Protein 2J5V (pdb70)

Foldseek 3Di:
DAFEEEEEAEDCQQCLNDLAGDLVLVLLVLVLVLVSLVVRHFYAYEYYCQLSQQCVVVVNDDDPPDLLNVLNSNVNRVVVVQVSVQVSNVVSPAAEDEDEAWLVCLQAPVSLLVLLVVCQVCRVVSHHYYYYYNSNDDDPLTHPNDSLLVRLSVCLSPVGQEYEYEDSVDVSNVVSCVLNLQQQHKYFYAHSPDPSVSVCVVVVHDGHDIDGRDPDHDDSVQSSQSRHRAQWEWEFAPVQLCCCQPVLFFAFLLGTDAIGHWDAQQGWHFYHYPVGDTWKIFGFRGTRVLSVQCHNHFLVCSCVRPVDHDDRGGGGSVGMDTD/DAFEEEEEAEDCQQCVNDLAGDLVLVLLVLVLVLVSLVVRYFYEYEYDFLLSQQCVVVVNDDDDPDLLNSLVSSVRSVVVVVVSVQVSNVVSPAGEDEDAAWLVCLQALVSLLVLLVVLCVCRVVSHYYYYYHNSNDDDPQGHPNDRLLVSLSVCLSPVGQEYEYEDSVVVVVSNVVSCVLNLLQQHKYFYAHSPDPSVVVCVVVVNDGGDIDHRDPDHDDSSQSSLSSHRAQWEWEFAPVQLCCCVPVVFFAFLLTTDDIGHWDAQRGKHFYHYPVGDTFKIFGFRGTRVLSRQCRNHAQVCSCVRPVDDSHGTGGGSNGMDGD

GO terms:
  GO:0000287 magnesium ion binding (F, IDA)
  GO:0005829 cytosol (C, IDA)
  GO:0042802 identical protein binding (F, IDA)
  GO:0042803 protein homodimerization activity (F, IDA)
  GO:0004349 glutamate 5-kinase activity (F, IDA)
  GO:1901973 proline binding (F, IDA)
  GO:0055129 L-proline biosynthetic process (P, IMP)

B-factor: mean 37.04, std 4.74, range [18.06, 60.54]

Solvent-accessible surface area: 25622 Å² total

Secondary structure (DSSP, 8-state):
---EEEEEE-HHHHTTTSSS--HHHHHHHHHHHHHHHHTT-EEEEEE--HHHHHHHHHTS----SSHHHHHHHHHHHHHHHHHHHHHHHHTTT--EEEEEE-GGGGSSHHHHHHHHHHHHHHHHTT-EEEEEE-TTS--GGG---SHHHHHHHHHHHHT-SEEEEEE---HHHHHHHHHHHHTT-EEEEEETTSTTHHHHHHHT---SEEEPPPSSPPPGGGGGGGT---S-EEEE-HHHHHHHHHH---B-GGGEEEEES---TT-EEEEEETT--EEEEEE-SS-HHHHHHHTTS-GGGHHHHHSS-S-S-SB-GGGEEE-/---EEEEEE-HHHHHTTSSS--HHHHHHHHHHHHHHHHTT-EEEEEE--HHHHHHHHTTS----SSHHHHHHHHHHHHHHHHHHHHHHHHTTT--EEEEEE-GGGGSSHHHHHHHHHHHHHHHHTTPEEEEEE--SS--GGG---SHHHHHHHHHHHTT-SEEEEEE---HHHHHHHHHHHHHHTT-EEEEEETTSTTHHHHHHHT---SEEEPPPSS---GGGGGGGTPPPSSEEEE-HHHHHHHHTS---B-GGGEEEEES---TT-EEEEEETT--EEEEEEESS-HHHHHHHTTS-GGGHHHHHS--S-S-SEEEEEEEE-

InterPro domains:
  IPR001048 Aspartate/glutamate/uridylate kinase [PF00696] (6-234)
  IPR001057 Glutamate/acetylglutamate kinase [PR00474] (42-56)
  IPR001057 Glutamate/acetylglutamate kinase [PR00474] (76-104)
  IPR001057 Glutamate/acetylglutamate kinase [PR00474] (116-137)
  IPR001057 Glutamate/acetylglutamate kinase [PR00474] (148-175)
  IPR001057 Glutamate/acetylglutamate kinase [PR00474] (209-229)
  IPR002478 PUA domain [PF01472] (276-350)
  IPR002478 PUA domain [SM00359] (276-359)
  IPR005715 Glutamate 5-kinase/delta-1-pyrroline-5-carboxylate synthase [MF_00456] (5-259)
  IPR005715 Glutamate 5-kinase/delta-1-pyrroline-5-carboxylate synthase [TIGR01027] (5-365)
  IPR011529 Glutamate 5-kinase [PIRSF000729] (2-366)
  IPR015947 PUA-like superfamily [SSF88697] (276-365)
  IPR019797 Glutamate 5-kinase, conserved site [PS00902] (207-224)
  IPR036393 Acetylglutamate kinase-like superfamily [G3DSA:3.40.1160.10] (2-195)
  IPR036393 Acetylglutamate kinase-like superfamily [G3DSA:3.40.1160.10] (196-269)
  IPR036393 Acetylglutamate kinase-like superfamily [SSF53633] (6-256)
  IPR036974 PUA domain superfamily [G3DSA:2.30.130.10] (270-366)
  IPR041739 Glutamate-5-kinase domain [cd04242] (6-256)

Organism: Escherichia coli (strain K12) (NCBI:txid83333)

Sequence (648 aa):
DSQTLVVKLGTSVLTGGSRRLNRAHIVELVRQCAQLHAAGHRIVIVTSGAIAAGREHLGYPELPATIASKQLLAAVGQSRLIQLWEQLFSIYGIHVGQMLLTRADMEDRERFLNARDTLRALLDNNVVPVINENDAVATAEIKVGDNDNLSALAAILAGADKLLLLTDQMSTKLQAADVACRAGIDTIIAAGSKPGVIGDVMEGISVGTLFHAQATPLENRKRWIFGAPPAGEITVDEGATAAILERGSSLLPKGIKSVTGNFSRGEVIRICNLEGRDIAHGVSRYNSDALRRIAGHHSQEIDAILGYEYGPVAVHRDDMITRDSQTLVVKLGTSVLTGGSRRLNRAHIVELVRQCAQLHAAGHRIVIVTSGAIAAGREHLGYPELPATIASKQLLAAVGQSRLIQLWEQLFSIYGIHVGQMLLTRADMEDRERFLNARDTLRALLDNNVVPVINENDAVATAEIKVGDNDNLSALAAILAGADKLLLLTDQGGMSTKLQAADVACRAGIDTIIAAGSKPGVIGDVMEGISVGTLFHAQATPLENRKRWIFGAPPAGEITVDEGATAAILERGSSLLPKGIKSVTGNFSRGEVIRICNLEGRDIAHGVSRYNSDALRRIAGHHSQEIDAILGYEYGPVAVHRDDMITR

Radius of gyration: 25.93 Å; Cα contacts (8 Å, |Δi|>4): 1494; chains: 2; bounding box: 62×62×73 Å

CATH classification: 3.40.1160.10 (+1 more: 2.30.130.10)

Structure (mmCIF, N/CA/C/O backbone):
data_2J5V
#
_entry.id   2J5V
#
_cell.length_a   101.455
_cell.length_b   101.455
_cell.length_c   178.728
_cell.angle_alpha   90.00
_cell.angle_beta   90.00
_cell.angle_gamma   90.00
#
_symmetry.space_group_name_H-M   'P 41 21 2'
#
loop_
_entity.id
_entity.type
_entity.pdbx_description
1 polymer 'GLUTAMATE 5-KINASE'
2 non-polymer 'MAGNESIUM ION'
3 non-polymer 'PYROGLUTAMIC ACID'
4 non-polymer 'GAMMA-GLUTAMYL PHOSPHATE'
5 non-polymer 'SULFATE ION'
6 water water
#
loop_
_atom_site.group_PDB
_atom_site.id
_atom_site.type_symbol
_atom_site.label_atom_id
_atom_site.label_alt_id
_atom_site.label_comp_id
_atom_site.label_asym_id
_atom_site.label_entity_id
_atom_site.label_seq_id
_atom_site.pdbx_PDB_ins_code
_atom_site.Cartn_x
_atom_site.Cartn_y
_atom_site.Cartn_z
_atom_site.occupancy
_atom_site.B_iso_or_equiv
_atom_site.auth_seq_id
_atom_site.auth_comp_id
_atom_site.auth_asym_id
_atom_site.auth_atom_id
_atom_site.pdbx_PDB_model_num
ATOM 1 N N . ASP A 1 3 ? 10.624 14.158 -16.762 1.00 51.26 3 ASP A N 1
ATOM 2 C CA . ASP A 1 3 ? 10.751 15.270 -17.747 1.00 51.12 3 ASP A CA 1
ATOM 3 C C . ASP A 1 3 ? 9.559 15.353 -18.714 1.00 50.35 3 ASP A C 1
ATOM 4 O O . ASP A 1 3 ? 9.088 16.446 -19.038 1.00 50.73 3 ASP A O 1
ATOM 9 N N . SER A 1 4 ? 9.090 14.205 -19.192 1.00 49.03 4 SER A N 1
ATOM 10 C CA . SER A 1 4 ? 7.829 14.133 -19.914 1.00 47.59 4 SER A CA 1
ATOM 11 C C . SER A 1 4 ? 6.692 14.403 -18.922 1.00 46.37 4 SER A C 1
ATOM 12 O O . SER A 1 4 ? 6.764 13.962 -17.786 1.00 46.63 4 SER A O 1
ATOM 15 N N . GLN A 1 5 ? 5.650 15.120 -19.331 1.00 44.71 5 GLN A N 1
ATOM 16 C CA . GLN A 1 5 ? 4.587 15.527 -18.392 1.00 43.20 5 GLN A CA 1
ATOM 17 C C . GLN A 1 5 ? 3.162 15.189 -18.856 1.00 41.71 5 GLN A C 1
ATOM 18 O O . GLN A 1 5 ? 2.947 14.812 -20.012 1.00 41.60 5 GLN A O 1
ATOM 24 N N . THR A 1 6 ? 2.189 15.344 -17.956 1.00 39.93 6 THR A N 1
ATOM 25 C CA . THR A 1 6 ? 0.782 15.094 -18.280 1.00 38.25 6 THR A CA 1
ATOM 26 C C . THR A 1 6 ? -0.069 16.337 -18.030 1.00 37.45 6 THR A C 1
ATOM 27 O O . THR A 1 6 ? -0.204 16.797 -16.889 1.00 37.15 6 THR A O 1
ATOM 31 N N . LEU A 1 7 ? -0.625 16.882 -19.107 1.00 36.23 7 LEU A N 1
ATOM 32 C CA . LEU A 1 7 ? -1.436 18.085 -19.022 1.00 35.43 7 LEU A CA 1
ATOM 33 C C . LEU A 1 7 ? -2.888 17.832 -19.430 1.00 35.27 7 LEU A C 1
ATOM 34 O O . LEU A 1 7 ? -3.160 17.204 -20.460 1.00 35.00 7 LEU A O 1
ATOM 39 N N . VAL A 1 8 ? -3.803 18.322 -18.595 1.00 34.54 8 VAL A N 1
ATOM 40 C CA . VAL A 1 8 ? -5.221 18.363 -18.899 1.00 33.74 8 VAL A CA 1
ATOM 41 C C . VAL A 1 8 ? -5.590 19.802 -19.290 1.00 34.03 8 VAL A C 1
ATOM 42 O O . VAL A 1 8 ? -5.318 20.763 -18.538 1.00 33.64 8 VAL A O 1
ATOM 46 N N . VAL A 1 9 ? -6.178 19.951 -20.480 1.00 33.57 9 VAL A N 1
ATOM 47 C CA . VAL A 1 9 ? -6.631 21.256 -20.937 1.00 33.42 9 VAL A CA 1
ATOM 48 C C . VAL A 1 9 ? -8.158 21.270 -20.997 1.00 34.04 9 VAL A C 1
ATOM 49 O O . VAL A 1 9 ? -8.788 20.428 -21.651 1.00 33.67 9 VAL A O 1
ATOM 53 N N . LYS A 1 10 ? -8.753 22.227 -20.300 1.00 34.38 10 LYS A N 1
ATOM 54 C CA . LYS A 1 10 ? -10.197 22.332 -20.272 1.00 34.83 10 LYS A CA 1
ATOM 55 C C . LYS A 1 10 ? -10.611 23.542 -21.085 1.00 35.11 10 LYS A C 1
ATOM 56 O O . LYS A 1 10 ? -10.103 24.653 -20.874 1.00 34.79 10 LYS A O 1
ATOM 62 N N . LEU A 1 11 ? -11.536 23.295 -22.014 1.00 35.48 11 LEU A N 1
ATOM 63 C CA . LEU A 1 11 ? -12.033 24.291 -22.950 1.00 35.73 11 LEU A CA 1
ATOM 64 C C . LEU A 1 11 ? -13.549 24.318 -22.852 1.00 35.67 11 LEU A C 1
ATOM 65 O O . LEU A 1 11 ? -14.227 23.424 -23.360 1.00 35.86 11 LEU A O 1
ATOM 70 N N . GLY A 1 12 ? -14.073 25.342 -22.181 1.00 35.74 12 GLY A N 1
ATOM 71 C CA . GLY A 1 12 ? -15.503 25.557 -22.122 1.00 35.37 12 GLY A CA 1
ATOM 72 C C . GLY A 1 12 ? -16.045 26.166 -23.399 1.00 35.75 12 GLY A C 1
ATOM 73 O O . GLY A 1 12 ? -15.291 26.560 -24.296 1.00 35.86 12 GLY A O 1
ATOM 74 N N . THR A 1 13 ? -17.364 26.288 -23.448 1.00 36.16 13 THR A N 1
ATOM 75 C CA . THR A 1 13 ? -18.078 26.735 -24.628 1.00 36.79 13 THR A CA 1
ATOM 76 C C . THR A 1 13 ? -17.653 28.097 -25.158 1.00 36.99 13 THR A C 1
ATOM 77 O O . THR A 1 13 ? -17.564 28.290 -26.367 1.00 36.66 13 THR A O 1
ATOM 81 N N . SER A 1 14 ? -17.406 29.051 -24.282 1.00 37.49 14 SER A N 1
ATOM 82 C CA . SER A 1 14 ? -17.136 30.378 -24.796 1.00 38.84 14 SER A CA 1
ATOM 83 C C . SER A 1 14 ? -15.729 30.438 -25.363 1.00 38.68 14 SER A C 1
ATOM 84 O O . SER A 1 14 ? -15.419 31.322 -26.164 1.00 38.97 14 SER A O 1
ATOM 87 N N . VAL A 1 15 ? -14.890 29.490 -24.960 1.00 38.37 15 VAL A N 1
ATOM 88 C CA . VAL A 1 15 ? -13.552 29.394 -25.516 1.00 38.50 15 VAL A CA 1
ATOM 89 C C . VAL A 1 15 ? -13.600 28.796 -26.932 1.00 38.90 15 VAL A C 1
ATOM 90 O O . VAL A 1 15 ? -12.947 29.296 -27.857 1.00 38.81 15 VAL A O 1
ATOM 94 N N . LEU A 1 16 ? -14.371 27.723 -27.080 1.00 38.81 16 LEU A N 1
ATOM 95 C CA . LEU A 1 16 ? -14.497 27.017 -28.341 1.00 38.89 16 LEU A CA 1
ATOM 96 C C . LEU A 1 16 ? -15.258 27.819 -29.406 1.00 39.43 16 LEU A C 1
ATOM 97 O O . LEU A 1 16 ? -15.053 27.608 -30.597 1.00 39.60 16 LEU A O 1
ATOM 102 N N . THR A 1 17 ? -16.142 28.722 -28.988 1.00 39.72 17 THR A N 1
ATOM 103 C CA . THR A 1 17 ? -16.901 29.527 -29.939 1.00 40.21 17 THR A CA 1
ATOM 104 C C . THR A 1 17 ? -16.273 30.903 -30.167 1.00 41.29 17 THR A C 1
ATOM 105 O O . THR A 1 17 ? -16.717 31.653 -31.031 1.00 41.82 17 THR A O 1
ATOM 109 N N . GLY A 1 18 ? -15.263 31.243 -29.373 1.00 42.17 18 GLY A N 1
ATOM 110 C CA . GLY A 1 18 ? -14.729 32.599 -29.341 1.00 42.83 18 GLY A CA 1
ATOM 111 C C . GLY A 1 18 ? -15.818 33.601 -28.982 1.00 43.55 18 GLY A C 1
ATOM 112 O O . GLY A 1 18 ? -15.769 34.750 -29.421 1.00 44.09 18 GLY A O 1
ATOM 113 N N . GLY A 1 19 ? -16.814 33.175 -28.207 1.00 43.74 19 GLY A N 1
ATOM 114 C CA . GLY A 1 19 ? -17.862 34.090 -27.755 1.00 44.26 19 GLY A CA 1
ATOM 115 C C . GLY A 1 19 ? -19.006 34.316 -28.742 1.00 45.08 19 GLY A C 1
ATOM 116 O O . GLY A 1 19 ? -19.779 35.269 -28.589 1.00 44.96 19 GLY A O 1
ATOM 117 N N . SER A 1 20 ? -19.123 33.446 -29.750 1.00 45.56 20 SER A N 1
ATOM 118 C CA . SER A 1 20 ? -20.266 33.477 -30.673 1.00 45.81 20 SER A CA 1
ATOM 119 C C . SER A 1 20 ? -21.110 32.239 -30.437 1.00 45.93 20 SER A C 1
ATOM 120 O O . SER A 1 20 ? -20.886 31.518 -29.462 1.00 46.34 20 SER A O 1
ATOM 123 N N . ARG A 1 21 ? -22.070 31.975 -31.317 1.00 46.04 21 ARG A N 1
ATOM 124 C CA . ARG A 1 21 ? -22.903 30.778 -31.150 1.00 46.31 21 ARG A CA 1
ATOM 125 C C . ARG A 1 21 ? -22.493 29.592 -32.046 1.00 45.94 21 ARG A C 1
ATOM 126 O O . ARG A 1 21 ? -23.176 28.542 -32.080 1.00 46.35 21 ARG A O 1
ATOM 134 N N . ARG A 1 22 ? -21.373 29.762 -32.753 1.00 44.55 22 ARG A N 1
ATOM 135 C CA . ARG A 1 22 ? -20.810 28.705 -33.575 1.00 43.31 22 ARG A CA 1
ATOM 136 C C . ARG A 1 22 ? -19.413 28.359 -33.092 1.00 42.08 22 ARG A C 1
ATOM 137 O O . ARG A 1 22 ? -18.615 29.248 -32.765 1.00 42.13 22 ARG A O 1
ATOM 145 N N . LEU A 1 23 ? 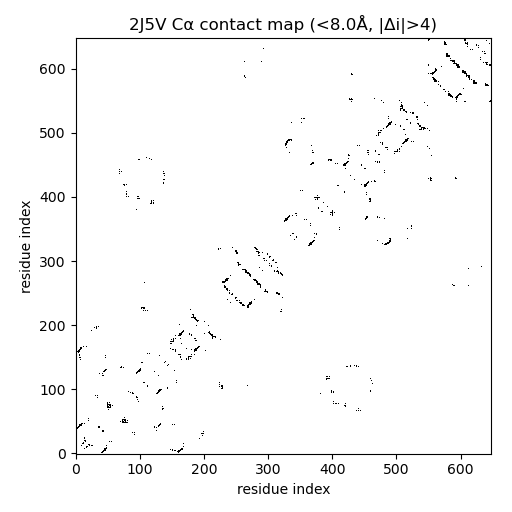-19.112 27.067 -33.052 1.00 40.41 23 LEU A N 1
ATOM 146 C CA . LEU A 1 23 ? -17.755 26.624 -32.807 1.00 38.98 23 LEU A CA 1
ATOM 147 C C . LEU A 1 23 ? -16.801 27.252 -33.826 1.00 38.12 23 LEU A C 1
ATOM 148 O O . LEU A 1 23 ? -17.067 27.254 -35.035 1.00 37.08 23 LEU A O 1
ATOM 153 N N . ASN A 1 24 ? -15.701 27.805 -33.321 1.00 37.17 24 ASN A N 1
ATOM 154 C CA . ASN A 1 24 ? -14.721 28.485 -34.164 1.00 36.94 24 ASN A CA 1
ATOM 155 C C . ASN A 1 24 ? -13.536 27.564 -34.492 1.00 36.24 24 ASN A C 1
ATOM 156 O O . ASN A 1 24 ? -12.623 27.394 -33.677 1.00 35.79 24 ASN A O 1
ATOM 161 N N . ARG A 1 25 ? -13.566 26.985 -35.693 1.00 35.94 25 ARG A N 1
ATOM 162 C CA . ARG A 1 25 ? -12.564 26.009 -36.119 1.00 36.26 25 ARG A CA 1
ATOM 163 C C . ARG A 1 25 ? -11.139 26.631 -36.160 1.00 35.52 25 ARG A C 1
ATOM 164 O O . ARG A 1 25 ? -10.153 25.961 -35.790 1.00 35.06 25 ARG A O 1
ATOM 172 N N . ALA A 1 26 ? -11.051 27.904 -36.571 1.00 33.93 26 ALA A N 1
ATOM 173 C CA . ALA A 1 26 ? -9.786 28.634 -36.583 1.00 33.63 26 ALA A CA 1
ATOM 174 C C . ALA A 1 26 ? -9.143 28.694 -35.186 1.00 34.07 26 ALA A C 1
ATOM 175 O O . ALA A 1 26 ? -7.940 28.396 -35.046 1.00 33.69 26 ALA A O 1
ATOM 177 N N . HIS A 1 27 ? -9.938 29.072 -34.168 1.00 34.24 27 HIS A N 1
ATOM 178 C CA . HIS A 1 27 ? -9.426 29.248 -32.812 1.00 34.63 27 HIS A CA 1
ATOM 179 C C . HIS A 1 27 ? -9.052 27.887 -32.272 1.00 34.56 27 HIS A C 1
ATOM 180 O O . HIS A 1 27 ? -8.011 27.733 -31.643 1.00 35.06 27 HIS A O 1
ATOM 187 N N . ILE A 1 28 ? -9.889 26.892 -32.543 1.00 34.35 28 ILE A N 1
ATOM 188 C CA . ILE A 1 28 ? -9.646 25.553 -32.041 1.00 34.11 28 ILE A CA 1
ATOM 189 C C . ILE A 1 28 ? -8.393 24.896 -32.635 1.00 34.54 28 ILE A C 1
ATOM 190 O O . ILE A 1 28 ? -7.583 24.334 -31.883 1.00 35.07 28 ILE A O 1
ATOM 195 N N . VAL A 1 29 ? -8.207 24.980 -33.956 1.00 34.46 29 VAL A N 1
ATOM 196 C CA . VAL A 1 29 ? -7.054 24.335 -34.580 1.00 34.22 29 VAL A CA 1
ATOM 197 C C . VAL A 1 29 ? -5.743 24.906 -34.055 1.00 34.32 29 VAL A C 1
ATOM 198 O O . VAL A 1 29 ? -4.759 24.170 -33.901 1.00 34.69 29 VAL A O 1
ATOM 202 N N . GLU A 1 30 ? -5.749 26.203 -33.755 1.00 34.12 30 GLU A N 1
ATOM 203 C CA . GLU A 1 30 ? -4.605 26.866 -33.110 1.00 33.63 30 GLU A CA 1
ATOM 204 C C . GLU A 1 30 ? -4.268 26.252 -31.754 1.00 33.87 30 GLU A C 1
ATOM 205 O O . GLU A 1 30 ? -3.090 26.007 -31.459 1.00 33.96 30 GLU A O 1
ATOM 211 N N . LEU A 1 31 ? -5.295 25.990 -30.946 1.00 33.80 31 LEU A N 1
ATOM 212 C CA . LEU A 1 31 ? -5.101 25.343 -29.652 1.00 34.17 31 LEU A CA 1
ATOM 213 C C . LEU A 1 31 ? -4.674 23.879 -29.833 1.00 34.73 31 LEU A C 1
ATOM 214 O O . LEU A 1 31 ? -3.806 23.383 -29.094 1.00 34.90 31 LEU A O 1
ATOM 219 N N . VAL A 1 32 ? -5.257 23.200 -30.824 1.00 34.82 32 VAL A N 1
ATOM 220 C CA . VAL A 1 32 ? -4.808 21.858 -31.188 1.00 34.95 32 VAL A CA 1
ATOM 221 C C . VAL A 1 32 ? -3.329 21.862 -31.581 1.00 35.53 32 VAL A C 1
ATOM 222 O O . VAL A 1 32 ? -2.559 21.001 -31.134 1.00 36.22 32 VAL A O 1
ATOM 226 N N . ARG A 1 33 ? -2.917 22.839 -32.385 1.00 35.50 33 ARG A N 1
ATOM 227 C CA . ARG A 1 33 ? -1.513 22.947 -32.790 1.00 35.31 33 ARG A CA 1
ATOM 228 C C . ARG A 1 33 ? -0.563 23.036 -31.576 1.00 35.34 33 ARG A C 1
ATOM 229 O O . ARG A 1 33 ? 0.542 22.474 -31.574 1.00 35.06 33 ARG A O 1
ATOM 237 N N . GLN A 1 34 ? -0.998 23.753 -30.545 1.00 35.26 34 GLN A N 1
ATOM 238 C CA . GLN A 1 34 ? -0.187 23.899 -29.349 1.00 34.77 34 GLN A CA 1
ATOM 239 C C . GLN A 1 34 ? -0.065 22.570 -28.609 1.00 34.66 34 GLN A C 1
ATOM 240 O O . GLN A 1 34 ? 1.047 22.208 -28.167 1.00 34.30 34 GLN A O 1
ATOM 246 N N . CYS A 1 35 ? -1.184 21.833 -28.524 1.00 34.21 35 CYS A N 1
ATOM 247 C CA . CYS A 1 35 ? -1.202 20.507 -27.906 1.00 34.58 35 CYS A CA 1
ATOM 248 C C . CYS A 1 35 ? -0.329 19.527 -28.674 1.00 34.74 35 CYS A C 1
ATOM 249 O O . CYS A 1 35 ? 0.513 18.838 -28.087 1.00 34.95 35 CYS A O 1
ATOM 252 N N . ALA A 1 36 ? -0.519 19.492 -29.990 1.00 34.64 36 ALA A N 1
ATOM 253 C CA . ALA A 1 36 ? 0.234 18.613 -30.871 1.00 34.94 36 ALA A CA 1
ATOM 254 C C . ALA A 1 36 ? 1.758 18.791 -30.720 1.00 35.32 36 ALA A C 1
ATOM 255 O O . ALA A 1 36 ? 2.504 17.815 -30.718 1.00 35.54 36 ALA A O 1
ATOM 257 N N . GLN A 1 37 ? 2.198 20.037 -30.577 1.00 35.54 37 GLN A N 1
ATOM 258 C CA . GLN A 1 37 ? 3.605 20.359 -30.402 1.00 36.26 37 GLN A CA 1
ATOM 259 C C . GLN A 1 37 ? 4.107 19.745 -29.095 1.00 35.49 37 GLN A C 1
ATOM 260 O O . GLN A 1 37 ? 5.206 19.222 -29.040 1.00 35.94 37 GLN A O 1
ATOM 266 N N . LEU A 1 38 ? 3.287 19.769 -28.053 1.00 34.84 38 LEU A N 1
ATOM 267 C CA . LEU A 1 38 ? 3.665 19.141 -26.798 1.00 34.30 38 LEU A CA 1
ATOM 268 C C . LEU A 1 38 ? 3.636 17.619 -26.915 1.00 34.24 38 LEU A C 1
ATOM 269 O O . LEU A 1 38 ? 4.528 16.940 -26.422 1.00 34.73 38 LEU A O 1
ATOM 274 N N . HIS A 1 39 ? 2.635 17.091 -27.607 1.00 33.57 39 HIS A N 1
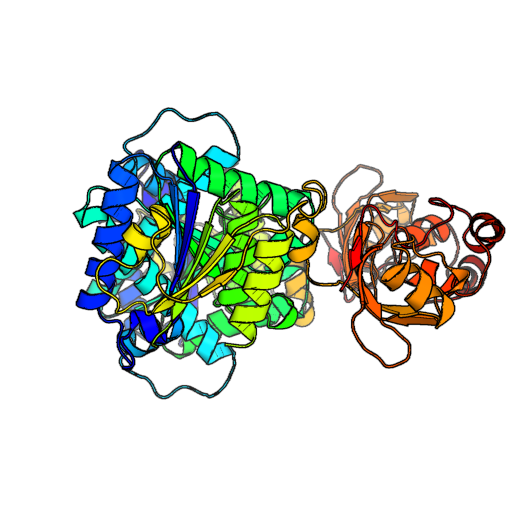ATOM 275 C CA . HIS A 1 39 ? 2.541 15.658 -27.853 1.00 33.19 39 HIS A CA 1
ATOM 276 C C . HIS A 1 39 ? 3.785 15.126 -28.601 1.00 33.60 39 HIS A C 1
ATOM 277 O O . HIS A 1 39 ? 4.445 14.177 -28.141 1.00 33.60 39 HIS A O 1
ATOM 284 N N . ALA A 1 40 ? 4.120 15.755 -29.725 1.00 33.16 40 ALA A N 1
ATOM 285 C CA . ALA A 1 40 ? 5.315 15.387 -30.495 1.00 33.39 40 ALA A CA 1
ATOM 286 C C . ALA A 1 40 ? 6.604 15.403 -29.645 1.00 33.56 40 ALA A C 1
ATOM 287 O O . ALA A 1 40 ? 7.547 14.683 -29.942 1.00 33.37 40 ALA A O 1
ATOM 289 N N . ALA A 1 41 ? 6.635 16.216 -28.591 1.00 33.90 41 ALA A N 1
ATOM 290 C CA . ALA A 1 41 ? 7.833 16.317 -27.756 1.00 34.33 41 ALA A CA 1
ATOM 291 C C . ALA A 1 41 ? 7.823 15.327 -26.578 1.00 34.74 41 ALA A C 1
ATOM 292 O O . ALA A 1 41 ? 8.741 15.324 -25.758 1.00 34.59 41 ALA A O 1
ATOM 294 N N . GLY A 1 42 ? 6.793 14.482 -26.516 1.00 35.20 42 GLY A N 1
ATOM 295 C CA . GLY A 1 42 ? 6.734 13.391 -25.547 1.00 35.61 42 GLY A CA 1
ATOM 296 C C . GLY A 1 42 ? 5.704 13.563 -24.441 1.00 36.40 42 GLY A C 1
ATOM 297 O O . GLY A 1 42 ? 5.433 12.620 -23.679 1.00 36.49 42 GLY A O 1
ATOM 298 N N . HIS A 1 43 ? 5.133 14.763 -24.347 1.00 36.20 43 HIS A N 1
ATOM 299 C CA . HIS A 1 43 ? 4.137 15.068 -23.326 1.00 36.89 43 HIS A CA 1
ATOM 300 C C . HIS A 1 43 ? 2.783 14.360 -23.534 1.00 37.02 43 HIS A C 1
ATOM 301 O O . HIS A 1 43 ? 2.412 14.010 -24.660 1.00 37.16 43 HIS A O 1
ATOM 308 N N . ARG A 1 44 ? 2.073 14.127 -22.431 1.00 36.98 44 ARG A N 1
ATOM 309 C CA . ARG A 1 44 ? 0.760 13.498 -22.484 1.00 37.39 44 ARG A CA 1
ATOM 310 C C . ARG A 1 44 ? -0.310 14.574 -22.345 1.00 36.85 44 ARG A C 1
ATOM 311 O O . ARG A 1 44 ? -0.342 15.319 -21.359 1.00 36.67 44 ARG A O 1
ATOM 319 N N . ILE A 1 45 ? -1.164 14.653 -23.359 1.00 36.72 45 ILE A N 1
ATOM 320 C CA . ILE A 1 45 ? -2.234 15.639 -23.420 1.00 36.43 45 ILE A CA 1
ATOM 321 C C . ILE A 1 45 ? -3.596 14.968 -23.290 1.00 36.44 45 ILE A C 1
ATOM 322 O O . ILE A 1 45 ? -3.875 13.970 -23.955 1.00 36.93 45 ILE A O 1
ATOM 327 N N . VAL A 1 46 ? -4.430 15.536 -22.426 1.00 36.06 46 VAL A N 1
ATOM 328 C CA . VAL A 1 46 ? -5.816 15.126 -22.249 1.00 35.65 46 VAL A CA 1
ATOM 329 C C . VAL A 1 46 ? -6.721 16.342 -22.494 1.00 35.54 46 VAL A C 1
ATOM 330 O O . VAL A 1 46 ? -6.487 17.417 -21.937 1.00 36.18 46 VAL A O 1
ATOM 334 N N . ILE A 1 47 ? -7.753 16.174 -23.313 1.00 35.27 47 ILE A N 1
ATOM 335 C CA . ILE A 1 47 ? -8.719 17.259 -23.578 1.00 34.88 47 ILE A CA 1
ATOM 336 C C . ILE A 1 47 ? -10.027 17.053 -22.800 1.00 34.82 47 ILE A C 1
ATOM 337 O O . ILE A 1 47 ? -10.635 15.972 -22.851 1.00 35.18 47 ILE A O 1
ATOM 342 N N . VAL A 1 48 ? -10.453 18.080 -22.079 1.00 34.09 48 VAL A N 1
ATOM 343 C CA . VAL A 1 48 ? -11.801 18.097 -21.545 1.00 33.71 48 VAL A CA 1
ATOM 344 C C . VAL A 1 48 ? -12.537 19.207 -22.280 1.00 34.04 48 VAL A C 1
ATOM 345 O O . VAL A 1 48 ? -12.224 20.371 -22.092 1.00 34.32 48 VAL A O 1
ATOM 349 N N . THR A 1 49 ? -13.516 18.828 -23.104 1.00 34.54 49 THR A N 1
ATOM 350 C CA . THR A 1 49 ? -14.214 19.740 -24.010 1.00 34.88 49 THR A CA 1
ATOM 351 C C . THR A 1 49 ? -15.686 19.942 -23.646 1.00 35.32 49 THR A C 1
ATOM 352 O O . THR A 1 49 ? -16.380 18.988 -23.282 1.00 35.87 49 THR A O 1
ATOM 356 N N . SER A 1 50 ? -16.150 21.187 -23.737 1.00 35.19 50 SER A N 1
ATOM 357 C CA . SER A 1 50 ? -17.578 21.497 -23.683 1.00 35.09 50 SER A CA 1
ATOM 358 C C . SER A 1 50 ? -18.144 21.571 -25.132 1.00 35.21 50 SER A C 1
ATOM 359 O O . SER A 1 50 ? -17.566 20.979 -26.063 1.00 35.05 50 SER A O 1
ATOM 362 N N . GLY A 1 51 ? -19.257 22.280 -25.324 1.00 34.61 51 GLY A N 1
ATOM 363 C CA . GLY A 1 51 ? -19.723 22.609 -26.664 1.00 34.67 51 GLY A CA 1
ATOM 364 C C . GLY A 1 51 ? -20.635 21.626 -27.401 1.00 35.31 51 GLY A C 1
ATOM 365 O O . GLY A 1 51 ? -20.969 21.863 -28.571 1.00 35.52 51 GLY A O 1
ATOM 366 N N . ALA A 1 52 ? -21.037 20.529 -26.756 1.00 35.20 52 ALA A N 1
ATOM 367 C CA . ALA A 1 52 ? -21.976 19.577 -27.380 1.00 35.55 52 ALA A CA 1
ATOM 368 C C . ALA A 1 52 ? -23.307 20.240 -27.765 1.00 35.66 52 ALA A C 1
ATOM 369 O O . ALA A 1 52 ? -23.756 20.132 -28.914 1.00 35.04 52 ALA A O 1
ATOM 371 N N . ILE A 1 53 ? -23.914 20.958 -26.821 1.00 36.06 53 ILE A N 1
ATOM 372 C CA . ILE A 1 53 ? -25.156 21.694 -27.106 1.00 36.52 53 ILE A CA 1
ATOM 373 C C . ILE A 1 53 ? -24.982 22.747 -28.199 1.00 36.36 53 ILE A C 1
ATOM 374 O O . ILE A 1 53 ? -25.802 22.813 -29.118 1.00 37.41 53 ILE A O 1
ATOM 379 N N . ALA A 1 54 ? -23.921 23.547 -28.141 1.00 35.88 54 ALA A N 1
ATOM 380 C CA . ALA A 1 54 ? -23.712 24.554 -29.197 1.00 35.37 54 ALA A CA 1
ATOM 381 C C . ALA A 1 54 ? -23.498 23.887 -30.569 1.00 35.06 54 ALA A C 1
ATOM 382 O O . ALA A 1 54 ? -24.056 24.336 -31.570 1.00 34.84 54 ALA A O 1
ATOM 384 N N . ALA A 1 55 ? -22.718 22.806 -30.604 1.00 34.93 55 ALA A N 1
ATOM 385 C CA . ALA A 1 55 ? -22.524 22.048 -31.843 1.00 34.96 55 ALA A CA 1
ATOM 386 C C . ALA A 1 55 ? -23.857 21.495 -32.362 1.00 35.19 55 ALA A C 1
ATOM 387 O O . ALA A 1 55 ? -24.143 21.553 -33.562 1.00 35.93 55 ALA A O 1
ATOM 389 N N . GLY A 1 56 ? -24.690 20.998 -31.453 1.00 35.00 56 GLY A N 1
ATOM 390 C CA . GLY A 1 56 ? -25.993 20.460 -31.820 1.00 34.86 56 GLY A CA 1
ATOM 391 C C . GLY A 1 56 ? -26.937 21.474 -32.426 1.00 34.92 56 GLY A C 1
ATOM 392 O O . GLY A 1 56 ? -27.563 21.193 -33.448 1.00 35.00 56 GLY A O 1
ATOM 393 N N . ARG A 1 57 ? -27.047 22.653 -31.806 1.00 34.96 57 ARG A N 1
ATOM 394 C CA . ARG A 1 57 ? -27.953 23.679 -32.325 1.00 34.61 57 ARG A CA 1
ATOM 395 C C . ARG A 1 57 ? -27.534 24.096 -33.710 1.00 34.02 57 ARG A C 1
ATOM 396 O O . ARG A 1 57 ? -28.372 24.297 -34.593 1.00 34.24 57 ARG A O 1
ATOM 404 N N . GLU A 1 58 ? -26.236 24.252 -33.901 1.00 33.44 58 GLU A N 1
ATOM 405 C CA . GLU A 1 58 ? -25.745 24.686 -35.201 1.00 33.44 58 GLU A CA 1
ATOM 406 C C . GLU A 1 58 ? -26.013 23.624 -36.268 1.00 33.00 58 GLU A C 1
ATOM 407 O O . GLU A 1 58 ? -26.489 23.938 -37.363 1.00 32.39 58 GLU A O 1
ATOM 413 N N . HIS A 1 59 ? -25.711 22.372 -35.929 1.00 32.42 59 HIS A N 1
ATOM 414 C CA . HIS A 1 59 ? -25.880 21.290 -36.862 1.00 32.24 59 HIS A CA 1
ATOM 415 C C . HIS A 1 59 ? -27.340 21.100 -37.255 1.00 32.08 59 HIS A C 1
ATOM 416 O O . HIS A 1 59 ? -27.637 20.828 -38.429 1.00 31.84 59 HIS A O 1
ATOM 423 N N . LEU A 1 60 ? -28.255 21.269 -36.305 1.00 31.28 60 LEU A N 1
ATOM 424 C CA . LEU A 1 60 ? -29.668 21.192 -36.671 1.00 31.76 60 LEU A CA 1
ATOM 425 C C . LEU A 1 60 ? -30.249 22.476 -37.291 1.00 31.86 60 LEU A C 1
ATOM 426 O O . LEU A 1 60 ? -31.407 22.494 -37.682 1.00 32.26 60 LEU A O 1
ATOM 431 N N . GLY A 1 61 ? -29.460 23.543 -37.376 1.00 32.19 61 GLY A N 1
ATOM 432 C CA . GLY A 1 61 ? -29.929 24.805 -37.961 1.00 32.26 61 GLY A CA 1
ATOM 433 C C . GLY A 1 61 ? -30.759 25.639 -37.003 1.00 32.75 61 GLY A C 1
ATOM 434 O O . GLY A 1 61 ? -31.658 26.362 -37.421 1.00 32.34 61 GLY A O 1
ATOM 435 N N . TYR A 1 62 ? -30.446 25.540 -35.711 1.00 33.76 62 TYR A N 1
ATOM 436 C CA . TYR A 1 62 ? -31.124 26.316 -34.659 1.00 34.54 62 TYR A CA 1
ATOM 437 C C . TYR A 1 62 ? -32.641 26.115 -34.652 1.00 34.74 62 TYR A C 1
ATOM 438 O O . TYR A 1 62 ? -33.388 27.073 -34.818 1.00 34.57 62 TYR A O 1
ATOM 447 N N . PRO A 1 63 ? -33.095 24.858 -34.433 1.00 35.26 63 PRO A N 1
ATOM 448 C CA . PRO A 1 63 ? -34.527 24.549 -34.423 1.00 35.29 63 PRO A CA 1
ATOM 449 C C . PRO A 1 63 ? -35.217 25.165 -33.194 1.00 35.84 63 PRO A C 1
ATOM 450 O O . PRO A 1 63 ? -34.568 25.424 -32.173 1.00 35.83 63 PRO A O 1
ATOM 454 N N . GLU A 1 64 ? -36.516 25.417 -33.302 1.00 36.51 64 GLU A N 1
ATOM 455 C CA . GLU A 1 64 ? -37.316 25.858 -32.163 1.00 37.33 64 GLU A CA 1
ATOM 456 C C . GLU A 1 64 ? -37.651 24.625 -31.307 1.00 37.05 64 GLU A C 1
ATOM 457 O O . GLU A 1 64 ? -38.424 23.767 -31.727 1.00 37.30 64 GLU A O 1
ATOM 463 N N . LEU A 1 65 ? -37.048 24.527 -30.126 1.00 36.76 65 LEU A N 1
ATOM 464 C CA . LEU A 1 65 ? -37.236 23.367 -29.256 1.00 36.30 65 LEU A CA 1
ATOM 465 C C . LEU A 1 65 ? -37.861 23.765 -27.927 1.00 36.43 65 LEU A C 1
ATOM 466 O O . LEU A 1 65 ? -37.559 24.842 -27.414 1.00 35.87 65 LEU A O 1
ATOM 471 N N . PRO A 1 66 ? -38.713 22.881 -27.350 1.00 36.86 66 PRO A N 1
ATOM 472 C CA . PRO A 1 66 ? -39.237 23.094 -25.994 1.00 36.97 66 PRO A CA 1
ATOM 473 C C . PRO A 1 66 ? -38.100 23.294 -24.989 1.00 37.21 66 PRO A C 1
ATOM 474 O O . PRO A 1 66 ? -37.080 22.624 -25.071 1.00 36.58 66 PRO A O 1
ATOM 478 N N . ALA A 1 67 ? -38.277 24.238 -24.067 1.00 37.89 67 ALA A N 1
ATOM 479 C CA . ALA A 1 67 ? -37.270 24.538 -23.054 1.00 38.03 67 ALA A CA 1
ATOM 480 C C . ALA A 1 67 ? -37.344 23.483 -21.949 1.00 38.12 67 ALA A C 1
ATOM 481 O O . ALA A 1 67 ? -37.781 23.773 -20.831 1.00 38.89 67 ALA A O 1
ATOM 483 N N . THR A 1 68 ? -36.952 22.257 -22.284 1.00 37.77 68 THR A N 1
ATOM 484 C CA . THR A 1 68 ? -37.003 21.134 -21.361 1.00 38.09 68 THR A CA 1
ATOM 485 C C . THR A 1 68 ? -35.633 20.490 -21.322 1.00 38.22 68 THR A C 1
ATOM 486 O O . THR A 1 68 ? -34.739 20.863 -22.091 1.00 38.46 68 THR A O 1
ATOM 490 N N . ILE A 1 69 ? -35.452 19.509 -20.451 1.00 38.23 69 ILE A N 1
ATOM 491 C CA . ILE A 1 69 ? -34.160 18.859 -20.404 1.00 38.60 69 ILE A CA 1
ATOM 492 C C . ILE A 1 69 ? -33.990 17.854 -21.538 1.00 38.12 69 ILE A C 1
ATOM 493 O O . ILE A 1 69 ? -32.874 17.652 -22.015 1.00 38.25 69 ILE A O 1
ATOM 498 N N . ALA A 1 70 ? -35.092 17.259 -21.996 1.00 37.41 70 ALA A N 1
ATOM 499 C CA . ALA A 1 70 ? -35.041 16.351 -23.145 1.00 36.60 70 ALA A CA 1
ATOM 500 C C . ALA A 1 70 ? -34.504 17.073 -24.388 1.00 36.29 70 ALA A C 1
ATOM 501 O O . ALA A 1 70 ? -33.734 16.494 -25.140 1.00 36.01 70 ALA A O 1
ATOM 503 N N . SER A 1 71 ? -34.902 18.336 -24.586 1.00 36.12 71 SER A N 1
ATOM 504 C CA . SER A 1 71 ? -34.331 19.177 -25.655 1.00 35.70 71 SER A CA 1
ATOM 505 C C . SER A 1 71 ? -32.811 19.275 -25.564 1.00 35.62 71 SER A C 1
ATOM 506 O O . SER A 1 71 ? -32.130 19.047 -26.553 1.00 35.90 71 SER A O 1
ATOM 509 N N . LYS A 1 72 ? -32.293 19.586 -24.375 1.00 35.74 72 LYS A N 1
ATOM 510 C CA . LYS A 1 72 ? -30.853 19.659 -24.121 1.00 36.07 72 LYS A CA 1
ATOM 511 C C . LYS A 1 72 ? -30.159 18.340 -24.363 1.00 36.01 72 LYS A C 1
ATOM 512 O O . LYS A 1 72 ? -28.985 18.301 -24.751 1.00 35.97 72 LYS A O 1
ATOM 518 N N . GLN A 1 73 ? -30.880 17.255 -24.113 1.00 35.87 73 GLN A N 1
ATOM 519 C CA . GLN A 1 73 ? -30.299 15.919 -24.236 1.00 35.88 73 GLN A CA 1
ATOM 520 C C . GLN A 1 73 ? -30.243 15.499 -25.681 1.00 34.88 73 GLN A C 1
ATOM 521 O O . GLN A 1 73 ? -29.287 14.878 -26.104 1.00 34.26 73 GLN A O 1
ATOM 527 N N . LEU A 1 74 ? -31.264 15.872 -26.440 1.00 34.18 74 LEU A N 1
ATOM 528 C CA . LEU A 1 74 ? -31.254 15.628 -27.868 1.00 33.36 74 LEU A CA 1
ATOM 529 C C . LEU A 1 74 ? -30.146 16.454 -28.551 1.00 32.93 74 LEU A C 1
ATOM 530 O O . LEU A 1 74 ? -29.422 15.935 -29.395 1.00 32.69 74 LEU A O 1
ATOM 535 N N . LEU A 1 75 ? -30.003 17.723 -28.154 1.00 32.82 75 LEU A N 1
ATOM 536 C CA . LEU A 1 75 ? -28.944 18.605 -28.668 1.00 32.28 75 LEU A CA 1
ATOM 537 C C . LEU A 1 75 ? -27.543 18.038 -28.379 1.00 32.65 75 LEU A C 1
ATOM 538 O O . LEU A 1 75 ? -26.671 18.058 -29.242 1.00 32.87 75 LEU A O 1
ATOM 543 N N . ALA A 1 76 ? -27.351 17.504 -27.180 1.00 32.55 76 ALA A N 1
ATOM 544 C CA . ALA A 1 76 ? -26.095 16.881 -26.813 1.00 32.86 76 ALA A CA 1
ATOM 545 C C . ALA A 1 76 ? -25.832 15.599 -27.595 1.00 33.23 76 ALA A C 1
ATOM 546 O O . ALA A 1 76 ? -24.675 15.290 -27.938 1.00 34.30 76 ALA A O 1
ATOM 548 N N . ALA A 1 77 ? -26.888 14.839 -27.862 1.00 32.79 77 ALA A N 1
ATOM 549 C CA . ALA A 1 77 ? -26.746 13.576 -28.582 1.00 32.36 77 ALA A CA 1
ATOM 550 C C . ALA A 1 77 ? -26.277 13.860 -30.015 1.00 32.29 77 ALA A C 1
ATOM 551 O O . ALA A 1 77 ? -25.354 13.219 -30.497 1.00 32.25 77 ALA A O 1
ATOM 553 N N . VAL A 1 78 ? -26.898 14.839 -30.676 1.00 32.16 78 VAL A N 1
ATOM 554 C CA . VAL A 1 78 ? -26.445 15.284 -31.998 1.00 31.74 78 VAL A CA 1
ATOM 555 C C . VAL A 1 78 ? -25.077 15.999 -31.913 1.00 32.64 78 VAL A C 1
ATOM 556 O O . VAL A 1 78 ? -24.177 15.764 -32.751 1.00 32.22 78 VAL A O 1
ATOM 560 N N . GLY A 1 79 ? -24.932 16.854 -30.893 1.00 32.66 79 GLY A N 1
ATOM 561 C CA . GLY A 1 79 ? -23.765 17.708 -30.748 1.00 33.33 79 GLY A CA 1
ATOM 562 C C . GLY A 1 79 ? -22.482 16.999 -30.374 1.00 34.38 79 GLY A C 1
ATOM 563 O O . GLY A 1 79 ? -21.415 17.338 -30.896 1.00 34.79 79 GLY A O 1
ATOM 564 N N . GLN A 1 80 ? -22.569 16.027 -29.459 1.00 34.79 80 GLN A N 1
ATOM 565 C CA . GLN A 1 80 ? -21.395 15.251 -29.055 1.00 34.88 80 GLN A CA 1
ATOM 566 C C . GLN A 1 80 ? -20.807 14.577 -30.278 1.00 35.38 80 GLN A C 1
ATOM 567 O O . GLN A 1 80 ? -19.581 14.522 -30.463 1.00 35.38 80 GLN A O 1
ATOM 573 N N . SER A 1 81 ? -21.699 14.083 -31.131 1.00 35.98 81 SER A N 1
ATOM 574 C CA . SER A 1 81 ? -21.298 13.414 -32.358 1.00 36.84 81 SER A CA 1
ATOM 575 C C . SER A 1 81 ? -20.466 14.365 -33.260 1.00 37.11 81 SER A C 1
ATOM 576 O O . SER A 1 81 ? -19.350 14.036 -33.651 1.00 36.93 81 SER A O 1
ATOM 579 N N . ARG A 1 82 ? -20.983 15.568 -33.519 1.00 37.46 82 ARG A N 1
ATOM 580 C CA . ARG A 1 82 ? -20.234 16.605 -34.226 1.00 37.91 82 ARG A CA 1
ATOM 581 C C . ARG A 1 82 ? -18.928 16.989 -33.513 1.00 38.03 82 ARG A C 1
ATOM 582 O O . ARG A 1 82 ? -17.883 17.211 -34.149 1.00 38.42 82 ARG A O 1
ATOM 590 N N . LEU A 1 83 ? -18.985 17.046 -32.191 1.00 37.48 83 LEU A N 1
ATOM 591 C CA . LEU A 1 83 ? -17.871 17.506 -31.404 1.00 37.79 83 LEU A CA 1
ATOM 592 C C . LEU A 1 83 ? -16.672 16.553 -31.514 1.00 37.64 83 LEU A C 1
ATOM 593 O O . LEU A 1 83 ? -15.542 16.983 -31.810 1.00 37.68 83 LEU A O 1
ATOM 598 N N . ILE A 1 84 ? -16.921 15.260 -31.286 1.00 36.99 84 ILE A N 1
ATOM 599 C CA . ILE A 1 84 ? -15.852 14.271 -31.339 1.00 36.50 84 ILE A CA 1
ATOM 600 C C . ILE A 1 84 ? -15.255 14.241 -32.743 1.00 36.87 84 ILE A C 1
ATOM 601 O O . ILE A 1 84 ? -14.049 14.099 -32.912 1.00 37.53 84 ILE A O 1
ATOM 606 N N . GLN A 1 85 ? -16.104 14.412 -33.743 1.00 37.45 85 GLN A N 1
ATOM 607 C CA . GLN A 1 85 ? -15.673 14.471 -35.126 1.00 38.30 85 GLN A CA 1
ATOM 608 C C . GLN A 1 85 ? -14.738 15.666 -35.342 1.00 38.02 85 GLN A C 1
ATOM 609 O O . GLN A 1 85 ? -13.656 15.522 -35.902 1.00 38.52 85 GLN A O 1
ATOM 615 N N . LEU A 1 86 ? -15.120 16.844 -34.863 1.00 37.99 86 LEU A N 1
ATOM 616 C CA . LEU A 1 86 ? -14.240 18.014 -34.998 1.00 37.87 86 LEU A CA 1
ATOM 617 C C . LEU A 1 86 ? -12.863 17.822 -34.326 1.00 37.85 86 LEU A C 1
ATOM 618 O O . LEU A 1 86 ? -11.840 18.240 -34.874 1.00 38.10 86 LEU A O 1
ATOM 623 N N . TRP A 1 87 ? -12.828 17.187 -33.158 1.00 37.52 87 TRP A N 1
ATOM 624 C CA . TRP A 1 87 ? -11.566 17.026 -32.449 1.00 37.44 87 TRP A CA 1
ATOM 625 C C . TRP A 1 87 ? -10.689 16.022 -33.184 1.00 37.91 87 TRP A C 1
ATOM 626 O O . TRP A 1 87 ? -9.452 16.178 -33.281 1.00 37.98 87 TRP A O 1
ATOM 637 N N . GLU A 1 88 ? -11.329 14.983 -33.707 1.00 37.78 88 GLU A N 1
ATOM 638 C CA . GLU A 1 88 ? -10.597 13.979 -34.453 1.00 37.84 88 GLU A CA 1
ATOM 639 C C . GLU A 1 88 ? -10.008 14.566 -35.740 1.00 37.40 88 GLU A C 1
ATOM 640 O O . GLU A 1 88 ? -8.834 14.364 -36.040 1.00 37.40 88 GLU A O 1
ATOM 646 N N . GLN A 1 89 ? -10.825 15.308 -36.481 1.00 37.29 89 GLN A N 1
ATOM 647 C CA . GLN A 1 89 ? -10.403 15.890 -37.748 1.00 37.76 89 GLN A CA 1
ATOM 648 C C . GLN A 1 89 ? -9.209 16.801 -37.546 1.00 36.55 89 GLN A C 1
ATOM 649 O O . GLN A 1 89 ? -8.243 16.732 -38.318 1.00 37.23 89 GLN A O 1
ATOM 655 N N . LEU A 1 90 ? -9.262 17.638 -36.512 1.00 35.08 90 LEU A N 1
ATOM 656 C CA . LEU A 1 90 ? -8.204 18.610 -36.285 1.00 34.10 90 LEU A CA 1
ATOM 657 C C . LEU A 1 90 ? -6.932 17.971 -35.753 1.00 34.01 90 LEU A C 1
ATOM 658 O O . LEU A 1 90 ? -5.843 18.241 -36.260 1.00 33.92 90 LEU A O 1
ATOM 663 N N . PHE A 1 91 ? -7.049 17.102 -34.750 1.00 34.09 91 PHE A N 1
ATOM 664 C CA . PHE A 1 91 ? -5.858 16.392 -34.291 1.00 33.66 91 PHE A CA 1
ATOM 665 C C . PHE A 1 91 ? -5.194 15.563 -35.383 1.00 33.49 91 PHE A C 1
ATOM 666 O O . PHE A 1 91 ? -3.977 15.355 -35.339 1.00 33.70 91 PHE A O 1
ATOM 674 N N . SER A 1 92 ? -5.972 15.099 -36.360 1.00 32.98 92 SER A N 1
ATOM 675 C CA . SER A 1 92 ? -5.401 14.246 -37.380 1.00 33.28 92 SER A CA 1
ATOM 676 C C . SER A 1 92 ? -4.527 15.060 -38.322 1.00 32.99 92 SER A C 1
ATOM 677 O O . SER A 1 92 ? -3.609 14.514 -38.913 1.00 32.98 92 SER A O 1
ATOM 680 N N . ILE A 1 93 ? -4.797 16.365 -38.424 1.00 32.83 93 ILE A N 1
ATOM 681 C CA . ILE A 1 93 ? -3.935 17.289 -39.166 1.00 32.57 93 ILE A CA 1
ATOM 682 C C . ILE A 1 93 ? -2.473 17.103 -38.741 1.00 32.94 93 ILE A C 1
ATOM 683 O O . ILE A 1 93 ? -1.537 17.260 -39.558 1.00 32.22 93 ILE A O 1
ATOM 688 N N . TYR A 1 94 ? -2.309 16.730 -37.472 1.00 33.12 94 TYR A N 1
ATOM 689 C CA . TYR A 1 94 ? -1.004 16.625 -36.827 1.00 34.01 94 TYR A CA 1
ATOM 690 C C . TYR A 1 94 ? -0.564 15.168 -36.628 1.00 34.33 94 TYR A C 1
ATOM 691 O O . TYR A 1 94 ? 0.420 14.894 -35.926 1.00 34.64 94 TYR A O 1
ATOM 700 N N . GLY A 1 95 ? -1.285 14.250 -37.273 1.00 34.31 95 GLY A N 1
ATOM 701 C CA . GLY A 1 95 ? -1.044 12.821 -37.145 1.00 34.38 95 GLY A CA 1
ATOM 702 C C . GLY A 1 95 ? -1.355 12.273 -35.756 1.00 34.75 95 GLY A C 1
ATOM 703 O O . GLY A 1 95 ? -0.666 11.385 -35.279 1.00 35.43 95 GLY A O 1
ATOM 704 N N . ILE A 1 96 ? -2.390 12.787 -35.104 1.00 34.63 96 ILE A N 1
ATOM 705 C CA . ILE A 1 96 ? -2.701 12.372 -33.744 1.00 34.70 96 ILE A CA 1
ATOM 706 C C . ILE A 1 96 ? -4.121 11.831 -33.648 1.00 34.75 96 ILE A C 1
ATOM 707 O O . ILE A 1 96 ? -5.058 12.442 -34.149 1.00 34.44 96 ILE A O 1
ATOM 712 N N . HIS A 1 97 ? -4.255 10.658 -33.030 1.00 35.03 97 HIS A N 1
ATOM 713 C CA . HIS A 1 97 ? -5.554 10.015 -32.805 1.00 35.11 97 HIS A CA 1
ATOM 714 C C . HIS A 1 97 ? -6.203 10.452 -31.506 1.00 34.93 97 HIS A C 1
ATOM 715 O O . HIS A 1 97 ? -5.522 10.814 -30.550 1.00 35.44 97 HIS A O 1
ATOM 722 N N . VAL A 1 98 ? -7.526 10.395 -31.471 1.00 34.45 98 VAL A N 1
ATOM 723 C CA . VAL A 1 98 ? -8.279 10.745 -30.256 1.00 33.88 98 VAL A CA 1
ATOM 724 C C . VAL A 1 98 ? -9.141 9.570 -29.809 1.00 33.84 98 VAL A C 1
ATOM 725 O O . VAL A 1 98 ? -9.376 8.643 -30.583 1.00 34.27 98 VAL A O 1
ATOM 729 N N . GLY A 1 99 ? -9.576 9.596 -28.556 1.00 33.74 99 GLY A N 1
ATOM 730 C CA . GLY A 1 99 ? -10.479 8.576 -28.039 1.00 34.21 99 GLY A CA 1
ATOM 731 C C . GLY A 1 99 ? -11.550 9.230 -27.192 1.00 34.69 99 GLY A C 1
ATOM 732 O O . GLY A 1 99 ? -11.233 9.991 -26.276 1.00 35.16 99 GLY A O 1
ATOM 733 N N . GLN A 1 100 ? -12.810 8.942 -27.498 1.00 34.91 100 GLN A N 1
ATOM 734 C CA . GLN A 1 100 ? -13.959 9.535 -26.790 1.00 35.05 100 GLN A CA 1
ATOM 735 C C . GLN A 1 100 ? -14.218 8.837 -25.462 1.00 35.62 100 GLN A C 1
ATOM 736 O O . GLN A 1 100 ? -14.341 7.612 -25.413 1.00 35.65 100 GLN A O 1
ATOM 742 N N . MET A 1 101 ? -14.305 9.629 -24.392 1.00 36.26 101 MET A N 1
ATOM 743 C CA . MET A 1 101 ? -14.729 9.133 -23.082 1.00 36.63 101 MET A CA 1
ATOM 744 C C . MET A 1 101 ? -15.822 10.051 -22.568 1.00 36.59 101 MET A C 1
ATOM 745 O O . MET A 1 101 ? -15.623 11.275 -22.451 1.00 37.10 101 MET A O 1
ATOM 750 N N . LEU A 1 102 ? -16.976 9.457 -22.287 1.00 36.28 102 LEU A N 1
ATOM 751 C CA . LEU A 1 102 ? -18.126 10.178 -21.768 1.00 36.40 102 LEU A CA 1
ATOM 752 C C . LEU A 1 102 ? -18.472 9.604 -20.415 1.00 36.55 102 LEU A C 1
ATOM 753 O O . LEU A 1 102 ? -18.609 8.393 -20.262 1.00 36.35 102 LEU A O 1
ATOM 758 N N . LEU A 1 103 ? -18.619 10.478 -19.429 1.00 36.66 103 LEU A N 1
ATOM 759 C CA . LEU A 1 103 ? -18.846 10.015 -18.072 1.00 36.77 103 LEU A CA 1
ATOM 760 C C . LEU A 1 103 ? -19.631 10.983 -17.195 1.00 35.99 103 LEU A C 1
ATOM 761 O O . LEU A 1 103 ? -19.851 12.151 -17.549 1.00 35.27 103 LEU A O 1
ATOM 766 N N . THR A 1 104 ? -20.067 10.446 -16.059 1.00 34.71 104 THR A N 1
ATOM 767 C CA . THR A 1 104 ? -20.740 11.190 -15.036 1.00 33.89 104 THR A CA 1
ATOM 768 C C . THR A 1 104 ? -20.143 10.762 -13.681 1.00 33.92 104 THR A C 1
ATOM 769 O O . THR A 1 104 ? -19.215 9.946 -13.628 1.00 33.06 104 THR A O 1
ATOM 773 N N . ARG A 1 105 ? -20.673 11.313 -12.595 1.00 33.77 105 ARG A N 1
ATOM 774 C CA . ARG A 1 105 ? -20.248 10.910 -11.262 1.00 33.81 105 ARG A CA 1
ATOM 775 C C . ARG A 1 105 ? -20.516 9.424 -10.994 1.00 34.15 105 ARG A C 1
ATOM 776 O O . ARG A 1 105 ? -19.830 8.838 -10.154 1.00 34.63 105 ARG A O 1
ATOM 784 N N . ALA A 1 106 ? -21.495 8.829 -11.692 1.00 33.79 106 ALA A N 1
ATOM 785 C CA . ALA A 1 106 ? -21.823 7.391 -11.555 1.00 33.90 106 ALA A CA 1
ATOM 786 C C . ALA A 1 106 ? -20.624 6.493 -11.863 1.00 34.44 106 ALA A C 1
ATOM 787 O O . ALA A 1 106 ? -20.403 5.471 -11.222 1.00 34.67 106 ALA A O 1
ATOM 789 N N . ASP A 1 107 ? -19.840 6.899 -12.840 1.00 35.00 107 ASP A N 1
ATOM 790 C CA . ASP A 1 107 ? -18.645 6.174 -13.212 1.00 36.20 107 ASP A CA 1
ATOM 791 C C . ASP A 1 107 ? -17.532 6.327 -12.159 1.00 37.15 107 ASP A C 1
ATOM 792 O O . ASP A 1 107 ? -16.417 5.815 -12.353 1.00 37.58 107 ASP A O 1
ATOM 797 N N . MET A 1 108 ? -17.845 7.024 -11.062 1.00 37.21 108 MET A N 1
ATOM 798 C CA . MET A 1 108 ? -16.901 7.276 -9.988 1.00 38.32 108 MET A CA 1
ATOM 799 C C . MET A 1 108 ? -17.552 7.075 -8.620 1.00 38.01 108 MET A C 1
ATOM 800 O O . MET A 1 108 ? -16.992 7.482 -7.600 1.00 37.70 108 MET A O 1
ATOM 805 N N . GLU A 1 109 ? -18.728 6.445 -8.606 1.00 38.08 109 GLU A N 1
ATOM 806 C CA . GLU A 1 109 ? -19.446 6.156 -7.367 1.00 38.86 109 GLU A CA 1
ATOM 807 C C . GLU A 1 109 ? -18.754 5.071 -6.510 1.00 38.75 109 GLU A C 1
ATOM 808 O O . GLU A 1 109 ? -19.102 4.877 -5.371 1.00 39.00 109 GLU A O 1
ATOM 814 N N . ASP A 1 110 ? -17.748 4.415 -7.083 1.00 39.45 110 ASP A N 1
ATOM 815 C CA . ASP A 1 110 ? -17.121 3.180 -6.610 1.00 39.44 110 ASP A CA 1
ATOM 816 C C . ASP A 1 110 ? -15.648 3.292 -6.804 1.00 39.19 110 ASP A C 1
ATOM 817 O O . ASP A 1 110 ? -15.215 3.938 -7.750 1.00 39.11 110 ASP A O 1
ATOM 822 N N . ARG A 1 111 ? -14.875 2.573 -6.003 1.00 39.16 111 ARG A N 1
ATOM 823 C CA . ARG A 1 111 ? -13.453 2.414 -6.300 1.00 39.35 111 ARG A CA 1
ATOM 824 C C . ARG A 1 111 ? -13.275 1.697 -7.644 1.00 38.62 111 ARG A C 1
ATOM 825 O O . ARG A 1 111 ? -12.480 2.133 -8.467 1.00 38.49 111 ARG A O 1
ATOM 833 N N . GLU A 1 112 ? -14.025 0.619 -7.876 1.00 38.06 112 GLU A N 1
ATOM 834 C CA . GLU A 1 112 ? -13.832 -0.192 -9.087 1.00 37.75 112 GLU A CA 1
ATOM 835 C C . GLU A 1 112 ? -14.063 0.604 -10.375 1.00 36.67 112 GLU A C 1
ATOM 836 O O . GLU A 1 112 ? -13.237 0.558 -11.293 1.00 36.56 112 GLU A O 1
ATOM 842 N N . ARG A 1 113 ? -15.175 1.334 -10.425 1.00 35.42 113 ARG A N 1
ATOM 843 C CA . ARG A 1 113 ? -15.541 2.117 -11.598 1.00 34.04 113 ARG A CA 1
ATOM 844 C C . ARG A 1 113 ? -14.588 3.281 -11.779 1.00 33.65 113 ARG A C 1
ATOM 845 O O . ARG A 1 113 ? -14.226 3.614 -12.906 1.00 33.21 113 ARG A O 1
ATOM 853 N N . PHE A 1 114 ? -14.155 3.876 -10.672 1.00 33.20 114 PHE A N 1
ATOM 854 C CA . PHE A 1 114 ? -13.123 4.886 -10.727 1.00 33.44 114 PHE A CA 1
ATOM 855 C C . PHE A 1 114 ? -11.836 4.331 -11.357 1.00 33.67 114 PHE A C 1
ATOM 856 O O . PHE A 1 114 ? -11.284 4.917 -12.296 1.00 33.53 114 PHE A O 1
ATOM 864 N N . LEU A 1 115 ? -11.369 3.193 -10.850 1.00 34.05 115 LEU A N 1
ATOM 865 C CA . LEU A 1 115 ? -10.117 2.626 -11.338 1.00 34.30 115 LEU A CA 1
ATOM 866 C C . LEU A 1 115 ? -10.253 2.192 -12.785 1.00 34.30 115 LEU A C 1
ATOM 867 O O . LEU A 1 115 ? -9.304 2.332 -13.565 1.00 34.71 115 LEU A O 1
ATOM 872 N N . ASN A 1 116 ? -11.436 1.704 -13.150 1.00 33.88 116 ASN A N 1
ATOM 873 C CA . ASN A 1 116 ? -11.682 1.277 -14.510 1.00 33.97 116 ASN A CA 1
ATOM 874 C C . ASN A 1 116 ? -11.498 2.449 -15.489 1.00 34.48 116 ASN A C 1
ATOM 875 O O . ASN A 1 116 ? -10.749 2.324 -16.472 1.00 35.02 116 ASN A O 1
ATOM 880 N N . ALA A 1 117 ? -12.121 3.593 -15.197 1.00 34.59 117 ALA A N 1
ATOM 881 C CA . ALA A 1 117 ? -11.888 4.806 -15.975 1.00 34.39 117 ALA A CA 1
ATOM 882 C C . ALA A 1 117 ? -10.412 5.230 -15.944 1.00 35.02 117 ALA A C 1
ATOM 883 O O . ALA A 1 117 ? -9.864 5.584 -16.978 1.00 34.93 117 ALA A O 1
ATOM 885 N N . ARG A 1 118 ? -9.773 5.205 -14.772 1.00 35.75 118 ARG A N 1
ATOM 886 C CA . ARG A 1 118 ? -8.352 5.546 -14.678 1.00 36.84 118 ARG A CA 1
ATOM 887 C C . ARG A 1 118 ? -7.533 4.749 -15.701 1.00 36.76 118 ARG A C 1
ATOM 888 O O . ARG A 1 118 ? -6.781 5.328 -16.492 1.00 36.80 118 ARG A O 1
ATOM 896 N N . ASP A 1 119 ? -7.697 3.424 -15.689 1.00 36.71 119 ASP A N 1
ATOM 897 C CA . ASP A 1 119 ? -6.904 2.541 -16.542 1.00 36.49 119 ASP A CA 1
ATOM 898 C C . ASP A 1 119 ? -7.136 2.818 -18.025 1.00 36.67 119 ASP A C 1
ATOM 899 O O . ASP A 1 119 ? -6.206 2.778 -18.829 1.00 36.68 119 ASP A O 1
ATOM 904 N N . THR A 1 120 ? -8.384 3.093 -18.378 1.00 36.92 120 THR A N 1
ATOM 905 C CA . THR A 1 120 ? -8.739 3.395 -19.750 1.00 37.08 120 THR A CA 1
ATOM 906 C C . THR A 1 120 ? -8.034 4.668 -20.208 1.00 37.39 120 THR A C 1
ATOM 907 O O . THR A 1 120 ? -7.414 4.694 -21.274 1.00 37.40 120 THR A O 1
ATOM 911 N N . LEU A 1 121 ? -8.094 5.704 -19.382 1.00 37.47 121 LEU A N 1
ATOM 912 C CA . LEU A 1 121 ? -7.496 6.983 -19.741 1.00 37.48 121 LEU A CA 1
ATOM 913 C C . LEU A 1 121 ? -5.977 6.828 -19.855 1.00 37.89 121 LEU A C 1
ATOM 914 O O . LEU A 1 121 ? -5.374 7.266 -20.841 1.00 38.21 121 LEU A O 1
ATOM 919 N N . ARG A 1 122 ? -5.373 6.128 -18.905 1.00 37.86 122 ARG A N 1
ATOM 920 C CA . ARG A 1 122 ? -3.939 5.843 -18.981 1.00 37.90 122 ARG A CA 1
ATOM 921 C C . ARG A 1 122 ? -3.500 4.910 -20.106 1.00 37.51 122 ARG A C 1
ATOM 922 O O . ARG A 1 122 ? -2.414 5.109 -20.668 1.00 37.64 122 ARG A O 1
ATOM 930 N N . ALA A 1 123 ? -4.324 3.911 -20.444 1.00 36.93 123 ALA A N 1
ATOM 931 C CA . ALA A 1 123 ? -4.063 3.076 -21.632 1.00 36.33 123 ALA A CA 1
ATOM 932 C C . ALA A 1 123 ? -4.077 3.918 -22.940 1.00 35.86 123 ALA A C 1
ATOM 933 O O . ALA A 1 123 ? -3.216 3.750 -23.814 1.00 35.68 123 ALA A O 1
ATOM 935 N N . LEU A 1 124 ? -5.017 4.844 -23.050 1.00 35.17 124 LEU A N 1
ATOM 936 C CA . LEU A 1 124 ? -4.994 5.788 -24.157 1.00 35.66 124 LEU A CA 1
ATOM 937 C C . LEU A 1 124 ? -3.675 6.551 -24.221 1.00 35.62 124 LEU A C 1
ATOM 938 O O . LEU A 1 124 ? -3.041 6.605 -25.273 1.00 35.44 124 LEU A O 1
ATOM 943 N N . LEU A 1 125 ? -3.235 7.097 -23.091 1.00 35.80 125 LEU A N 1
ATOM 944 C CA . LEU A 1 125 ? -2.008 7.901 -23.086 1.00 35.50 125 LEU A CA 1
ATOM 945 C C . LEU A 1 125 ? -0.747 7.086 -23.382 1.00 35.38 125 LEU A C 1
ATOM 946 O O . LEU A 1 125 ? 0.081 7.545 -24.159 1.00 35.65 125 LEU A O 1
ATOM 951 N N . ASP A 1 126 ? -0.629 5.881 -22.811 1.00 34.99 126 ASP A N 1
ATOM 952 C CA . ASP A 1 126 ? 0.515 4.980 -23.075 1.00 34.93 126 ASP A CA 1
ATOM 953 C C . ASP A 1 126 ? 0.628 4.659 -24.544 1.00 34.21 126 ASP A C 1
ATOM 954 O O . ASP A 1 126 ? 1.711 4.308 -25.023 1.00 34.56 126 ASP A O 1
ATOM 959 N N . ASN A 1 127 ? -0.495 4.716 -25.245 1.00 33.41 127 ASN A N 1
ATOM 960 C CA . ASN A 1 127 ? -0.484 4.467 -26.674 1.00 33.25 127 ASN A CA 1
ATOM 961 C C . ASN A 1 127 ? -0.586 5.752 -27.497 1.00 33.50 127 ASN A C 1
ATOM 962 O O . ASN A 1 127 ? -0.931 5.698 -28.657 1.00 33.63 127 ASN A O 1
ATOM 967 N N . ASN A 1 128 ? -0.268 6.895 -26.878 1.00 33.93 128 ASN A N 1
ATOM 968 C CA . ASN A 1 128 ? -0.181 8.213 -27.547 1.00 34.20 128 ASN A CA 1
ATOM 969 C C . ASN A 1 128 ? -1.491 8.727 -28.130 1.00 33.96 128 ASN A C 1
ATOM 970 O O . ASN A 1 128 ? -1.475 9.572 -29.038 1.00 34.47 128 ASN A O 1
ATOM 975 N N . VAL A 1 129 ? -2.610 8.209 -27.643 1.00 33.25 129 VAL A N 1
ATOM 976 C CA . VAL A 1 129 ? -3.903 8.705 -28.062 1.00 33.28 129 VAL A CA 1
ATOM 977 C C . VAL A 1 129 ? -4.328 9.797 -27.094 1.00 33.96 129 VAL A C 1
ATOM 978 O O . VAL A 1 129 ? -4.117 9.660 -25.877 1.00 34.53 129 VAL A O 1
ATOM 982 N N . VAL A 1 130 ? -4.916 10.876 -27.625 1.00 33.90 130 VAL A N 1
ATOM 983 C CA . VAL A 1 130 ? -5.406 11.976 -26.795 1.00 33.65 130 VAL A CA 1
ATOM 984 C C . VAL A 1 130 ? -6.839 11.671 -26.376 1.00 34.64 130 VAL A C 1
ATOM 985 O O . VAL A 1 130 ? -7.720 11.581 -27.233 1.00 34.75 130 VAL A O 1
ATOM 989 N N . PRO A 1 131 ? -7.085 11.486 -25.063 1.00 34.96 131 PRO A N 1
ATOM 990 C CA . PRO A 1 131 ? -8.465 11.382 -24.594 1.00 35.02 131 PRO A CA 1
ATOM 991 C C . PRO A 1 131 ? -9.203 12.713 -24.722 1.00 35.72 131 PRO A C 1
ATOM 992 O O . PRO A 1 131 ? -8.674 13.786 -24.358 1.00 36.12 131 PRO A O 1
ATOM 996 N N . VAL A 1 132 ? -10.397 12.631 -25.296 1.00 34.88 132 VAL A N 1
ATOM 997 C CA . VAL A 1 132 ? -11.265 13.769 -25.433 1.00 34.62 132 VAL A CA 1
ATOM 998 C C . VAL A 1 132 ? -12.433 13.419 -24.520 1.00 34.68 132 VAL A C 1
ATOM 999 O O . VAL A 1 132 ? -13.201 12.487 -24.804 1.00 35.15 132 VAL A O 1
ATOM 1003 N N . ILE A 1 133 ? -12.532 14.133 -23.402 1.00 34.35 133 ILE A N 1
ATOM 1004 C CA . ILE A 1 133 ? -13.454 13.779 -22.323 1.00 33.85 133 ILE A CA 1
ATOM 1005 C C . ILE A 1 133 ? -14.601 14.772 -22.235 1.00 34.34 133 ILE A C 1
ATOM 1006 O O . ILE A 1 133 ? -14.414 15.982 -22.417 1.00 34.09 133 ILE A O 1
ATOM 1011 N N . ASN A 1 134 ? -15.794 14.251 -21.982 1.00 34.39 134 ASN A N 1
ATOM 1012 C CA . ASN A 1 134 ? -16.937 15.115 -21.736 1.00 34.63 134 ASN A CA 1
ATOM 1013 C C . ASN A 1 134 ? -17.943 14.432 -20.800 1.00 35.42 134 ASN A C 1
ATOM 1014 O O . ASN A 1 134 ? -17.916 13.194 -20.592 1.00 35.33 134 ASN A O 1
ATOM 1019 N N . GLU A 1 135 ? -18.823 15.236 -20.221 1.00 35.73 135 GLU A N 1
ATOM 1020 C CA . GLU A 1 135 ? -19.923 14.671 -19.486 1.00 37.19 135 GLU A CA 1
ATOM 1021 C C . GLU A 1 135 ? -20.864 13.974 -20.480 1.00 37.18 135 GLU A C 1
ATOM 1022 O O . GLU A 1 135 ? -21.012 14.428 -21.617 1.00 37.73 135 GLU A O 1
ATOM 1028 N N . ASN A 1 136 ? -21.430 12.840 -20.080 1.00 37.35 136 ASN A N 1
ATOM 1029 C CA . ASN A 1 136 ? -22.421 12.130 -20.889 1.00 37.32 136 ASN A CA 1
ATOM 1030 C C . ASN A 1 136 ? -23.807 12.798 -20.821 1.00 37.84 136 ASN A C 1
ATOM 1031 O O . ASN A 1 136 ? -24.719 12.301 -20.142 1.00 37.52 136 ASN A O 1
ATOM 1036 N N . ASP A 1 137 ? -23.967 13.919 -21.534 1.00 38.00 137 ASP A N 1
ATOM 1037 C CA . ASP A 1 137 ? -25.204 14.708 -21.451 1.00 38.65 137 ASP A CA 1
ATOM 1038 C C . ASP A 1 137 ? -26.398 14.037 -22.120 1.00 38.48 137 ASP A C 1
ATOM 1039 O O . ASP A 1 137 ? -27.545 14.250 -21.712 1.00 38.69 137 ASP A O 1
ATOM 1044 N N . ALA A 1 138 ? -26.132 13.227 -23.141 1.00 37.95 138 ALA A N 1
ATOM 1045 C CA . ALA A 1 138 ? -27.192 12.502 -23.825 1.00 37.77 138 ALA A CA 1
ATOM 1046 C C . ALA A 1 138 ? -27.848 11.413 -22.958 1.00 37.63 138 ALA A C 1
ATOM 1047 O O . ALA A 1 138 ? -29.024 11.103 -23.133 1.00 37.83 138 ALA A O 1
ATOM 1049 N N . VAL A 1 139 ? -27.085 10.834 -22.031 1.00 37.34 139 VAL A N 1
ATOM 1050 C CA . VAL A 1 139 ? -27.585 9.759 -21.180 1.00 36.50 139 VAL A CA 1
ATOM 1051 C C . VAL A 1 139 ? -27.156 10.014 -19.730 1.00 36.62 139 VAL A C 1
ATOM 1052 O O . VAL A 1 139 ? -26.077 9.581 -19.291 1.00 36.64 139 VAL A O 1
ATOM 1056 N N . ALA A 1 140 ? -28.007 10.716 -18.989 1.00 36.42 140 ALA A N 1
ATOM 1057 C CA . ALA A 1 140 ? -27.728 11.058 -17.596 1.00 36.01 140 ALA A CA 1
ATOM 1058 C C . ALA A 1 140 ? -28.855 11.895 -17.016 1.00 36.05 140 ALA A C 1
ATOM 1059 O O . ALA A 1 140 ? -29.402 12.765 -17.699 1.00 36.82 140 ALA A O 1
ATOM 1061 N N . THR A 1 141 ? -29.200 11.626 -15.758 1.00 35.56 141 THR A N 1
ATOM 1062 C CA . THR A 1 141 ? -30.089 12.483 -14.996 1.00 34.86 141 THR A CA 1
ATOM 1063 C C . THR A 1 141 ? -29.262 13.572 -14.323 1.00 35.13 141 THR A C 1
ATOM 1064 O O . THR A 1 141 ? -28.092 13.366 -14.037 1.00 35.22 141 THR A O 1
ATOM 1068 N N . ALA A 1 142 ? -29.881 14.714 -14.032 1.00 35.67 142 ALA A N 1
ATOM 1069 C CA . ALA A 1 142 ? -29.242 15.783 -13.234 1.00 35.80 142 ALA A CA 1
ATOM 1070 C C . ALA A 1 142 ? -28.536 15.242 -11.984 1.00 35.87 142 ALA A C 1
ATOM 1071 O O . ALA A 1 142 ? -27.432 15.679 -11.647 1.00 35.69 142 ALA A O 1
ATOM 1073 N N . GLU A 1 143 ? -29.177 14.283 -11.320 1.00 35.79 143 GLU A N 1
ATOM 1074 C CA . GLU A 1 143 ? -28.691 13.743 -10.057 1.00 36.19 143 GLU A CA 1
ATOM 1075 C C . GLU A 1 143 ? -27.294 13.119 -10.118 1.00 35.67 143 GLU A C 1
ATOM 1076 O O . GLU A 1 143 ? -26.641 13.035 -9.093 1.00 36.21 143 GLU A O 1
ATOM 1082 N N . ILE A 1 144 ? -26.843 12.686 -11.294 1.00 34.47 144 ILE A N 1
ATOM 1083 C CA . ILE A 1 144 ? -25.579 11.966 -11.406 1.00 33.73 144 ILE A CA 1
ATOM 1084 C C . ILE A 1 144 ? -24.478 12.731 -12.141 1.00 34.11 144 ILE A C 1
ATOM 1085 O O . ILE A 1 144 ? -23.348 12.252 -12.218 1.00 34.17 144 ILE A O 1
ATOM 1090 N N . LYS A 1 145 ? -24.789 13.909 -12.673 1.00 34.17 145 LYS A N 1
ATOM 1091 C CA . LYS A 1 145 ? -23.788 14.669 -13.407 1.00 34.89 145 LYS A CA 1
ATOM 1092 C C . LYS A 1 145 ? -22.846 15.416 -12.470 1.00 34.99 145 LYS A C 1
ATOM 1093 O O . LYS A 1 145 ? -23.227 15.794 -11.367 1.00 35.18 145 LYS A O 1
ATOM 1099 N N . VAL A 1 146 ? -21.607 15.603 -12.908 1.00 34.82 146 VAL A N 1
ATOM 1100 C CA . VAL A 1 146 ? -20.706 16.520 -12.258 1.00 34.84 146 VAL A CA 1
ATOM 1101 C C . VAL A 1 146 ? -21.373 17.892 -12.315 1.00 35.57 146 VAL A C 1
ATOM 1102 O O . VAL A 1 146 ? -21.468 18.567 -11.302 1.00 35.93 146 VAL A O 1
ATOM 1106 N N . GLY A 1 147 ? -21.872 18.287 -13.487 1.00 35.92 147 GLY A N 1
ATOM 1107 C CA . GLY A 1 147 ? -22.664 19.512 -13.588 1.00 36.41 147 GLY A CA 1
ATOM 1108 C C . GLY A 1 147 ? -21.902 20.706 -14.129 1.00 37.07 147 GLY A C 1
ATOM 1109 O O . GLY A 1 147 ? -22.477 21.747 -14.383 1.00 37.03 147 GLY A O 1
ATOM 1110 N N . ASP A 1 148 ? -20.594 20.568 -14.287 1.00 37.79 148 ASP A N 1
ATOM 1111 C CA . ASP A 1 148 ? -19.818 21.591 -14.954 1.00 38.29 148 ASP A CA 1
ATOM 1112 C C . ASP A 1 148 ? -18.464 21.033 -15.289 1.00 37.90 148 ASP A C 1
ATOM 1113 O O . ASP A 1 148 ? -17.879 20.307 -14.489 1.00 38.49 148 ASP A O 1
ATOM 1118 N N . ASN A 1 149 ? -17.970 21.385 -16.471 1.00 37.30 149 ASN A N 1
ATOM 1119 C CA . ASN A 1 149 ? -16.725 20.845 -16.990 1.00 36.50 149 ASN A CA 1
ATOM 1120 C C . ASN A 1 149 ? -15.471 21.378 -16.303 1.00 35.98 149 ASN A C 1
ATOM 1121 O O . ASN A 1 149 ? -14.379 20.826 -16.494 1.00 36.18 149 ASN A O 1
ATOM 1126 N N . ASP A 1 150 ? -15.604 22.441 -15.510 1.00 35.08 150 ASP A N 1
ATOM 1127 C CA . ASP A 1 150 ? -14.469 22.865 -14.688 1.00 34.45 150 ASP A CA 1
ATOM 1128 C C . ASP A 1 150 ? -14.192 21.748 -13.686 1.00 34.46 150 ASP A C 1
ATOM 1129 O O . ASP A 1 150 ? -13.118 21.142 -13.719 1.00 34.17 150 ASP A O 1
ATOM 1134 N N . ASN A 1 151 ? -15.178 21.444 -12.843 1.00 34.17 151 ASN A N 1
ATOM 1135 C CA . ASN A 1 151 ? -15.071 20.337 -11.907 1.00 34.52 151 ASN A CA 1
ATOM 1136 C C . ASN A 1 151 ? -14.771 19.012 -12.585 1.00 35.04 151 ASN A C 1
ATOM 1137 O O . ASN A 1 151 ? -13.983 18.205 -12.069 1.00 34.70 151 ASN A O 1
ATOM 1142 N N . LEU A 1 152 ? -15.361 18.797 -13.757 1.00 35.27 152 LEU A N 1
ATOM 1143 C CA . LEU A 1 152 ? -15.100 17.562 -14.472 1.00 35.66 152 LEU A CA 1
ATOM 1144 C C . LEU A 1 152 ? -13.624 17.394 -14.826 1.00 35.02 152 LEU A C 1
ATOM 1145 O O . LEU A 1 152 ? -13.094 16.269 -14.844 1.00 35.21 152 LEU A O 1
ATOM 1150 N N . SER A 1 153 ? -12.956 18.499 -15.113 1.00 34.35 153 SER A N 1
ATOM 1151 C CA . SER A 1 153 ? -11.580 18.405 -15.581 1.00 34.02 153 SER A CA 1
ATOM 1152 C C . SER A 1 153 ? -10.632 18.159 -14.402 1.00 34.03 153 SER A C 1
ATOM 1153 O O . SER A 1 153 ? -9.621 17.461 -14.557 1.00 34.10 153 SER A O 1
ATOM 1156 N N . ALA A 1 154 ? -10.972 18.697 -13.226 1.00 33.56 154 ALA A N 1
ATOM 1157 C CA . ALA A 1 154 ? -10.228 18.380 -12.002 1.00 33.96 154 ALA A CA 1
ATOM 1158 C C . ALA A 1 154 ? -10.240 16.860 -11.755 1.00 34.15 154 ALA A C 1
ATOM 1159 O O . ALA A 1 154 ? -9.184 16.259 -11.529 1.00 35.08 154 ALA A O 1
ATOM 1161 N N . LEU A 1 155 ? -11.414 16.244 -11.854 1.00 33.68 155 LEU A N 1
ATOM 1162 C CA . LEU A 1 155 ? -11.556 14.785 -11.741 1.00 33.86 155 LEU A CA 1
ATOM 1163 C C . LEU A 1 155 ? -10.774 14.054 -12.830 1.00 34.54 155 LEU A C 1
ATOM 1164 O O . LEU A 1 155 ? -10.122 13.027 -12.571 1.00 34.85 155 LEU A O 1
ATOM 1169 N N . ALA A 1 156 ? -10.824 14.611 -14.038 1.00 34.56 156 ALA A N 1
ATOM 1170 C CA . ALA A 1 156 ? -10.142 14.039 -15.164 1.00 35.22 156 ALA A CA 1
ATOM 1171 C C . ALA A 1 156 ? -8.642 14.073 -14.924 1.00 35.48 156 ALA A C 1
ATOM 1172 O O . ALA A 1 156 ? -7.939 13.129 -15.274 1.00 35.87 156 ALA A O 1
ATOM 1174 N N . ALA A 1 157 ? -8.169 15.165 -14.316 1.00 35.46 157 ALA A N 1
ATOM 1175 C CA . ALA A 1 157 ? -6.753 15.356 -13.986 1.00 34.84 157 ALA A CA 1
ATOM 1176 C C . ALA A 1 157 ? -6.324 14.327 -12.977 1.00 34.49 157 ALA A C 1
ATOM 1177 O O . ALA A 1 157 ? -5.234 13.775 -13.075 1.00 34.56 157 ALA A O 1
ATOM 1179 N N . ILE A 1 158 ? -7.192 14.075 -12.007 1.00 34.45 158 ILE A N 1
ATOM 1180 C CA . ILE A 1 158 ? -6.911 13.075 -10.990 1.00 34.28 158 ILE A CA 1
ATOM 1181 C C . ILE A 1 158 ? -6.831 11.710 -11.669 1.00 34.92 158 ILE A C 1
ATOM 1182 O O . ILE A 1 158 ? -5.840 10.996 -11.486 1.00 35.09 158 ILE A O 1
ATOM 1187 N N . LEU A 1 159 ? -7.866 11.367 -12.449 1.00 34.65 159 LEU A N 1
ATOM 1188 C CA . LEU A 1 159 ? -7.907 10.104 -13.180 1.00 34.56 159 LEU A CA 1
ATOM 1189 C C . LEU A 1 159 ? -6.668 9.893 -14.038 1.00 34.76 159 LEU A C 1
ATOM 1190 O O . LEU A 1 159 ? -6.200 8.767 -14.190 1.00 35.41 159 LEU A O 1
ATOM 1195 N N . ALA A 1 160 ? -6.132 10.982 -14.581 1.00 34.59 160 ALA A N 1
ATOM 1196 C CA . ALA A 1 160 ? -5.023 10.914 -15.531 1.00 34.64 160 ALA A CA 1
ATOM 1197 C C . ALA A 1 160 ? -3.655 10.897 -14.855 1.00 34.59 160 ALA A C 1
ATOM 1198 O O . ALA A 1 160 ? -2.659 10.651 -15.519 1.00 35.04 160 ALA A O 1
ATOM 1200 N N . GLY A 1 161 ? -3.605 11.173 -13.552 1.00 34.04 161 GLY A N 1
ATOM 1201 C CA . GLY A 1 161 ? -2.333 11.369 -12.873 1.00 33.97 161 GLY A CA 1
ATOM 1202 C C . GLY A 1 161 ? -1.616 12.573 -13.461 1.00 34.08 161 GLY A C 1
ATOM 1203 O O . GLY A 1 161 ? -0.421 12.539 -13.706 1.00 34.31 161 GLY A O 1
ATOM 1204 N N . ALA A 1 162 ? -2.369 13.636 -13.698 1.00 33.86 162 ALA A N 1
ATOM 1205 C CA . ALA A 1 162 ? -1.856 14.833 -14.347 1.00 33.76 162 ALA A CA 1
ATOM 1206 C C . ALA A 1 162 ? -0.873 15.567 -13.453 1.00 33.84 162 ALA A C 1
ATOM 1207 O O . ALA A 1 162 ? -1.015 15.535 -12.228 1.00 34.38 162 ALA A O 1
ATOM 1209 N N . ASP A 1 163 ? 0.116 16.217 -14.069 1.00 33.44 163 ASP A N 1
ATOM 1210 C CA . ASP A 1 163 ? 0.994 17.146 -13.378 1.00 33.42 163 ASP A CA 1
ATOM 1211 C C . ASP A 1 163 ? 0.398 18.549 -13.378 1.00 33.40 163 ASP A C 1
ATOM 1212 O O . ASP A 1 163 ? 0.622 19.334 -12.467 1.00 33.49 163 ASP A O 1
ATOM 1217 N N . LYS A 1 164 ? -0.353 18.884 -14.412 1.00 33.33 164 LYS A N 1
ATOM 1218 C CA . LYS A 1 164 ? -0.925 20.214 -14.472 1.00 33.58 164 LYS A CA 1
ATOM 1219 C C . LYS A 1 164 ? -2.339 20.145 -14.973 1.00 33.67 164 LYS A C 1
ATOM 1220 O O . LYS A 1 164 ? -2.675 19.296 -15.805 1.00 34.13 164 LYS A O 1
ATOM 1226 N N . LEU A 1 165 ? -3.164 21.054 -14.473 1.00 33.56 165 LEU A N 1
ATOM 1227 C CA . LEU A 1 165 ? -4.487 21.269 -15.023 1.00 33.20 165 LEU A CA 1
ATOM 1228 C C . LEU A 1 165 ? -4.547 22.708 -15.528 1.00 33.15 165 LEU A C 1
ATOM 1229 O O . LEU A 1 165 ? -4.201 23.638 -14.795 1.00 32.76 165 LEU A O 1
ATOM 1234 N N . LEU A 1 166 ? -4.962 22.882 -16.785 1.00 33.12 166 LEU A N 1
ATOM 1235 C CA . LEU A 1 166 ? -5.122 24.216 -17.365 1.00 33.20 166 LEU A CA 1
ATOM 1236 C C . LEU A 1 166 ? -6.581 24.499 -17.728 1.00 33.75 166 LEU A C 1
ATOM 1237 O O . LEU A 1 166 ? -7.151 23.880 -18.634 1.00 33.58 166 LEU A O 1
ATOM 1242 N N . LEU A 1 167 ? -7.176 25.436 -17.005 1.00 34.29 167 LEU A N 1
ATOM 1243 C CA . LEU A 1 167 ? -8.546 25.834 -17.253 1.00 35.13 167 LEU A CA 1
ATOM 1244 C C . LEU A 1 167 ? -8.517 27.041 -18.165 1.00 35.99 167 LEU A C 1
ATOM 1245 O O . LEU A 1 167 ? -8.108 28.123 -17.760 1.00 36.01 167 LEU A O 1
ATOM 1250 N N . LEU A 1 168 ? -8.922 26.856 -19.410 1.00 37.46 168 LEU A N 1
ATOM 1251 C CA . LEU A 1 168 ? -8.911 27.976 -20.341 1.00 39.09 168 LEU A CA 1
ATOM 1252 C C . LEU A 1 168 ? -10.190 28.812 -20.226 1.00 40.63 168 LEU A C 1
ATOM 1253 O O . LEU A 1 168 ? -11.294 28.258 -20.079 1.00 40.53 168 LEU A O 1
ATOM 1258 N N . THR A 1 169 ? -10.018 30.138 -20.274 1.00 42.11 169 THR A N 1
ATOM 1259 C CA . THR A 1 169 ? -11.116 31.106 -20.119 1.00 43.95 169 THR A CA 1
ATOM 1260 C C . THR A 1 169 ? -11.312 31.981 -21.376 1.00 45.16 169 THR A C 1
ATOM 1261 O O . THR A 1 169 ? -10.429 32.057 -22.238 1.00 45.40 169 THR A O 1
ATOM 1265 N N . ASP A 1 170 ? -12.455 32.655 -21.461 1.00 46.55 170 ASP A N 1
ATOM 1266 C CA . ASP A 1 170 ? -12.713 33.611 -22.535 1.00 48.38 170 ASP A CA 1
ATOM 1267 C C . ASP A 1 170 ? -12.272 35.034 -22.163 1.00 49.62 170 ASP A C 1
ATOM 1268 O O . ASP A 1 170 ? -12.732 36.004 -22.771 1.00 49.60 170 ASP A O 1
ATOM 1273 N N . GLN A 1 171 ? -11.399 35.149 -21.156 1.00 51.05 171 GLN A N 1
ATOM 1274 C CA . GLN A 1 171 ? -10.886 36.443 -20.677 1.00 52.26 171 GLN A CA 1
ATOM 1275 C C . GLN A 1 171 ? -9.781 36.979 -21.579 1.00 52.22 171 GLN A C 1
ATOM 1276 O O . GLN A 1 171 ? -9.804 36.755 -22.790 1.00 52.29 171 GLN A O 1
ATOM 1282 N N . MET A 1 214 ? -16.082 31.368 -13.105 1.00 53.93 214 MET A N 1
ATOM 1283 C CA . MET A 1 214 ? -15.024 31.796 -12.173 1.00 54.15 214 MET A CA 1
ATOM 1284 C C . MET A 1 214 ? -15.057 31.043 -10.821 1.00 52.26 214 MET A C 1
ATOM 1285 O O . MET A 1 214 ? -14.034 30.502 -10.383 1.00 52.45 214 MET A O 1
ATOM 1290 N N . SER A 1 215 ? -16.223 31.020 -10.173 1.00 50.18 215 SER A N 1
ATOM 1291 C CA . SER A 1 215 ? -16.428 30.235 -8.951 1.00 48.33 215 SER A CA 1
ATOM 1292 C C . SER A 1 215 ? -16.259 28.720 -9.176 1.00 46.90 215 SER A C 1
ATOM 1293 O O . SER A 1 215 ? -15.575 28.063 -8.393 1.00 46.67 215 SER A O 1
ATOM 1296 N N . THR A 1 216 ? -16.875 28.164 -10.228 1.00 44.94 216 THR A N 1
ATOM 1297 C CA . THR A 1 216 ? -16.640 26.746 -10.566 1.00 43.21 216 THR A CA 1
ATOM 1298 C C . THR A 1 216 ? -15.166 26.483 -10.926 1.00 42.40 216 THR A C 1
ATOM 1299 O O . THR A 1 216 ? -14.664 25.383 -10.712 1.00 42.01 216 THR A O 1
ATOM 1303 N N . LYS A 1 217 ? -14.487 27.500 -11.451 1.00 41.61 217 LYS A N 1
ATOM 1304 C CA . LYS A 1 217 ? -13.062 27.408 -11.751 1.00 41.37 217 LYS A CA 1
ATOM 1305 C C . LYS A 1 217 ? -12.244 27.350 -10.464 1.00 40.46 217 LYS A C 1
ATOM 1306 O O . LYS A 1 217 ? -11.284 26.572 -10.358 1.00 39.77 217 LYS 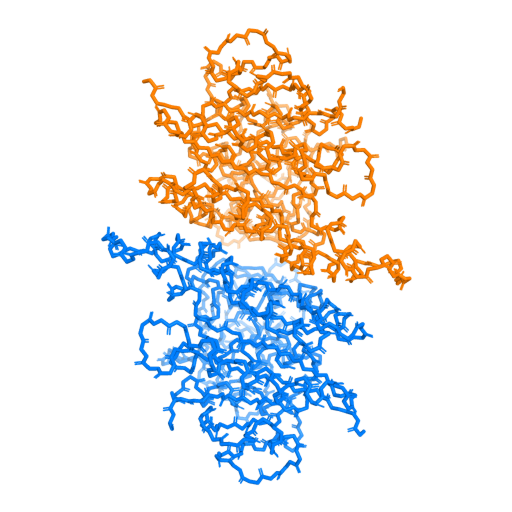A O 1
ATOM 1312 N N . LEU A 1 218 ? -12.645 28.147 -9.476 1.00 39.41 218 LEU A N 1
ATOM 1313 C CA . LEU A 1 218 ? -11.957 28.133 -8.199 1.00 38.69 218 LEU A CA 1
ATOM 1314 C C . LEU A 1 218 ? -12.198 26.815 -7.468 1.00 38.34 218 LEU A C 1
ATOM 1315 O O . LEU A 1 218 ? -11.273 26.270 -6.861 1.00 38.17 218 LEU A O 1
ATOM 1320 N N . GLN A 1 219 ? -13.421 26.293 -7.568 1.00 37.43 219 GLN A N 1
ATOM 1321 C CA . GLN A 1 219 ? -13.765 24.992 -7.009 1.00 37.41 219 GLN A CA 1
ATOM 1322 C C . GLN A 1 219 ? -12.907 23.872 -7.597 1.00 37.36 219 GLN A C 1
ATOM 1323 O O . GLN A 1 219 ? -12.414 23.011 -6.868 1.00 37.30 219 GLN A O 1
ATOM 1329 N N . ALA A 1 220 ? -12.753 23.883 -8.919 1.00 37.08 220 ALA A N 1
ATOM 1330 C CA . ALA A 1 220 ? -11.978 22.879 -9.606 1.00 36.95 220 ALA A CA 1
ATOM 1331 C C . ALA A 1 220 ? -10.483 22.974 -9.247 1.00 36.87 220 ALA A C 1
ATOM 1332 O O . ALA A 1 220 ? -9.814 21.951 -9.059 1.00 37.07 220 ALA A O 1
ATOM 1334 N N . ALA A 1 221 ? -9.967 24.195 -9.138 1.00 36.54 221 ALA A N 1
ATOM 1335 C CA . ALA A 1 221 ? -8.571 24.400 -8.722 1.00 36.78 221 ALA A CA 1
ATOM 1336 C C . ALA A 1 221 ? -8.328 23.869 -7.308 1.00 36.88 221 ALA A C 1
ATOM 1337 O O . ALA A 1 221 ? -7.253 23.345 -7.011 1.00 37.56 221 ALA A O 1
ATOM 1339 N N . ASP A 1 222 ? -9.327 23.999 -6.441 1.00 36.33 222 ASP A N 1
ATOM 1340 C CA . ASP A 1 222 ? -9.208 23.487 -5.099 1.00 35.87 222 ASP A CA 1
ATOM 1341 C C . ASP A 1 222 ? -9.087 21.960 -5.117 1.00 35.60 222 ASP A C 1
ATOM 1342 O O . ASP A 1 222 ? -8.163 21.398 -4.531 1.00 35.87 222 ASP A O 1
ATOM 1347 N N . VAL A 1 223 ? -10.004 21.295 -5.807 1.00 35.01 223 VAL A N 1
ATOM 1348 C CA . VAL A 1 223 ? -9.948 19.846 -5.953 1.00 34.60 223 VAL A CA 1
ATOM 1349 C C . VAL A 1 223 ? -8.599 19.384 -6.529 1.00 34.92 223 VAL A C 1
ATOM 1350 O O . VAL A 1 223 ? -7.924 18.548 -5.925 1.00 35.03 223 VAL A O 1
ATOM 1354 N N . ALA A 1 224 ? -8.196 19.934 -7.672 1.00 34.60 224 ALA A N 1
ATOM 1355 C CA . ALA A 1 224 ? -6.912 19.565 -8.255 1.00 34.73 224 ALA A CA 1
ATOM 1356 C C . ALA A 1 224 ? -5.740 19.863 -7.304 1.00 34.85 224 ALA A C 1
ATOM 1357 O O . ALA A 1 224 ? -4.926 18.981 -7.014 1.00 34.55 224 ALA A O 1
ATOM 1359 N N . CYS A 1 225 ? -5.666 21.098 -6.814 1.00 34.80 225 CYS A N 1
ATOM 1360 C CA . CYS A 1 225 ? -4.590 21.497 -5.903 1.00 35.25 225 CYS A CA 1
ATOM 1361 C C . CYS A 1 225 ? -4.426 20.577 -4.694 1.00 34.97 225 CYS A C 1
ATOM 1362 O O . CYS A 1 225 ? -3.290 20.221 -4.338 1.00 34.77 225 CYS A O 1
ATOM 1365 N N . ARG A 1 226 ? -5.553 20.179 -4.087 1.00 34.44 226 ARG A N 1
ATOM 1366 C CA . ARG A 1 226 ? -5.547 19.222 -2.977 1.00 34.16 226 ARG A CA 1
ATOM 1367 C C . ARG A 1 226 ? -5.005 17.856 -3.404 1.00 33.92 226 ARG A C 1
ATOM 1368 O O . ARG A 1 226 ? -4.242 17.234 -2.663 1.00 33.93 226 ARG A O 1
ATOM 1376 N N . ALA A 1 227 ? -5.390 17.399 -4.596 1.00 33.57 227 ALA A N 1
ATOM 1377 C CA . ALA A 1 227 ? -4.864 16.150 -5.138 1.00 33.66 227 ALA A CA 1
ATOM 1378 C C . ALA A 1 227 ? -3.391 16.264 -5.602 1.00 33.89 227 ALA A C 1
ATOM 1379 O O . ALA A 1 227 ? -2.854 15.330 -6.195 1.00 33.79 227 ALA A O 1
ATOM 1381 N N . GLY A 1 228 ? -2.751 17.405 -5.330 1.00 33.69 228 GLY A N 1
ATOM 1382 C CA . GLY A 1 228 ? -1.368 17.638 -5.723 1.00 33.57 228 GLY A CA 1
ATOM 1383 C C . GLY A 1 228 ? -1.154 18.041 -7.178 1.00 33.85 228 GLY A C 1
ATOM 1384 O O . GLY A 1 228 ? -0.042 17.900 -7.712 1.00 33.99 228 GLY A O 1
ATOM 1385 N N . ILE A 1 229 ? -2.194 18.569 -7.815 1.00 33.58 229 ILE A N 1
ATOM 1386 C CA . ILE A 1 229 ? -2.103 19.001 -9.207 1.00 33.81 229 ILE A CA 1
ATOM 1387 C C . ILE A 1 229 ? -2.129 20.530 -9.308 1.00 34.01 229 ILE A C 1
ATOM 1388 O O . ILE A 1 229 ? -3.106 21.162 -8.910 1.00 34.54 229 ILE A O 1
ATOM 1393 N N . ASP A 1 230 ? -1.043 21.118 -9.811 1.00 34.18 230 ASP A N 1
ATOM 1394 C CA . ASP A 1 230 ? -0.994 22.556 -10.142 1.00 34.17 230 ASP A CA 1
ATOM 1395 C C . ASP A 1 230 ? -2.117 22.951 -11.085 1.00 34.16 230 ASP A C 1
ATOM 1396 O O . ASP A 1 230 ? -2.298 22.328 -12.122 1.00 34.28 230 ASP A O 1
ATOM 1401 N N . THR A 1 231 ? -2.856 23.997 -10.739 1.00 34.13 231 THR A N 1
ATOM 1402 C CA . THR A 1 231 ? -3.922 24.462 -11.607 1.00 34.00 231 THR A CA 1
ATOM 1403 C C . THR A 1 231 ? -3.628 25.875 -12.115 1.00 34.05 231 THR A C 1
ATOM 1404 O O . THR A 1 231 ? -3.275 26.764 -11.330 1.00 34.23 231 THR A O 1
ATOM 1408 N N . ILE A 1 232 ? -3.759 26.066 -13.426 1.00 33.63 232 ILE A N 1
ATOM 1409 C CA . ILE A 1 232 ? -3.583 27.382 -14.028 1.00 33.58 232 ILE A CA 1
ATOM 1410 C C . ILE A 1 232 ? -4.892 27.837 -14.681 1.00 33.39 232 ILE A C 1
ATOM 1411 O O . ILE A 1 232 ? -5.473 27.118 -15.489 1.00 33.80 232 ILE A O 1
ATOM 1416 N N . ILE A 1 233 ? -5.365 29.022 -14.306 1.00 32.86 233 ILE A N 1
ATOM 1417 C CA . ILE A 1 233 ? -6.471 29.674 -15.004 1.00 32.32 233 ILE A CA 1
ATOM 1418 C C . ILE A 1 233 ? -5.916 30.789 -15.921 1.00 32.55 233 ILE A C 1
ATOM 1419 O O . ILE A 1 233 ? -5.247 31.720 -15.456 1.00 33.05 233 ILE A O 1
ATOM 1424 N N . ALA A 1 234 ? -6.175 30.681 -17.220 1.00 32.17 234 ALA A N 1
ATOM 1425 C CA . ALA A 1 234 ? -5.612 31.607 -18.205 1.00 32.34 234 ALA A CA 1
ATOM 1426 C C . ALA A 1 234 ? -6.492 31.739 -19.451 1.00 32.52 234 ALA A C 1
ATOM 1427 O O . ALA A 1 234 ? -7.309 30.856 -19.755 1.00 32.73 234 ALA A O 1
ATOM 1429 N N . ALA A 1 235 ? -6.306 32.847 -20.166 1.00 32.66 235 ALA A N 1
ATOM 1430 C CA . ALA A 1 235 ? -7.068 33.164 -21.369 1.00 32.96 235 ALA A CA 1
ATOM 1431 C C . ALA A 1 235 ? -6.700 32.254 -22.548 1.00 33.42 235 ALA A C 1
ATOM 1432 O O . ALA A 1 235 ? -5.512 32.170 -22.958 1.00 33.61 235 ALA A O 1
ATOM 1434 N N . GLY A 1 236 ? -7.713 31.577 -23.092 1.00 33.19 236 GLY A N 1
ATOM 1435 C CA . GLY A 1 236 ? -7.537 30.771 -24.303 1.00 33.79 236 GLY A CA 1
ATOM 1436 C C . GLY A 1 236 ? -7.051 31.540 -25.539 1.00 34.32 236 GLY A C 1
ATOM 1437 O O . GLY A 1 236 ? -6.461 30.955 -26.451 1.00 34.55 236 GLY A O 1
ATOM 1438 N N . SER A 1 237 ? -7.286 32.851 -25.580 1.00 34.40 237 SER A N 1
ATOM 1439 C CA . SER A 1 237 ? -6.878 33.668 -26.723 1.00 34.59 237 SER A CA 1
ATOM 1440 C C . SER A 1 237 ? -5.419 34.183 -26.614 1.00 34.80 237 SER A C 1
ATOM 1441 O O . SER A 1 237 ? -4.933 34.898 -27.498 1.00 34.41 237 SER A O 1
ATOM 1444 N N . LYS A 1 238 ? -4.735 33.824 -25.528 1.00 34.87 238 LYS A N 1
ATOM 1445 C CA . LYS A 1 238 ? -3.355 34.247 -25.330 1.00 35.25 238 LYS A CA 1
ATOM 1446 C C . LYS A 1 238 ? -2.409 33.450 -26.229 1.00 34.90 238 LYS A C 1
ATOM 1447 O O . LYS A 1 238 ? -2.359 32.222 -26.150 1.00 34.98 238 LYS A O 1
ATOM 1453 N N . PRO A 1 239 ? -1.661 34.148 -27.096 1.00 34.57 239 PRO A N 1
ATOM 1454 C CA . PRO A 1 239 ? -0.711 33.427 -27.952 1.00 34.33 239 PRO A CA 1
ATOM 1455 C C . PRO A 1 239 ? 0.202 32.497 -27.131 1.00 33.99 239 PRO A C 1
ATOM 1456 O O . PRO A 1 239 ? 0.774 32.915 -26.120 1.00 34.09 239 PRO A O 1
ATOM 1460 N N . GLY A 1 240 ? 0.283 31.233 -27.543 1.00 33.72 240 GLY A N 1
ATOM 1461 C CA . GLY A 1 240 ? 1.178 30.252 -26.941 1.00 32.81 240 GLY A CA 1
ATOM 1462 C C . GLY A 1 240 ? 0.850 29.836 -25.522 1.00 32.75 240 GLY A C 1
ATOM 1463 O O . GLY A 1 240 ? 1.694 29.256 -24.845 1.00 32.84 240 GLY A O 1
ATOM 1464 N N . VAL A 1 241 ? -0.377 30.101 -25.074 1.00 32.35 241 VAL A N 1
ATOM 1465 C CA . VAL A 1 241 ? -0.753 29.855 -23.683 1.00 32.15 241 VAL A CA 1
ATOM 1466 C C . VAL A 1 241 ? -0.511 28.406 -23.205 1.00 32.21 241 VAL A C 1
ATOM 1467 O O . VAL A 1 241 ? 0.006 28.191 -22.121 1.00 31.88 241 VAL A O 1
ATOM 1471 N N . ILE A 1 242 ? -0.879 27.421 -24.014 1.00 32.67 242 ILE A N 1
ATOM 1472 C CA . ILE A 1 242 ? -0.746 26.022 -23.607 1.00 33.51 242 ILE A CA 1
ATOM 1473 C C . ILE A 1 242 ? 0.730 25.617 -23.457 1.00 34.37 242 ILE A C 1
ATOM 1474 O O . ILE A 1 242 ? 1.126 25.029 -22.427 1.00 34.18 242 ILE A O 1
ATOM 1479 N N . GLY A 1 243 ? 1.532 25.960 -24.471 1.00 34.70 243 GLY A N 1
ATOM 1480 C CA . GLY A 1 243 ? 2.954 25.688 -24.460 1.00 35.04 243 GLY A CA 1
ATOM 1481 C C . GLY A 1 243 ? 3.632 26.429 -23.328 1.00 35.55 243 GLY A C 1
ATOM 1482 O O . GLY A 1 243 ? 4.541 25.882 -22.689 1.00 36.00 243 GLY A O 1
ATOM 1483 N N . ASP A 1 244 ? 3.200 27.667 -23.076 1.00 35.66 244 ASP A N 1
ATOM 1484 C CA . ASP A 1 244 ? 3.780 28.469 -21.992 1.00 36.15 244 ASP A CA 1
ATOM 1485 C C . ASP A 1 244 ? 3.522 27.822 -20.636 1.00 36.30 244 ASP A C 1
ATOM 1486 O O . ASP A 1 244 ? 4.450 27.690 -19.837 1.00 36.67 244 ASP A O 1
ATOM 1491 N N . VAL A 1 245 ? 2.279 27.400 -20.390 1.00 36.14 245 VAL A N 1
ATOM 1492 C CA . VAL A 1 245 ? 1.930 26.743 -19.131 1.00 36.46 245 VAL A CA 1
ATOM 1493 C C . VAL A 1 245 ? 2.802 25.514 -18.860 1.00 36.83 245 VAL A C 1
ATOM 1494 O O . VAL A 1 245 ? 3.274 25.319 -17.750 1.00 36.59 245 VAL A O 1
ATOM 1498 N N . MET A 1 246 ? 3.033 24.711 -19.889 1.00 37.91 246 MET A N 1
ATOM 1499 C CA . MET A 1 246 ? 3.872 23.531 -19.763 1.00 39.34 246 MET A CA 1
ATOM 1500 C C . MET A 1 246 ? 5.289 23.896 -19.327 1.00 39.51 246 MET A C 1
ATOM 1501 O O . MET A 1 246 ? 5.845 23.241 -18.460 1.00 40.14 246 MET A O 1
ATOM 1506 N N . GLU A 1 247 ? 5.854 24.948 -19.913 1.00 39.78 247 GLU A N 1
ATOM 1507 C CA . GLU A 1 247 ? 7.202 25.425 -19.556 1.00 40.05 247 GLU A CA 1
ATOM 1508 C C . GLU A 1 247 ? 7.278 26.195 -18.234 1.00 39.53 247 GLU A C 1
ATOM 1509 O O . GLU A 1 247 ? 8.362 26.582 -17.808 1.00 39.84 247 GLU A O 1
ATOM 1515 N N . GLY A 1 248 ? 6.134 26.422 -17.596 1.00 39.10 248 GLY A N 1
ATOM 1516 C CA . GLY A 1 248 ? 6.096 27.089 -16.299 1.00 38.27 248 GLY A CA 1
ATOM 1517 C C . GLY A 1 248 ? 6.207 28.599 -16.397 1.00 38.14 248 GLY A C 1
ATOM 1518 O O . GLY A 1 248 ? 6.483 29.266 -15.398 1.00 38.27 248 GLY A O 1
ATOM 1519 N N . ILE A 1 249 ? 5.997 29.139 -17.601 1.00 37.58 249 ILE A N 1
ATOM 1520 C CA . ILE A 1 249 ? 6.014 30.584 -17.839 1.00 36.94 249 ILE A CA 1
ATOM 1521 C C . ILE A 1 249 ? 4.736 31.179 -17.262 1.00 37.03 249 ILE A C 1
ATOM 1522 O O . ILE A 1 249 ? 3.656 30.643 -17.477 1.00 37.31 249 ILE A O 1
ATOM 1527 N N . SER A 1 250 ? 4.863 32.274 -16.519 1.00 37.14 250 SER A N 1
ATOM 1528 C CA . SER A 1 250 ? 3.710 32.920 -15.894 1.00 37.16 250 SER A CA 1
ATOM 1529 C C . SER A 1 250 ? 2.721 33.516 -16.920 1.00 37.42 250 SER A C 1
ATOM 1530 O O . SER A 1 250 ? 3.036 34.435 -17.685 1.00 37.87 250 SER A O 1
ATOM 1533 N N . VAL A 1 251 ? 1.527 32.954 -16.927 1.00 37.11 251 VAL A N 1
ATOM 1534 C CA . VAL A 1 251 ? 0.457 33.353 -17.807 1.00 37.28 251 VAL A CA 1
ATOM 1535 C C . VAL A 1 251 ? -0.749 33.110 -16.921 1.00 37.00 251 VAL A C 1
ATOM 1536 O O . VAL A 1 251 ? -0.778 32.103 -16.196 1.00 37.52 251 VAL A O 1
ATOM 1540 N N . GLY A 1 252 ? -1.718 34.024 -16.930 1.00 36.08 252 GLY A N 1
ATOM 1541 C CA . GLY A 1 252 ? -2.871 33.915 -16.019 1.00 35.24 252 GLY A CA 1
ATOM 1542 C C . GLY A 1 252 ? -2.532 33.730 -14.544 1.00 34.84 252 GLY A C 1
ATOM 1543 O O . GLY A 1 252 ? -1.602 34.329 -14.044 1.00 34.83 252 GLY A O 1
ATOM 1544 N N . THR A 1 253 ? -3.291 32.897 -13.842 1.00 34.76 253 THR A N 1
ATOM 1545 C CA . THR A 1 253 ? -3.102 32.711 -12.410 1.00 34.43 253 THR A CA 1
ATOM 1546 C C . THR A 1 253 ? -2.762 31.261 -12.111 1.00 34.29 253 THR A C 1
ATOM 1547 O O . THR A 1 253 ? -3.461 30.348 -12.550 1.00 34.61 253 THR A O 1
ATOM 1551 N N . LEU A 1 254 ? -1.684 31.057 -11.362 1.00 34.04 254 LEU A N 1
ATOM 1552 C CA . LEU A 1 254 ? -1.248 29.727 -10.978 1.00 33.80 254 LEU A CA 1
ATOM 1553 C C . LEU A 1 254 ? -1.682 29.421 -9.542 1.00 34.02 254 LEU A C 1
ATOM 1554 O O . LEU A 1 254 ? -1.416 30.198 -8.625 1.00 34.25 254 LEU A O 1
ATOM 1559 N N . PHE A 1 255 ? -2.370 28.300 -9.357 1.00 34.17 255 PHE A N 1
ATOM 1560 C CA . PHE A 1 255 ? -2.665 27.784 -8.018 1.00 34.47 255 PHE A CA 1
ATOM 1561 C C . PHE A 1 255 ? -1.776 26.580 -7.762 1.00 34.33 255 PHE A C 1
ATOM 1562 O O . PHE A 1 255 ? -1.802 25.589 -8.513 1.00 33.91 255 PHE A O 1
ATOM 1570 N N . HIS A 1 256 ? -0.958 26.694 -6.720 1.00 34.69 256 HIS A N 1
ATOM 1571 C CA . HIS A 1 256 ? 0.048 25.677 -6.417 1.00 34.56 256 HIS A CA 1
ATOM 1572 C C . HIS A 1 256 ? -0.575 24.411 -5.855 1.00 33.97 256 HIS A C 1
ATOM 1573 O O . HIS A 1 256 ? -1.567 24.470 -5.131 1.00 33.47 256 HIS A O 1
ATOM 1580 N N . ALA A 1 257 ? 0.004 23.278 -6.247 1.00 33.58 257 ALA A N 1
ATOM 1581 C CA . ALA A 1 257 ? -0.300 21.969 -5.681 1.00 33.50 257 ALA A CA 1
ATOM 1582 C C . ALA A 1 257 ? -0.088 22.022 -4.174 1.00 33.50 257 ALA A C 1
ATOM 1583 O O . ALA A 1 257 ? 0.804 22.717 -3.714 1.00 33.69 257 ALA A O 1
ATOM 1585 N N . GLN A 1 258 ? -0.921 21.313 -3.417 1.00 33.97 258 GLN A N 1
ATOM 1586 C CA . GLN A 1 258 ? -0.827 21.274 -1.953 1.00 34.35 258 GLN A CA 1
ATOM 1587 C C . GLN A 1 258 ? 0.511 20.675 -1.564 1.00 34.19 258 GLN A C 1
ATOM 1588 O O . GLN A 1 258 ? 0.869 19.608 -2.065 1.00 34.50 258 GLN A O 1
ATOM 1594 N N . ALA A 1 259 ? 1.253 21.358 -0.693 1.00 34.16 259 ALA A N 1
ATOM 1595 C CA . ALA A 1 259 ? 2.633 20.951 -0.381 1.00 34.09 259 ALA A CA 1
ATOM 1596 C C . ALA A 1 259 ? 2.703 19.459 -0.059 1.00 33.81 259 ALA A C 1
ATOM 1597 O O . ALA A 1 259 ? 3.623 18.762 -0.490 1.00 33.46 259 ALA A O 1
ATOM 1599 N N . THR A 1 260 ? 1.724 18.984 0.707 1.00 33.46 260 THR A N 1
ATOM 1600 C CA . THR A 1 260 ? 1.570 17.563 0.934 1.00 33.37 260 THR A CA 1
ATOM 1601 C C . THR A 1 260 ? 0.127 17.159 0.558 1.00 33.77 260 THR A C 1
ATOM 1602 O O . THR A 1 260 ? -0.833 17.468 1.274 1.00 33.59 260 THR A O 1
ATOM 1606 N N . PRO A 1 261 ? -0.025 16.506 -0.612 1.00 33.93 261 PRO A N 1
ATOM 1607 C CA . PRO A 1 261 ? -1.329 16.268 -1.236 1.00 33.99 261 PRO A CA 1
ATOM 1608 C C . PRO A 1 261 ? -2.221 15.327 -0.435 1.00 34.54 261 PRO A C 1
ATOM 1609 O O . PRO A 1 261 ? -1.727 14.539 0.360 1.00 34.58 261 PRO A O 1
ATOM 1613 N N . LEU A 1 262 ? -3.531 15.420 -0.644 1.00 34.85 262 LEU A N 1
ATOM 1614 C CA . LEU A 1 262 ? -4.450 14.388 -0.207 1.00 35.58 262 LEU A CA 1
ATOM 1615 C C . LEU A 1 262 ? -3.943 13.003 -0.644 1.00 36.09 262 LEU A C 1
ATOM 1616 O O . LEU A 1 262 ? -3.542 12.818 -1.797 1.00 35.77 262 LEU A O 1
ATOM 1621 N N . GLU A 1 263 ? -3.964 12.041 0.278 1.00 36.95 263 GLU A N 1
ATOM 1622 C CA . GLU A 1 263 ? -3.498 10.672 0.022 1.00 37.88 263 GLU A CA 1
ATOM 1623 C C . GLU A 1 263 ? -4.170 10.060 -1.215 1.00 37.81 263 GLU A C 1
ATOM 1624 O O . GLU A 1 263 ? -5.397 10.150 -1.372 1.00 37.96 263 GLU A O 1
ATOM 1630 N N . ASN A 1 264 ? -3.374 9.435 -2.084 1.00 37.82 264 ASN A N 1
ATOM 1631 C CA . ASN A 1 264 ? -3.869 8.955 -3.385 1.00 37.80 264 ASN A CA 1
ATOM 1632 C C . ASN A 1 264 ? -4.989 7.914 -3.307 1.00 37.71 264 ASN A C 1
ATOM 1633 O O . ASN A 1 264 ? -5.940 7.948 -4.086 1.00 37.29 264 ASN A O 1
ATOM 1638 N N . ARG A 1 265 ? -4.857 6.996 -2.358 1.00 37.81 265 ARG A N 1
ATOM 1639 C CA . ARG A 1 265 ? -5.834 5.948 -2.111 1.00 38.00 265 ARG A CA 1
ATOM 1640 C C . ARG A 1 265 ? -7.253 6.511 -1.856 1.00 37.60 265 ARG A C 1
ATOM 1641 O O . ARG A 1 265 ? -8.251 5.795 -2.005 1.00 37.71 265 ARG A O 1
ATOM 1649 N N . LYS A 1 266 ? -7.366 7.790 -1.505 1.00 36.70 266 LYS A N 1
ATOM 1650 C CA . LYS A 1 266 ? -8.702 8.343 -1.297 1.00 36.23 266 LYS A CA 1
ATOM 1651 C C . LYS A 1 266 ? -9.181 9.437 -2.267 1.00 35.69 266 LYS A C 1
ATOM 1652 O O . LYS A 1 266 ? -10.275 9.966 -2.103 1.00 35.61 266 LYS A O 1
ATOM 1658 N N . ARG A 1 267 ? -8.385 9.743 -3.288 1.00 35.04 267 ARG A N 1
ATOM 1659 C CA . ARG A 1 267 ? -8.729 10.810 -4.228 1.00 34.39 267 ARG A CA 1
ATOM 1660 C C . ARG A 1 267 ? -10.015 10.535 -4.996 1.00 34.36 267 ARG A C 1
ATOM 1661 O O . ARG A 1 267 ? -10.705 11.472 -5.400 1.00 34.31 267 ARG A O 1
ATOM 1669 N N . TRP A 1 268 ? -10.345 9.257 -5.175 1.00 34.03 268 TRP A N 1
ATOM 1670 C CA . TRP A 1 268 ? -11.528 8.875 -5.936 1.00 34.08 268 TRP A CA 1
ATOM 1671 C C . TRP A 1 268 ? -12.811 9.436 -5.313 1.00 34.18 268 TRP A C 1
ATOM 1672 O O . TRP A 1 268 ? -13.811 9.648 -6.003 1.00 34.01 268 TRP A O 1
ATOM 1683 N N . ILE A 1 269 ? -12.767 9.694 -4.012 1.00 34.27 269 ILE A N 1
ATOM 1684 C CA . ILE A 1 269 ? -13.931 10.189 -3.305 1.00 34.42 269 ILE A CA 1
ATOM 1685 C C . ILE A 1 269 ? -14.377 11.567 -3.816 1.00 34.56 269 ILE A C 1
ATOM 1686 O O . ILE A 1 269 ? -15.552 11.910 -3.692 1.00 35.43 269 ILE A O 1
ATOM 1691 N N . PHE A 1 270 ? -13.473 12.348 -4.404 1.00 33.94 270 PHE A N 1
ATOM 1692 C CA . PHE A 1 270 ? -13.884 13.617 -4.993 1.00 33.80 270 PHE A CA 1
ATOM 1693 C C . PHE A 1 270 ? -14.900 13.387 -6.107 1.00 34.22 270 PHE A C 1
ATOM 1694 O O . PHE A 1 270 ? -15.596 14.314 -6.526 1.00 35.02 270 PHE A O 1
ATOM 1702 N N . GLY A 1 271 ? -14.946 12.163 -6.625 1.00 34.23 271 GLY A N 1
ATOM 1703 C CA . GLY A 1 271 ? -15.729 11.868 -7.814 1.00 34.17 271 GLY A CA 1
ATOM 1704 C C . GLY A 1 271 ? -17.147 11.407 -7.524 1.00 34.34 271 GLY A C 1
ATOM 1705 O O . GLY A 1 271 ? -18.072 11.713 -8.268 1.00 34.15 271 GLY A O 1
ATOM 1706 N N . ALA A 1 272 ? -17.319 10.669 -6.438 1.00 34.53 272 ALA A N 1
ATOM 1707 C CA . ALA A 1 272 ? -18.582 10.006 -6.163 1.00 34.99 272 ALA A CA 1
ATOM 1708 C C . ALA A 1 272 ? -19.749 10.975 -5.960 1.00 35.29 272 ALA A C 1
ATOM 1709 O O . ALA A 1 272 ? -19.564 12.078 -5.425 1.00 35.47 272 ALA A O 1
ATOM 1711 N N . PRO A 1 273 ? -20.958 10.558 -6.380 1.00 35.18 273 PRO A N 1
ATOM 1712 C CA . PRO A 1 273 ? -22.142 11.298 -6.007 1.00 35.36 273 PRO A CA 1
ATOM 1713 C C . PRO A 1 273 ? -22.674 10.745 -4.674 1.00 35.83 273 PRO A C 1
ATOM 1714 O O . PRO A 1 273 ? -23.035 9.569 -4.606 1.00 36.59 273 PRO A O 1
ATOM 1718 N N . PRO A 1 274 ? -22.728 11.571 -3.617 1.00 35.94 274 PRO A N 1
ATOM 1719 C CA . PRO A 1 274 ? -23.275 11.078 -2.341 1.00 35.65 274 PRO A CA 1
ATOM 1720 C C . PRO A 1 274 ? -24.575 10.295 -2.529 1.00 35.37 274 PRO A C 1
ATOM 1721 O O . PRO A 1 274 ? -25.476 10.776 -3.201 1.00 35.42 274 PRO A O 1
ATOM 1725 N N . ALA A 1 275 ? -24.664 9.101 -1.953 1.00 35.02 275 ALA A N 1
ATOM 1726 C CA . ALA A 1 275 ? -25.853 8.263 -2.090 1.00 35.22 275 ALA A CA 1
ATOM 1727 C C . ALA A 1 275 ? -26.925 8.559 -1.024 1.00 35.63 275 ALA A C 1
ATOM 1728 O O . ALA A 1 275 ? -28.027 7.995 -1.056 1.00 34.94 275 ALA A O 1
ATOM 1730 N N . GLY A 1 276 ? -26.573 9.433 -0.081 1.00 35.87 276 GLY A N 1
ATOM 1731 C CA . GLY A 1 276 ? -27.430 9.820 1.023 1.00 36.88 276 GLY A CA 1
ATOM 1732 C C . GLY A 1 276 ? -26.689 10.805 1.911 1.00 38.00 276 GLY A C 1
ATOM 1733 O O . GLY A 1 276 ? -25.577 11.243 1.582 1.00 38.08 276 GLY A O 1
ATOM 1734 N N . GLU A 1 277 ? -27.305 11.186 3.025 1.00 38.70 277 GLU A N 1
ATOM 1735 C CA . GLU A 1 277 ? -26.644 12.096 3.967 1.00 40.24 277 GLU A CA 1
ATOM 1736 C C . GLU A 1 277 ? -26.923 11.786 5.415 1.00 39.96 277 GLU A C 1
ATOM 1737 O O . GLU A 1 277 ? -27.894 11.125 5.743 1.00 40.07 277 GLU A O 1
ATOM 1743 N N . ILE A 1 278 ? -26.013 12.267 6.251 1.00 40.53 278 ILE A N 1
ATOM 1744 C CA . ILE A 1 278 ? -26.014 12.126 7.698 1.00 40.79 278 ILE A CA 1
ATOM 1745 C C . ILE A 1 278 ? -25.879 13.556 8.226 1.00 40.13 278 ILE A C 1
ATOM 1746 O O . ILE A 1 278 ? -25.075 14.337 7.705 1.00 39.87 278 ILE A O 1
ATOM 1751 N N . THR A 1 279 ? -26.667 13.890 9.241 1.00 39.61 279 THR A N 1
ATOM 1752 C CA . THR A 1 279 ? -26.497 15.141 9.972 1.00 39.38 279 THR A CA 1
ATOM 1753 C C . THR A 1 279 ? -25.922 14.869 11.356 1.00 39.51 279 THR A C 1
ATOM 1754 O O . THR A 1 279 ? -26.251 13.880 12.020 1.00 39.45 279 THR A O 1
ATOM 1758 N N . VAL A 1 280 ? -25.085 15.789 11.805 1.00 39.64 280 VAL A N 1
ATOM 1759 C CA . VAL A 1 280 ? -24.097 15.466 12.798 1.00 39.40 280 VAL A CA 1
ATOM 1760 C C . VAL A 1 280 ? -24.011 16.521 13.920 1.00 39.67 280 VAL A C 1
ATOM 1761 O O . VAL A 1 280 ? -24.255 17.710 13.683 1.00 39.52 280 VAL A O 1
ATOM 1765 N N . ASP A 1 281 ? -23.727 16.042 15.139 1.00 40.16 281 ASP A N 1
ATOM 1766 C CA . ASP A 1 281 ? -23.417 16.839 16.356 1.00 40.57 281 ASP A CA 1
ATOM 1767 C C . ASP A 1 281 ? -22.537 18.059 16.169 1.00 40.24 281 ASP A C 1
ATOM 1768 O O . ASP A 1 281 ? -21.705 18.091 15.276 1.00 40.12 281 ASP A O 1
ATOM 1773 N N . GLU A 1 282 ? -22.657 19.019 17.079 1.00 40.28 282 GLU A N 1
ATOM 1774 C CA . GLU A 1 282 ? -21.681 20.100 17.166 1.00 40.39 282 GLU A CA 1
ATOM 1775 C C . GLU A 1 282 ? -20.307 19.525 17.526 1.00 39.73 282 GLU A C 1
ATOM 1776 O O . GLU A 1 282 ? -19.289 19.926 16.956 1.00 39.66 282 GLU A O 1
ATOM 1782 N N . GLY A 1 283 ? -20.304 18.566 18.452 1.00 39.19 283 GLY A N 1
ATOM 1783 C CA . GLY A 1 283 ? -19.115 17.807 18.812 1.00 38.35 283 GLY A CA 1
ATOM 1784 C C . GLY A 1 283 ? -18.498 17.092 17.624 1.00 38.23 283 GLY A C 1
ATOM 1785 O O . GLY A 1 283 ? -17.299 17.247 17.368 1.00 38.46 283 GLY A O 1
ATOM 1786 N N . ALA A 1 284 ? -19.305 16.325 16.885 1.00 37.41 284 ALA A N 1
ATOM 1787 C CA . ALA A 1 284 ? -18.787 15.523 15.774 1.00 36.98 284 ALA A CA 1
ATOM 1788 C C . ALA A 1 284 ? -18.285 16.374 14.596 1.00 36.80 284 ALA A C 1
ATOM 1789 O O . ALA A 1 284 ? -17.290 16.024 13.959 1.00 36.61 284 ALA A O 1
ATOM 1791 N N . THR A 1 285 ? -18.973 17.482 14.323 1.00 36.46 285 THR A N 1
ATOM 1792 C CA . THR A 1 285 ? -18.523 18.486 13.348 1.00 36.36 285 THR A CA 1
ATOM 1793 C C . THR A 1 285 ? -17.109 18.984 13.660 1.00 36.79 285 THR A C 1
ATOM 1794 O O . THR A 1 285 ? -16.262 19.052 12.769 1.00 37.05 285 THR A O 1
ATOM 1798 N N . ALA A 1 286 ? -16.868 19.311 14.927 1.00 37.02 286 ALA A N 1
ATOM 1799 C CA . ALA A 1 286 ? -15.571 19.811 15.388 1.00 37.43 286 ALA A CA 1
ATOM 1800 C C . ALA A 1 286 ? -14.457 18.758 15.323 1.00 37.53 286 ALA A C 1
ATOM 1801 O O . ALA A 1 286 ? -13.326 19.075 14.959 1.00 37.55 286 ALA A O 1
ATOM 1803 N N . ALA A 1 287 ? -14.784 17.514 15.671 1.00 37.73 287 ALA A N 1
ATOM 1804 C CA . ALA A 1 287 ? -13.823 16.410 15.625 1.00 38.04 287 ALA A CA 1
ATOM 1805 C C . ALA A 1 287 ? -13.315 16.182 14.209 1.00 38.18 287 ALA A C 1
ATOM 1806 O O . ALA A 1 287 ? -12.127 15.942 13.983 1.00 37.87 287 ALA A O 1
ATOM 1808 N N . ILE A 1 288 ? -14.250 16.278 13.268 1.00 38.68 288 ILE A N 1
ATOM 1809 C CA . ILE A 1 288 ? -14.004 16.082 11.848 1.00 38.90 288 ILE A CA 1
ATOM 1810 C C . ILE A 1 288 ? -13.204 17.236 11.242 1.00 39.43 288 ILE A C 1
ATOM 1811 O O . ILE A 1 288 ? -12.130 17.018 10.693 1.00 39.51 288 ILE A O 1
ATOM 1816 N N . LEU A 1 289 ? -13.733 18.452 11.353 1.00 40.19 289 LEU A N 1
ATOM 1817 C CA . LEU A 1 289 ? -13.136 19.628 10.731 1.00 41.11 289 LEU A CA 1
ATOM 1818 C C . LEU A 1 289 ? -11.827 20.089 11.361 1.00 41.88 289 LEU A C 1
ATOM 1819 O O . LEU A 1 289 ? -10.905 20.472 10.639 1.00 42.12 289 LEU A O 1
ATOM 1824 N N . GLU A 1 290 ? -11.753 20.066 12.693 1.00 42.55 290 GLU A N 1
ATOM 1825 C CA . GLU A 1 290 ? -10.631 20.669 13.422 1.00 43.41 290 GLU A CA 1
ATOM 1826 C C . GLU A 1 290 ? -9.514 19.671 13.694 1.00 43.76 290 GLU A C 1
ATOM 1827 O O . GLU A 1 290 ? -8.337 20.031 13.670 1.00 43.97 290 GLU A O 1
ATOM 1833 N N . ARG A 1 291 ? -9.886 18.420 13.950 1.00 44.07 291 ARG A N 1
ATOM 1834 C CA . ARG A 1 291 ? -8.921 17.404 14.355 1.00 44.09 291 ARG A CA 1
ATOM 1835 C C . ARG A 1 291 ? -8.903 16.189 13.414 1.00 43.89 291 ARG A C 1
ATOM 1836 O O . ARG A 1 291 ? -8.317 15.152 13.738 1.00 44.11 291 ARG A O 1
ATOM 1844 N N . GLY A 1 292 ? -9.543 16.321 12.257 1.00 43.22 292 GLY A N 1
ATOM 1845 C CA . GLY A 1 292 ? -9.607 15.232 11.283 1.00 43.12 292 GLY A CA 1
ATOM 1846 C C . GLY A 1 292 ? -9.936 13.839 11.817 1.00 42.89 292 GLY A C 1
ATOM 1847 O O . GLY A 1 292 ? -9.380 12.847 11.341 1.00 43.23 292 GLY A O 1
ATOM 1848 N N . SER A 1 293 ? -10.840 13.752 12.794 1.00 42.18 293 SER A N 1
ATOM 1849 C CA . SER A 1 293 ? -11.212 12.461 13.378 1.00 41.50 293 SER A CA 1
ATOM 1850 C C . SER A 1 293 ? -12.279 11.719 12.570 1.00 40.70 293 SER A C 1
ATOM 1851 O O . SER A 1 293 ? -12.997 12.316 11.763 1.00 40.39 293 SER A O 1
ATOM 1854 N N . SER A 1 294 ? -12.358 10.409 12.801 1.00 39.75 294 SER A N 1
ATOM 1855 C CA . SER A 1 294 ? -13.401 9.551 12.247 1.00 38.63 294 SER A CA 1
ATOM 1856 C C . SER A 1 294 ? -14.763 9.960 12.787 1.00 38.18 294 SER A C 1
ATOM 1857 O O . SER A 1 294 ? -14.848 10.771 13.712 1.00 38.00 294 SER A O 1
ATOM 1860 N N . LEU A 1 295 ? -15.828 9.400 12.222 1.00 37.40 295 LEU A N 1
ATOM 1861 C CA . LEU A 1 295 ? -17.164 9.687 12.719 1.00 36.54 295 LEU A CA 1
ATOM 1862 C C . LEU A 1 295 ? -17.733 8.491 13.465 1.00 36.20 295 LEU A C 1
ATOM 1863 O O . LEU A 1 295 ? -17.875 7.401 12.898 1.00 36.03 295 LEU A O 1
ATOM 1868 N N . LEU A 1 296 ? -18.052 8.723 14.739 1.00 35.69 296 LEU A N 1
ATOM 1869 C CA . LEU A 1 296 ? -18.690 7.736 15.609 1.00 35.19 296 LEU A CA 1
ATOM 1870 C C . LEU A 1 296 ? -20.207 7.951 15.626 1.00 34.76 296 LEU A C 1
ATOM 1871 O O . LEU A 1 296 ? -20.678 9.093 15.640 1.00 34.38 296 LEU A O 1
ATOM 1876 N N . PRO A 1 297 ? -20.979 6.849 15.637 1.00 34.52 297 PRO A N 1
ATOM 1877 C CA . PRO A 1 297 ? -22.453 6.891 15.641 1.00 34.26 297 PRO A CA 1
ATOM 1878 C C . PRO A 1 297 ? -23.092 7.772 16.732 1.00 33.99 297 PRO A C 1
ATOM 1879 O O . PRO A 1 297 ? -24.198 8.267 16.541 1.00 33.72 297 PRO A O 1
ATOM 1883 N N . LYS A 1 298 ? -22.396 7.961 17.850 1.00 34.28 298 LYS A N 1
ATOM 1884 C CA . LYS A 1 298 ? -22.838 8.841 18.942 1.00 34.54 298 LYS A CA 1
ATOM 1885 C C . LYS A 1 298 ? -23.246 10.252 18.466 1.00 34.23 298 LYS A C 1
ATOM 1886 O O . LYS A 1 298 ? -24.221 10.828 18.963 1.00 34.29 298 LYS A O 1
ATOM 1892 N N . GLY A 1 299 ? -22.499 10.798 17.512 1.00 33.61 299 GLY A N 1
ATOM 1893 C CA . GLY A 1 299 ? -22.736 12.152 17.061 1.00 33.41 299 GLY A CA 1
ATOM 1894 C C . GLY A 1 299 ? -23.708 12.258 15.893 1.00 33.17 299 GLY A C 1
ATOM 1895 O O . GLY A 1 299 ? -24.020 13.369 15.455 1.00 33.50 299 GLY A O 1
ATOM 1896 N N . ILE A 1 300 ? -24.177 11.125 15.374 1.00 32.52 300 ILE A N 1
ATOM 1897 C CA . ILE A 1 300 ? -25.150 11.145 14.276 1.00 32.46 300 ILE A CA 1
ATOM 1898 C C . ILE A 1 300 ? -26.519 11.561 14.805 1.00 32.52 300 ILE A C 1
ATOM 1899 O O . ILE A 1 300 ? -27.030 10.950 15.744 1.00 32.83 300 ILE A O 1
ATOM 1904 N N . LYS A 1 301 ? -27.102 12.604 14.216 1.00 32.43 301 LYS A N 1
ATOM 1905 C CA . LYS A 1 301 ? -28.422 13.093 14.647 1.00 32.08 301 LYS A CA 1
ATOM 1906 C C . LYS A 1 301 ? -29.564 12.613 13.740 1.00 31.96 301 LYS A C 1
ATOM 1907 O O . LYS A 1 301 ? -30.678 12.411 14.211 1.00 31.99 301 LYS A O 1
ATOM 1913 N N . SER A 1 302 ? -29.292 12.432 12.449 1.00 31.74 302 SER A N 1
ATOM 1914 C CA . SER A 1 302 ? -30.322 12.009 11.500 1.00 31.70 302 SER A CA 1
ATOM 1915 C C . SER A 1 302 ? -29.706 11.362 10.280 1.00 31.94 302 SER A C 1
ATOM 1916 O O . SER A 1 302 ? -28.554 11.602 9.962 1.00 32.28 302 SER A O 1
ATOM 1919 N N . VAL A 1 303 ? -30.499 10.568 9.573 1.00 32.20 303 VAL A N 1
ATOM 1920 C CA . VAL A 1 303 ? -30.044 9.872 8.388 1.00 31.56 303 VAL A CA 1
ATOM 1921 C C . VAL A 1 303 ? -31.066 10.084 7.279 1.00 32.34 303 VAL A C 1
ATOM 1922 O O . VAL A 1 303 ? -32.268 9.885 7.487 1.00 32.72 303 VAL A O 1
ATOM 1926 N N . THR A 1 304 ? -30.580 10.494 6.103 1.00 32.58 304 THR A N 1
ATOM 1927 C CA . THR A 1 304 ? -31.436 10.821 4.963 1.00 32.39 304 THR A CA 1
ATOM 1928 C C . THR A 1 304 ? -31.201 9.871 3.814 1.00 32.46 304 THR A C 1
ATOM 1929 O O . THR A 1 304 ? -30.093 9.785 3.310 1.00 32.33 304 THR A O 1
ATOM 1933 N N . GLY A 1 305 ? -32.248 9.159 3.405 1.00 32.72 305 GLY A N 1
ATOM 1934 C CA . GLY A 1 305 ? -32.186 8.287 2.223 1.00 32.74 305 GLY A CA 1
ATOM 1935 C C . GLY A 1 305 ? -32.020 6.801 2.505 1.00 33.05 305 GLY A C 1
ATOM 1936 O O . GLY A 1 305 ? -32.077 6.356 3.652 1.00 32.84 305 GLY A O 1
ATOM 1937 N N . ASN A 1 306 ? -31.844 6.035 1.434 1.00 33.30 306 ASN A N 1
ATOM 1938 C CA . ASN A 1 306 ? -31.632 4.599 1.500 1.00 33.28 306 ASN A CA 1
ATOM 1939 C C . ASN A 1 306 ? -30.268 4.330 0.899 1.00 33.98 306 ASN A C 1
ATOM 1940 O O . ASN A 1 306 ? -30.044 4.641 -0.273 1.00 34.10 306 ASN A O 1
ATOM 1945 N N . PHE A 1 307 ? -29.344 3.783 1.683 1.00 34.42 307 PHE A N 1
ATOM 1946 C CA . PHE A 1 307 ? -28.023 3.423 1.149 1.00 34.55 307 PHE A CA 1
ATOM 1947 C C . PHE A 1 307 ? -27.361 2.269 1.875 1.00 35.34 307 PHE A C 1
ATOM 1948 O O . PHE A 1 307 ? -27.749 1.902 3.000 1.00 35.52 307 PHE A O 1
ATOM 1956 N N . SER A 1 308 ? -26.337 1.717 1.238 1.00 35.88 308 SER A N 1
ATOM 1957 C CA . SER A 1 308 ? -25.661 0.527 1.735 1.00 36.84 308 SER A CA 1
ATOM 1958 C C . SER A 1 308 ? -24.303 0.852 2.324 1.00 37.33 308 SER A C 1
ATOM 1959 O O . SER A 1 308 ? -23.795 1.978 2.170 1.00 37.29 308 SER A O 1
ATOM 1962 N N . ARG A 1 309 ? -23.713 -0.150 2.979 1.00 37.47 309 ARG A N 1
ATOM 1963 C CA . ARG A 1 309 ? -22.344 -0.041 3.439 1.00 38.05 309 ARG A CA 1
ATOM 1964 C C . ARG A 1 309 ? -21.461 -0.087 2.205 1.00 37.48 309 ARG A C 1
ATOM 1965 O O . ARG A 1 309 ? -21.718 -0.875 1.291 1.00 37.40 309 ARG A O 1
ATOM 1973 N N . GLY A 1 310 ? -20.454 0.785 2.170 1.00 37.23 310 GLY A N 1
ATOM 1974 C CA . GLY A 1 310 ? -19.552 0.893 1.023 1.00 37.05 310 GLY A CA 1
ATOM 1975 C C . GLY A 1 310 ? -19.852 2.063 0.083 1.00 36.89 310 GLY A C 1
ATOM 1976 O O . GLY A 1 310 ? -19.039 2.395 -0.763 1.00 36.81 310 GLY A O 1
ATOM 1977 N N . GLU A 1 311 ? -21.023 2.678 0.223 1.00 36.71 311 GLU A N 1
ATOM 1978 C CA . GLU A 1 311 ? -21.377 3.833 -0.584 1.00 36.82 311 GLU A CA 1
ATOM 1979 C C . GLU A 1 311 ? -20.897 5.108 0.075 1.00 36.63 311 GLU A C 1
ATOM 1980 O O . GLU A 1 311 ? -20.927 5.227 1.308 1.00 36.63 311 GLU A O 1
ATOM 1986 N N . VAL A 1 312 ? -20.446 6.052 -0.749 1.00 36.19 312 VAL A N 1
ATOM 1987 C CA . VAL A 1 312 ? -20.070 7.370 -0.268 1.00 35.92 312 VAL A CA 1
ATOM 1988 C C . VAL A 1 312 ? -21.348 8.120 0.112 1.00 36.24 312 VAL A C 1
ATOM 1989 O O . VAL A 1 312 ? -22.358 8.046 -0.604 1.00 36.70 312 VAL A O 1
ATOM 1993 N N . ILE A 1 313 ? -21.304 8.815 1.250 1.00 35.92 313 ILE A N 1
ATOM 1994 C CA . ILE A 1 313 ? -22.386 9.688 1.687 1.00 35.53 313 ILE A CA 1
ATOM 1995 C C . ILE A 1 313 ? -21.838 11.064 2.055 1.00 35.35 313 ILE A C 1
ATOM 1996 O O . ILE A 1 313 ? -20.626 11.230 2.215 1.00 35.79 313 ILE A O 1
ATOM 2001 N N . ARG A 1 314 ? -22.753 12.034 2.166 1.00 35.10 314 ARG A N 1
ATOM 2002 C CA . ARG A 1 314 ? -22.481 13.411 2.581 1.00 34.66 314 ARG A CA 1
ATOM 2003 C C . ARG A 1 314 ? -22.738 13.553 4.069 1.00 34.20 314 ARG A C 1
ATOM 2004 O O . ARG A 1 314 ? -23.694 12.988 4.605 1.00 33.49 314 ARG A O 1
ATOM 2012 N N . ILE A 1 315 ? -21.868 14.298 4.730 1.00 34.14 315 ILE A N 1
ATOM 2013 C CA . ILE A 1 315 ? -22.009 14.570 6.151 1.00 34.35 315 ILE A CA 1
ATOM 2014 C C . ILE A 1 315 ? -22.326 16.051 6.302 1.00 34.93 315 ILE A C 1
ATOM 2015 O O . ILE A 1 315 ? -21.587 16.910 5.806 1.00 35.06 315 ILE A O 1
ATOM 2020 N N . CYS A 1 316 ? -23.437 16.340 6.969 1.00 35.33 316 CYS A N 1
ATOM 2021 C CA . CYS A 1 316 ? -23.841 17.716 7.222 1.00 35.97 316 CYS A CA 1
ATOM 2022 C C . CYS A 1 316 ? -23.735 18.113 8.699 1.00 36.06 316 CYS A C 1
ATOM 2023 O O . CYS A 1 316 ? -23.917 17.288 9.607 1.00 35.73 316 CYS A O 1
ATOM 2026 N N . ASN A 1 317 ? -23.430 19.388 8.927 1.00 36.01 317 ASN A N 1
ATOM 2027 C CA . ASN A 1 317 ? -23.554 19.958 10.244 1.00 35.81 317 ASN A CA 1
ATOM 2028 C C . ASN A 1 317 ? -25.011 20.376 10.461 1.00 36.10 317 ASN A C 1
ATOM 2029 O O . ASN A 1 317 ? -25.817 20.350 9.517 1.00 35.79 317 ASN A O 1
ATOM 2034 N N . LEU A 1 318 ? -25.343 20.745 11.697 1.00 36.37 318 LEU A N 1
ATOM 2035 C CA . LEU A 1 318 ? -26.711 21.089 12.072 1.00 36.90 318 LEU A CA 1
ATOM 2036 C C . LEU A 1 318 ? -27.260 22.301 11.321 1.00 37.36 318 LEU A C 1
ATOM 2037 O O . LEU A 1 318 ? -28.477 22.462 11.169 1.00 37.17 318 LEU A O 1
ATOM 2042 N N . GLU A 1 319 ? -26.348 23.154 10.867 1.00 38.08 319 GLU A N 1
ATOM 2043 C CA . GLU A 1 319 ? -26.698 24.352 10.125 1.00 38.86 319 GLU A CA 1
ATOM 2044 C C . GLU A 1 319 ? -26.982 24.007 8.656 1.00 38.79 319 GLU A C 1
ATOM 2045 O O . GLU A 1 319 ? -27.402 24.872 7.883 1.00 39.02 319 GLU A O 1
ATOM 2051 N N . GLY A 1 320 ? -26.766 22.746 8.283 1.00 38.52 320 GLY A N 1
ATOM 2052 C CA . GLY A 1 320 ? -27.096 22.269 6.941 1.00 38.90 320 GLY A CA 1
ATOM 2053 C C . GLY A 1 320 ? -26.008 22.292 5.868 1.00 39.11 320 GLY A C 1
ATOM 2054 O O . GLY A 1 320 ? -26.265 21.877 4.743 1.00 39.29 320 GLY A O 1
ATOM 2055 N N . ARG A 1 321 ? -24.809 22.775 6.215 1.00 39.41 321 ARG A N 1
ATOM 2056 C CA . ARG A 1 321 ? -23.652 22.845 5.317 1.00 39.01 321 ARG A CA 1
ATOM 2057 C C . ARG A 1 321 ? -22.967 21.474 5.154 1.00 38.46 321 ARG A C 1
ATOM 2058 O O . ARG A 1 321 ? -22.894 20.690 6.103 1.00 38.77 321 ARG A O 1
ATOM 2066 N N . ASP A 1 322 ? -22.518 21.178 3.931 1.00 37.57 322 ASP A N 1
ATOM 2067 C CA . ASP A 1 322 ? -21.759 19.953 3.598 1.00 36.59 322 ASP A CA 1
ATOM 2068 C C . ASP A 1 322 ? -20.322 20.047 4.137 1.00 36.24 322 ASP A C 1
ATOM 2069 O O . ASP A 1 322 ? -19.533 20.924 3.720 1.00 35.52 322 ASP A O 1
ATOM 2074 N N . ILE A 1 323 ? -19.983 19.164 5.075 1.00 35.71 323 ILE A N 1
ATOM 2075 C CA . ILE A 1 323 ? -18.667 19.246 5.716 1.00 35.67 323 ILE A CA 1
ATOM 2076 C C . ILE A 1 323 ? -17.661 18.140 5.358 1.00 35.89 323 ILE A C 1
ATOM 2077 O O . ILE A 1 323 ? -16.466 18.323 5.533 1.00 36.51 323 ILE A O 1
ATOM 2082 N N . ALA A 1 324 ? -18.136 17.010 4.848 1.00 35.85 324 ALA A N 1
ATOM 2083 C CA . ALA A 1 324 ? -17.263 15.924 4.401 1.00 35.52 324 ALA A CA 1
ATOM 2084 C C . ALA A 1 324 ? -18.074 14.948 3.563 1.00 35.33 324 ALA A C 1
ATOM 2085 O O . ALA A 1 324 ? -19.290 14.874 3.720 1.00 35.80 324 ALA A O 1
ATOM 2087 N N . HIS A 1 325 ? -17.414 14.226 2.666 1.00 35.15 325 HIS A N 1
ATOM 2088 C CA . HIS A 1 325 ? -17.996 13.035 2.051 1.00 35.79 325 HIS A CA 1
ATOM 2089 C C . HIS A 1 325 ? -17.151 11.840 2.487 1.00 35.48 325 HIS A C 1
ATOM 2090 O O . HIS A 1 325 ? -15.924 11.916 2.556 1.00 35.17 325 HIS A O 1
ATOM 2097 N N . GLY A 1 326 ? -17.796 10.724 2.768 1.00 35.33 326 GLY A N 1
ATOM 2098 C CA . GLY A 1 326 ? -17.037 9.568 3.187 1.00 35.39 326 GLY A CA 1
ATOM 2099 C C . GLY A 1 326 ? -17.811 8.289 3.010 1.00 35.82 326 GLY A C 1
ATOM 2100 O O . GLY A 1 326 ? -19.052 8.313 2.942 1.00 35.09 326 GLY A O 1
ATOM 2101 N N . VAL A 1 327 ? -17.062 7.182 2.932 1.00 35.84 327 VAL A N 1
ATOM 2102 C CA . VAL A 1 327 ? -17.628 5.849 2.737 1.00 36.11 327 VAL A CA 1
ATOM 2103 C C . VAL A 1 327 ? -18.316 5.391 4.009 1.00 36.18 327 VAL A C 1
ATOM 2104 O O . VAL A 1 327 ? -17.696 5.381 5.083 1.00 36.55 327 VAL A O 1
ATOM 2108 N N . SER A 1 328 ? -19.588 5.008 3.890 1.00 35.91 328 SER A N 1
ATOM 2109 C CA . SER A 1 328 ? -20.342 4.510 5.047 1.00 35.92 328 SER A CA 1
ATOM 2110 C C . SER A 1 328 ? -19.991 3.058 5.395 1.00 35.56 328 SER A C 1
ATOM 2111 O O . SER A 1 328 ? -19.951 2.195 4.528 1.00 35.68 328 SER A O 1
ATOM 2114 N N . ARG A 1 329 ? -19.751 2.809 6.675 1.00 35.38 329 ARG A N 1
ATOM 2115 C CA . ARG A 1 329 ? -19.423 1.476 7.183 1.00 35.36 329 ARG A CA 1
ATOM 2116 C C . ARG A 1 329 ? -20.671 0.631 7.481 1.00 35.26 329 ARG A C 1
ATOM 2117 O O . ARG A 1 329 ? -20.569 -0.580 7.706 1.00 35.41 329 ARG A O 1
ATOM 2125 N N . TYR A 1 330 ? -21.832 1.288 7.504 1.00 34.63 330 TYR A N 1
ATOM 2126 C CA . TYR A 1 330 ? -23.107 0.672 7.844 1.00 33.88 330 TYR A CA 1
ATOM 2127 C C . TYR A 1 330 ? -24.167 1.136 6.860 1.00 33.63 330 TYR A C 1
ATOM 2128 O O . TYR A 1 330 ? -24.033 2.204 6.269 1.00 33.07 330 TYR A O 1
ATOM 2137 N N . ASN A 1 331 ? -25.228 0.341 6.711 1.00 33.57 331 ASN A N 1
ATOM 2138 C CA . ASN A 1 331 ? -26.402 0.742 5.936 1.00 33.52 331 ASN A CA 1
ATOM 2139 C C . ASN A 1 331 ? -27.207 1.830 6.657 1.00 33.49 331 ASN A C 1
ATOM 2140 O O . ASN A 1 331 ? -27.160 1.939 7.884 1.00 33.86 331 ASN A O 1
ATOM 2145 N N . SER A 1 332 ? -27.930 2.631 5.884 1.00 33.61 332 SER A N 1
ATOM 2146 C CA . SER A 1 332 ? -28.714 3.762 6.396 1.00 33.78 332 SER A CA 1
ATOM 2147 C C . SER A 1 332 ? -29.694 3.418 7.522 1.00 33.63 332 SER A C 1
ATOM 2148 O O . SER A 1 332 ? -29.795 4.165 8.502 1.00 33.88 332 SER A O 1
ATOM 2151 N N . ASP A 1 333 ? -30.421 2.315 7.385 1.00 33.11 333 ASP A N 1
ATOM 2152 C CA . ASP A 1 333 ? -31.355 1.894 8.449 1.00 33.38 333 ASP A CA 1
ATOM 2153 C C . ASP A 1 333 ? -30.628 1.508 9.746 1.00 33.06 333 ASP A C 1
ATOM 2154 O O . ASP A 1 333 ? -31.105 1.814 10.850 1.00 32.97 333 ASP A O 1
ATOM 2159 N N . ALA A 1 334 ? -29.475 0.853 9.588 1.00 32.42 334 ALA A N 1
ATOM 2160 C CA . ALA A 1 334 ? -28.594 0.496 10.688 1.00 32.22 334 ALA A CA 1
ATOM 2161 C C . ALA A 1 334 ? -28.074 1.745 11.392 1.00 32.46 334 ALA A C 1
ATOM 2162 O O . ALA A 1 334 ? -28.042 1.808 12.626 1.00 32.07 334 ALA A O 1
ATOM 2164 N N . LEU A 1 335 ? -27.667 2.742 10.600 1.00 32.86 335 LEU A N 1
ATOM 2165 C CA . LEU A 1 335 ? -27.283 4.046 11.144 1.00 33.22 335 LEU A CA 1
ATOM 2166 C C . LEU A 1 335 ? -28.430 4.748 11.929 1.00 33.67 335 LEU A C 1
ATOM 2167 O O . LEU A 1 335 ? -28.198 5.286 13.015 1.00 33.79 335 LEU A O 1
ATOM 2172 N N . ARG A 1 336 ? -29.659 4.718 11.410 1.00 33.90 336 ARG A N 1
ATOM 2173 C CA . ARG A 1 336 ? -30.818 5.275 12.154 1.00 34.54 336 ARG A CA 1
ATOM 2174 C C . ARG A 1 336 ? -30.976 4.566 13.490 1.00 34.68 336 ARG A C 1
ATOM 2175 O O . ARG A 1 336 ? -31.410 5.142 14.477 1.00 34.70 336 ARG A O 1
ATOM 2183 N N . ARG A 1 337 ? -30.585 3.306 13.505 1.00 35.22 337 ARG A N 1
ATOM 2184 C CA . ARG A 1 337 ? -30.825 2.441 14.636 1.00 35.90 337 ARG A CA 1
ATOM 2185 C C . ARG A 1 337 ? -29.725 2.629 15.693 1.00 35.65 337 ARG A C 1
ATOM 2186 O O . ARG A 1 337 ? -29.970 2.470 16.878 1.00 35.37 337 ARG A O 1
ATOM 2194 N N . ILE A 1 338 ? -28.520 3.007 15.264 1.00 35.92 338 ILE A N 1
ATOM 2195 C CA . ILE A 1 338 ? -27.408 3.220 16.214 1.00 35.63 338 ILE A CA 1
ATOM 2196 C C . ILE A 1 338 ? -27.002 4.688 16.429 1.00 35.69 338 ILE A C 1
ATOM 2197 O O . ILE A 1 338 ? -26.087 4.969 17.205 1.00 35.48 338 ILE A O 1
ATOM 2202 N N . ALA A 1 339 ? -27.659 5.616 15.738 1.00 35.56 339 ALA A N 1
ATOM 2203 C CA . ALA A 1 339 ? -27.418 7.046 15.981 1.00 35.80 339 ALA A CA 1
ATOM 2204 C C . ALA A 1 339 ? -27.550 7.382 17.477 1.00 35.71 339 ALA A C 1
ATOM 2205 O O . ALA A 1 339 ? -28.465 6.896 18.147 1.00 36.10 339 ALA A O 1
ATOM 2207 N N . GLY A 1 340 ? -26.628 8.189 17.994 1.00 35.73 340 GLY A N 1
ATOM 2208 C CA . GLY A 1 340 ? -26.698 8.659 19.376 1.00 36.03 340 GLY A CA 1
ATOM 2209 C C . GLY A 1 340 ? -26.229 7.665 20.426 1.00 36.41 340 GLY A C 1
ATOM 2210 O O . GLY A 1 340 ? -26.197 7.990 21.611 1.00 36.40 340 GLY A O 1
ATOM 2211 N N . HIS A 1 341 ? -25.853 6.465 19.988 1.00 36.75 341 HIS A N 1
ATOM 2212 C CA . HIS A 1 341 ? -25.426 5.376 20.866 1.00 37.24 341 HIS A CA 1
ATOM 2213 C C . HIS A 1 341 ? -23.904 5.177 20.863 1.00 38.02 341 HIS A C 1
ATOM 2214 O O . HIS A 1 341 ? -23.219 5.612 19.939 1.00 38.19 341 HIS A O 1
ATOM 2221 N N . HIS A 1 342 ? -23.385 4.514 21.896 1.00 38.84 342 HIS A N 1
ATOM 2222 C CA . HIS A 1 342 ? -21.956 4.202 21.981 1.00 39.72 342 HIS A CA 1
ATOM 2223 C C . HIS A 1 342 ? -21.625 2.960 21.176 1.00 39.64 342 HIS A C 1
ATOM 2224 O O . HIS A 1 342 ? -22.458 2.052 21.049 1.00 39.47 342 HIS A O 1
ATOM 2231 N N . SER A 1 343 ? -20.390 2.921 20.680 1.00 39.70 343 SER A N 1
ATOM 2232 C CA . SER A 1 343 ? -19.882 1.841 19.841 1.00 40.16 343 SER A CA 1
ATOM 2233 C C . SER A 1 343 ? -20.002 0.467 20.488 1.00 40.38 343 SER A C 1
ATOM 2234 O O . SER A 1 343 ? -20.211 -0.534 19.800 1.00 40.61 343 SER A O 1
ATOM 2237 N N . GLN A 1 344 ? -19.865 0.441 21.811 1.00 40.48 344 GLN A N 1
ATOM 2238 C CA . GLN A 1 344 ? -20.027 -0.762 22.638 1.00 40.81 344 GLN A CA 1
ATOM 2239 C C . GLN A 1 344 ? -21.402 -1.413 22.430 1.00 40.52 344 GLN A C 1
ATOM 2240 O O . GLN A 1 344 ? -21.551 -2.626 22.555 1.00 40.29 344 GLN A O 1
ATOM 2246 N N . GLU A 1 345 ? -22.400 -0.602 22.097 1.00 40.44 345 GLU A N 1
ATOM 2247 C CA . GLU A 1 345 ? -23.771 -1.095 21.981 1.00 40.53 345 GLU A CA 1
ATOM 2248 C C . GLU A 1 345 ? -24.120 -1.633 20.593 1.00 39.85 345 GLU A C 1
ATOM 2249 O O . GLU A 1 345 ? -25.126 -2.332 20.447 1.00 40.08 345 GLU A O 1
ATOM 2255 N N . ILE A 1 346 ? -23.291 -1.329 19.592 1.00 38.98 346 ILE A N 1
ATOM 2256 C CA . ILE A 1 346 ? -23.624 -1.642 18.190 1.00 38.42 346 ILE A CA 1
ATOM 2257 C C . ILE A 1 346 ? -24.035 -3.091 18.000 1.00 38.38 346 ILE A C 1
ATOM 2258 O O . ILE A 1 346 ? -25.123 -3.357 17.486 1.00 38.23 346 ILE A O 1
ATOM 2263 N N . ASP A 1 347 ? -23.160 -4.013 18.413 1.00 38.36 347 ASP A N 1
ATOM 2264 C CA . ASP A 1 347 ? -23.403 -5.445 18.286 1.00 38.15 347 ASP A CA 1
ATOM 2265 C C . ASP A 1 347 ? -24.739 -5.801 18.932 1.00 38.17 347 ASP A C 1
ATOM 2266 O O . ASP A 1 347 ? -25.562 -6.477 18.311 1.00 38.43 347 ASP A O 1
ATOM 2271 N N . ALA A 1 348 ? -24.969 -5.314 20.152 1.00 37.74 348 ALA A N 1
ATOM 2272 C CA . ALA A 1 348 ? -26.218 -5.600 20.858 1.00 37.74 348 ALA A CA 1
ATOM 2273 C C . ALA A 1 348 ? -27.474 -5.003 20.196 1.00 37.56 348 ALA A C 1
ATOM 2274 O O . ALA A 1 348 ? -28.543 -5.600 20.274 1.00 37.45 348 ALA A O 1
ATOM 2276 N N . ILE A 1 349 ? -27.343 -3.851 19.537 1.00 37.32 349 ILE A N 1
ATOM 2277 C CA . ILE A 1 349 ? -28.488 -3.203 18.881 1.00 37.29 349 ILE A CA 1
ATOM 2278 C C . ILE A 1 349 ? -28.851 -3.842 17.543 1.00 37.29 349 ILE A C 1
ATOM 2279 O O . ILE A 1 349 ? -30.029 -4.037 17.243 1.00 37.27 349 ILE A O 1
ATOM 2284 N N . LEU A 1 350 ? -27.834 -4.139 16.740 1.00 37.31 350 LEU A N 1
ATOM 2285 C CA . LEU A 1 350 ? -28.012 -4.553 15.343 1.00 37.40 350 LEU A CA 1
ATOM 2286 C C . LEU A 1 350 ? -27.998 -6.076 15.159 1.00 37.40 350 LEU A C 1
ATOM 2287 O O . LEU A 1 350 ? -28.562 -6.594 14.192 1.00 37.55 350 LEU A O 1
ATOM 2292 N N . GLY A 1 351 ? -27.336 -6.779 16.076 1.00 37.24 351 GLY A N 1
ATOM 2293 C CA . GLY A 1 351 ? -27.106 -8.212 15.934 1.00 36.85 351 GLY A CA 1
ATOM 2294 C C . GLY A 1 351 ? -25.836 -8.533 15.160 1.00 36.75 351 GLY A C 1
ATOM 2295 O O . GLY A 1 351 ? -25.557 -9.697 14.875 1.00 36.51 351 GLY A O 1
ATOM 2296 N N . TYR A 1 352 ? -25.077 -7.494 14.813 1.00 36.54 352 TYR A N 1
ATOM 2297 C CA . TYR A 1 352 ? -23.765 -7.626 14.164 1.00 36.42 352 TYR A CA 1
ATOM 2298 C C . TYR A 1 352 ? -23.003 -6.312 14.345 1.00 36.76 352 TYR A C 1
ATOM 2299 O O . TYR A 1 352 ? -23.538 -5.357 14.919 1.00 36.57 352 TYR A O 1
ATOM 2308 N N . GLU A 1 353 ? -21.782 -6.243 13.817 1.00 37.35 353 GLU A N 1
ATOM 2309 C CA . GLU A 1 353 ? -20.926 -5.075 14.021 1.00 38.02 353 GLU A CA 1
ATOM 2310 C C . GLU A 1 353 ? -19.810 -4.982 12.961 1.00 38.35 353 GLU A C 1
ATOM 2311 O O . GLU A 1 353 ? -19.142 -5.978 12.713 1.00 38.87 353 GLU A O 1
ATOM 2317 N N . TYR A 1 354 ? -19.634 -3.812 12.326 1.00 38.46 354 TYR A N 1
ATOM 2318 C CA . TYR A 1 354 ? -18.454 -3.531 11.464 1.00 38.38 354 TYR A CA 1
ATOM 2319 C C . TYR A 1 354 ? -17.544 -2.439 12.046 1.00 37.91 354 TYR A C 1
ATOM 2320 O O . TYR A 1 354 ? -17.235 -1.445 11.364 1.00 37.82 354 TYR A O 1
ATOM 2329 N N . GLY A 1 355 ? -17.108 -2.626 13.292 1.00 37.14 355 GLY A N 1
ATOM 2330 C CA . GLY A 1 355 ? -16.181 -1.691 13.930 1.00 36.66 355 GLY A CA 1
ATOM 2331 C C . GLY A 1 355 ? -16.889 -0.494 14.539 1.00 36.47 355 GLY A C 1
ATOM 2332 O O . GLY A 1 355 ? -18.056 -0.254 14.243 1.00 36.28 355 GLY A O 1
ATOM 2333 N N . PRO A 1 356 ? -16.174 0.289 15.370 1.00 36.31 356 PRO A N 1
ATOM 2334 C CA . PRO A 1 356 ? -16.791 1.295 16.259 1.00 36.20 356 PRO A CA 1
ATOM 2335 C C . PRO A 1 356 ? -17.218 2.630 15.589 1.00 36.33 356 PRO A C 1
ATOM 2336 O O . PRO A 1 356 ? -17.751 3.529 16.259 1.00 36.21 356 PRO A O 1
ATOM 2340 N N . VAL A 1 357 ? -17.030 2.722 14.275 1.00 36.38 357 VAL A N 1
ATOM 2341 C CA . VAL A 1 357 ? -17.030 3.989 13.558 1.00 36.16 357 VAL A CA 1
ATOM 2342 C C . VAL A 1 357 ? -17.999 3.955 12.358 1.00 35.88 357 VAL A C 1
ATOM 2343 O O . VAL A 1 357 ? -18.048 2.973 11.612 1.00 36.08 357 VAL A O 1
ATOM 2347 N N . ALA A 1 358 ? -18.780 5.016 12.178 1.00 35.35 358 ALA A N 1
ATOM 2348 C CA . ALA A 1 358 ? -19.721 5.075 11.061 1.00 35.23 358 ALA A CA 1
ATOM 2349 C C . ALA A 1 358 ? -19.023 5.406 9.733 1.00 34.89 358 ALA A C 1
ATOM 2350 O O . ALA A 1 358 ? -19.362 4.868 8.685 1.00 34.21 358 ALA A O 1
ATOM 2352 N N . VAL A 1 359 ? -18.055 6.310 9.798 1.00 35.12 359 VAL A N 1
ATOM 2353 C CA . VAL A 1 359 ? -17.264 6.714 8.633 1.00 35.58 359 VAL A CA 1
ATOM 2354 C C . VAL A 1 359 ? -15.816 6.961 9.087 1.00 35.56 359 VAL A C 1
ATOM 2355 O O . VAL A 1 359 ? -15.559 7.848 9.911 1.00 35.68 359 VAL A O 1
ATOM 2359 N N . HIS A 1 360 ? -14.886 6.169 8.561 1.00 35.41 360 HIS A N 1
ATOM 2360 C CA . HIS A 1 360 ? -13.484 6.246 8.975 1.00 35.49 360 HIS A CA 1
ATOM 2361 C C . HIS A 1 360 ? -12.781 7.446 8.336 1.00 35.73 360 HIS A C 1
ATOM 2362 O O . HIS A 1 360 ? -12.982 7.733 7.153 1.00 35.11 360 HIS A O 1
ATOM 2369 N N . ARG A 1 361 ? -11.949 8.130 9.128 1.00 36.31 361 ARG A N 1
ATOM 2370 C CA . ARG A 1 361 ? -11.054 9.179 8.617 1.00 37.03 361 ARG A CA 1
ATOM 2371 C C . ARG A 1 361 ? -10.358 8.788 7.313 1.00 36.75 361 ARG A C 1
ATOM 2372 O O . ARG A 1 361 ? -10.186 9.645 6.443 1.00 37.31 361 ARG A O 1
ATOM 2380 N N . ASP A 1 362 ? -10.000 7.506 7.168 1.00 36.41 362 ASP A N 1
ATOM 2381 C CA . ASP A 1 362 ? -9.312 6.996 5.957 1.00 36.56 362 ASP A CA 1
ATOM 2382 C C . ASP A 1 362 ? -10.168 6.966 4.672 1.00 36.64 362 ASP A C 1
ATOM 2383 O O . ASP A 1 362 ? -9.636 6.942 3.573 1.00 36.71 362 ASP A O 1
ATOM 2388 N N . ASP A 1 363 ? -11.486 6.934 4.822 1.00 36.97 363 ASP A N 1
ATOM 2389 C CA . ASP A 1 363 ? -12.400 6.913 3.684 1.00 37.13 363 ASP A CA 1
ATOM 2390 C C . ASP A 1 363 ? -13.239 8.194 3.667 1.00 37.34 363 ASP A C 1
ATOM 2391 O O . ASP A 1 363 ? -14.420 8.170 3.300 1.00 37.08 363 ASP A O 1
ATOM 2396 N N . MET A 1 364 ? -12.614 9.307 4.050 1.00 37.79 364 MET A N 1
ATOM 2397 C CA . MET A 1 364 ? -13.304 10.589 4.177 1.00 39.19 364 MET A CA 1
ATOM 2398 C C . MET A 1 364 ? -12.490 11.750 3.597 1.00 39.55 364 MET A C 1
ATOM 2399 O O . MET A 1 364 ? -11.270 11.866 3.854 1.00 39.96 364 MET A O 1
ATOM 2404 N N . ILE A 1 365 ? -13.162 12.597 2.817 1.00 39.56 365 ILE A N 1
ATOM 2405 C CA . ILE A 1 365 ? -12.603 13.885 2.422 1.00 39.97 365 ILE A CA 1
ATOM 2406 C C . ILE A 1 365 ? -13.467 14.975 3.025 1.00 40.57 365 ILE A C 1
ATOM 2407 O O . ILE A 1 365 ? -14.661 15.026 2.787 1.00 40.19 365 ILE A O 1
ATOM 2412 N N . THR A 1 366 ? -12.853 15.854 3.800 1.00 41.82 366 THR A N 1
ATOM 2413 C CA . THR A 1 366 ? -13.562 16.968 4.407 1.00 43.02 366 THR A CA 1
ATOM 2414 C C . THR A 1 366 ? -13.598 18.148 3.458 1.00 44.44 366 THR A C 1
ATOM 2415 O O . THR A 1 366 ? -12.865 18.167 2.469 1.00 44.85 366 THR A O 1
ATOM 2419 N N . ARG A 1 367 ? -14.480 19.106 3.739 1.00 46.29 367 ARG A N 1
ATOM 2420 C CA . ARG A 1 367 ? -14.214 20.544 3.479 1.00 48.25 367 ARG A CA 1
ATOM 2421 C C . ARG A 1 367 ? -15.365 21.469 3.917 1.00 48.71 367 ARG A C 1
ATOM 2422 O O . ARG A 1 367 ? -16.345 21.666 3.190 1.00 49.38 367 ARG A O 1
ATOM 2430 N N . ASP B 1 3 ? -50.678 4.718 -39.180 1.00 50.85 3 ASP B N 1
ATOM 2431 C CA . ASP B 1 3 ? -49.740 4.224 -40.246 1.00 50.56 3 ASP B CA 1
ATOM 2432 C C . ASP B 1 3 ? -48.271 4.333 -39.843 1.00 49.56 3 ASP B C 1
ATOM 2433 O O . ASP B 1 3 ? -47.517 3.369 -40.011 1.00 49.77 3 ASP B O 1
ATOM 2438 N N . SER B 1 4 ? -47.872 5.500 -39.329 1.00 48.03 4 SER B N 1
ATOM 2439 C CA . SER B 1 4 ? -46.511 5.722 -38.829 1.00 46.59 4 SER B CA 1
ATOM 2440 C C . SER B 1 4 ? -46.066 4.710 -37.743 1.00 45.50 4 SER B C 1
ATOM 2441 O O . SER B 1 4 ? -46.806 4.444 -36.796 1.00 45.39 4 SER B O 1
ATOM 2444 N N . GLN B 1 5 ? -44.856 4.163 -37.883 1.00 44.10 5 GLN B N 1
ATOM 2445 C CA . GLN B 1 5 ? -44.338 3.135 -36.960 1.00 42.78 5 GLN B CA 1
ATOM 2446 C C . GLN B 1 5 ? -42.910 3.400 -36.488 1.00 41.47 5 GLN B C 1
ATOM 2447 O O . GLN B 1 5 ? -42.146 4.092 -37.160 1.00 41.42 5 GLN B O 1
ATOM 2453 N N . THR B 1 6 ? -42.558 2.815 -35.341 1.00 40.08 6 THR B N 1
ATOM 2454 C CA . THR B 1 6 ? -41.217 2.899 -34.758 1.00 38.16 6 THR B CA 1
ATOM 2455 C C . THR B 1 6 ? -40.528 1.525 -34.826 1.00 37.59 6 THR B C 1
ATOM 2456 O O . THR B 1 6 ? -41.032 0.549 -34.254 1.00 38.00 6 THR B O 1
ATOM 2460 N N . LEU B 1 7 ? -39.384 1.472 -35.518 1.00 36.39 7 LEU B N 1
ATOM 2461 C CA . LEU B 1 7 ? -38.616 0.256 -35.785 1.00 35.74 7 LEU B CA 1
ATOM 2462 C C . LEU B 1 7 ? -37.192 0.381 -35.264 1.00 35.90 7 LEU B C 1
ATOM 2463 O O . LEU B 1 7 ? -36.498 1.333 -35.617 1.00 36.71 7 LEU B O 1
ATOM 2468 N N . VAL B 1 8 ? -36.746 -0.573 -34.446 1.00 35.44 8 VAL B N 1
ATOM 2469 C CA . VAL B 1 8 ? -35.330 -0.646 -34.061 1.00 34.97 8 VAL B CA 1
ATOM 2470 C C . VAL B 1 8 ? -34.600 -1.652 -34.960 1.00 34.92 8 VAL B C 1
ATOM 2471 O O . VAL B 1 8 ? -35.015 -2.809 -35.072 1.00 35.34 8 VAL B O 1
ATOM 2475 N N . VAL B 1 9 ? -33.532 -1.208 -35.618 1.00 34.50 9 VAL B N 1
ATOM 2476 C CA . VAL B 1 9 ? -32.689 -2.114 -36.406 1.00 34.04 9 VAL B CA 1
ATOM 2477 C C . VAL B 1 9 ? -31.343 -2.315 -35.670 1.00 34.19 9 VAL B C 1
ATOM 2478 O O . VAL B 1 9 ? -30.636 -1.341 -35.388 1.00 34.08 9 VAL B O 1
ATOM 2482 N N . LYS B 1 10 ? -31.021 -3.571 -35.343 1.00 33.95 10 LYS B N 1
ATOM 2483 C CA . LYS B 1 10 ? -29.790 -3.925 -34.635 1.00 33.64 10 LYS B CA 1
ATOM 2484 C C . LYS B 1 10 ? -28.794 -4.490 -35.631 1.00 34.03 10 LYS B C 1
ATOM 2485 O O . LYS B 1 10 ? -29.091 -5.444 -36.361 1.00 33.93 10 LYS B O 1
ATOM 2491 N N . LEU B 1 11 ? -27.603 -3.912 -35.666 1.00 34.46 11 LEU B N 1
ATOM 2492 C CA . LEU B 1 11 ? -26.579 -4.408 -36.579 1.00 34.88 11 LEU B CA 1
ATOM 2493 C C . LEU B 1 11 ? -25.366 -4.795 -35.765 1.00 35.23 11 LEU B C 1
ATOM 2494 O O . LEU B 1 11 ? -24.717 -3.931 -35.163 1.00 35.62 11 LEU B O 1
ATOM 2499 N N . GLY B 1 12 ? -25.073 -6.089 -35.731 1.00 35.16 12 GLY B N 1
ATOM 2500 C CA . GLY B 1 12 ? -23.902 -6.566 -35.025 1.00 35.83 12 GLY B CA 1
ATOM 2501 C C . GLY B 1 12 ? -22.661 -6.511 -35.893 1.00 36.23 12 GLY B C 1
ATOM 2502 O O . GLY B 1 12 ? -22.726 -6.154 -37.069 1.00 36.54 12 GLY B O 1
ATOM 2503 N N . THR B 1 13 ? -21.528 -6.895 -35.319 1.00 36.60 13 THR B N 1
ATOM 2504 C CA . THR B 1 13 ? -20.229 -6.647 -35.942 1.00 36.91 13 THR B CA 1
ATOM 2505 C C . THR B 1 13 ? -20.046 -7.338 -37.302 1.00 37.03 13 THR B C 1
ATOM 2506 O O . THR B 1 13 ? -19.573 -6.706 -38.257 1.00 36.89 13 THR B O 1
ATOM 2510 N N . SER B 1 14 ? -20.431 -8.607 -37.412 1.00 37.08 14 SER B N 1
ATOM 2511 C CA . SER B 1 14 ? -20.245 -9.313 -38.694 1.00 37.94 14 SER B CA 1
ATOM 2512 C C . SER B 1 14 ? -21.208 -8.819 -39.774 1.00 37.71 14 SER B C 1
ATOM 2513 O O . SER B 1 14 ? -20.925 -8.958 -40.973 1.00 38.16 14 SER B O 1
ATOM 2516 N N . VAL B 1 15 ? -22.322 -8.225 -39.361 1.00 37.03 15 VAL B N 1
ATOM 2517 C CA . VAL B 1 15 ? -23.183 -7.563 -40.326 1.00 36.89 15 VAL B CA 1
ATOM 2518 C C . VAL B 1 15 ? -22.465 -6.324 -40.857 1.00 37.53 15 VAL B C 1
ATOM 2519 O O . VAL B 1 15 ? -22.446 -6.088 -42.066 1.00 37.54 15 VAL B O 1
ATOM 2523 N N . LEU B 1 16 ? -21.853 -5.563 -39.948 1.00 37.89 16 LEU B N 1
ATOM 2524 C CA . LEU B 1 16 ? -21.187 -4.302 -40.275 1.00 38.01 16 LEU B CA 1
ATOM 2525 C C . LEU B 1 16 ? -19.878 -4.489 -41.046 1.00 39.03 16 LEU B C 1
ATOM 2526 O O . LEU B 1 16 ? -19.463 -3.611 -41.828 1.00 39.27 16 LEU B O 1
ATOM 2531 N N . THR B 1 17 ? -19.225 -5.630 -40.838 1.00 39.73 17 THR B N 1
ATOM 2532 C CA . THR B 1 17 ? -17.934 -5.872 -41.474 1.00 40.30 17 THR B CA 1
ATOM 2533 C C . THR B 1 17 ? -18.083 -6.770 -42.686 1.00 41.10 17 THR B C 1
ATOM 2534 O O . THR B 1 17 ? -17.123 -7.005 -43.418 1.00 41.41 17 THR B O 1
ATOM 2538 N N . GLY B 1 18 ? -19.286 -7.301 -42.886 1.00 41.97 18 GLY B N 1
ATOM 2539 C CA . GLY B 1 18 ? -19.501 -8.312 -43.923 1.00 42.31 18 GLY B CA 1
ATOM 2540 C C . GLY B 1 18 ? -18.643 -9.540 -43.682 1.00 42.90 18 GLY B C 1
ATOM 2541 O O . GLY B 1 18 ? -18.327 -10.267 -44.616 1.00 43.48 18 GLY B O 1
ATOM 2542 N N . GLY B 1 19 ? -18.261 -9.776 -42.429 1.00 43.16 19 GLY B N 1
ATOM 2543 C CA . GLY B 1 19 ? -17.484 -10.958 -42.077 1.00 43.81 19 GLY B CA 1
ATOM 2544 C C . GLY B 1 19 ? -15.982 -10.805 -42.253 1.00 44.46 19 GLY B C 1
ATOM 2545 O O . GLY B 1 19 ? -15.237 -11.781 -42.152 1.00 44.34 19 GLY B O 1
ATOM 2546 N N . SER B 1 20 ? -15.539 -9.575 -42.514 1.00 44.96 20 SER B N 1
ATOM 2547 C CA . SER B 1 20 ? -14.120 -9.257 -42.597 1.00 44.96 20 SER B CA 1
ATOM 2548 C C . SER B 1 20 ? -13.711 -8.555 -41.303 1.00 45.16 20 SER B C 1
ATOM 2549 O O . SER B 1 20 ? -14.521 -8.393 -40.399 1.00 45.03 20 SER B O 1
ATOM 2552 N N . ARG B 1 21 ? -12.458 -8.124 -41.224 1.00 45.59 21 ARG B N 1
ATOM 2553 C CA . ARG B 1 21 ? -11.986 -7.405 -40.051 1.00 46.16 21 ARG B CA 1
ATOM 2554 C C . ARG B 1 21 ? -12.153 -5.883 -40.187 1.00 45.38 21 ARG B C 1
ATOM 2555 O O . ARG B 1 21 ? -11.702 -5.132 -39.308 1.00 46.23 21 ARG B O 1
ATOM 2563 N N . ARG B 1 22 ? -12.812 -5.424 -41.259 1.00 44.04 22 ARG B N 1
ATOM 2564 C CA . ARG B 1 22 ? -13.051 -3.979 -41.457 1.00 42.66 22 ARG B CA 1
ATOM 2565 C C . ARG B 1 22 ? -14.509 -3.663 -41.708 1.00 41.40 22 ARG B C 1
ATOM 2566 O O . ARG B 1 22 ? -15.177 -4.379 -42.450 1.00 41.09 22 ARG B O 1
ATOM 2574 N N . LEU B 1 23 ? -14.981 -2.569 -41.115 1.00 40.05 23 LEU B N 1
ATOM 2575 C CA . LEU B 1 23 ? -16.305 -2.020 -41.441 1.00 39.17 23 LEU B CA 1
ATOM 2576 C C . LEU B 1 23 ? -16.447 -1.874 -42.958 1.00 38.19 23 LEU B C 1
ATOM 2577 O O . LEU B 1 23 ? -15.546 -1.355 -43.620 1.00 37.71 23 LEU B O 1
ATOM 2582 N N . ASN B 1 24 ? -17.559 -2.373 -43.493 1.00 37.15 24 ASN B N 1
ATOM 2583 C CA . ASN B 1 24 ? -17.818 -2.332 -44.917 1.00 36.31 24 ASN B CA 1
ATOM 2584 C C . ASN B 1 24 ? -18.864 -1.269 -45.246 1.00 36.16 24 ASN B C 1
ATOM 2585 O O . ASN B 1 24 ? -20.069 -1.487 -45.082 1.00 35.86 24 ASN B O 1
ATOM 2590 N N . ARG B 1 25 ? -18.405 -0.121 -45.728 1.00 35.99 25 ARG B N 1
ATOM 2591 C CA . ARG B 1 25 ? -19.321 1.003 -45.946 1.00 36.39 25 ARG B CA 1
ATOM 2592 C C . ARG B 1 25 ? -20.299 0.737 -47.091 1.00 34.96 25 ARG B C 1
ATOM 2593 O O . ARG B 1 25 ? -21.397 1.250 -47.083 1.00 35.01 25 ARG B O 1
ATOM 2601 N N . ALA B 1 26 ? -19.912 -0.085 -48.056 1.00 34.20 26 ALA B N 1
ATOM 2602 C CA . ALA B 1 26 ? -20.834 -0.490 -49.116 1.00 33.67 26 ALA B CA 1
ATOM 2603 C C . ALA B 1 26 ? -22.064 -1.189 -48.513 1.00 33.81 26 ALA B C 1
ATOM 2604 O O . ALA B 1 26 ? -23.198 -0.863 -48.848 1.00 33.51 26 ALA B O 1
ATOM 2606 N N . HIS B 1 27 ? -21.834 -2.148 -47.621 1.00 33.94 27 HIS B N 1
ATOM 2607 C CA . HIS B 1 27 ? -22.929 -2.895 -47.035 1.00 34.44 27 HIS B CA 1
ATOM 2608 C C . HIS B 1 27 ? -23.761 -1.957 -46.164 1.00 34.17 27 HIS B C 1
ATOM 2609 O O . HIS B 1 27 ? -24.992 -1.983 -46.226 1.00 34.27 27 HIS B O 1
ATOM 2616 N N . ILE B 1 28 ? -23.093 -1.111 -45.380 1.00 34.09 28 ILE B N 1
ATOM 2617 C CA . ILE B 1 28 ? -23.791 -0.250 -44.418 1.00 34.04 28 ILE B CA 1
ATOM 2618 C C . ILE B 1 28 ? -24.641 0.834 -45.113 1.00 34.66 28 ILE B C 1
ATOM 2619 O O . ILE B 1 28 ? -25.791 1.053 -44.718 1.00 35.03 28 ILE B O 1
ATOM 2624 N N . VAL B 1 29 ? -24.094 1.475 -46.153 1.00 34.30 29 VAL B N 1
ATOM 2625 C CA . VAL B 1 29 ? -24.840 2.492 -46.877 1.00 34.14 29 VAL B CA 1
ATOM 2626 C C . VAL B 1 29 ? -26.106 1.908 -47.501 1.00 34.73 29 VAL B C 1
ATOM 2627 O O . VAL B 1 29 ? -27.144 2.579 -47.538 1.00 35.80 29 VAL B O 1
ATOM 2631 N N . GLU B 1 30 ? -26.047 0.654 -47.940 1.00 34.26 30 GLU B N 1
ATOM 2632 C CA . GLU B 1 30 ? -27.244 -0.015 -48.459 1.00 33.95 30 GLU B CA 1
ATOM 2633 C C . GLU B 1 30 ? -28.332 -0.212 -47.378 1.00 34.33 30 GLU B C 1
ATOM 2634 O O . GLU B 1 30 ? -29.530 -0.116 -47.683 1.00 34.43 30 GLU B O 1
ATOM 2640 N N . LEU B 1 31 ? -27.922 -0.461 -46.130 1.00 33.89 31 LEU B N 1
ATOM 2641 C CA . LEU B 1 31 ? -28.883 -0.571 -45.030 1.00 34.27 31 LEU B CA 1
ATOM 2642 C C . LEU B 1 31 ? -29.386 0.811 -44.582 1.00 34.72 31 LEU B C 1
ATOM 2643 O O . LEU B 1 31 ? -30.563 0.989 -44.210 1.00 34.87 31 LEU B O 1
ATOM 2648 N N . VAL B 1 32 ? -28.507 1.803 -44.654 1.00 34.87 32 VAL B N 1
ATOM 2649 C CA . VAL B 1 32 ? -28.906 3.179 -44.395 1.00 35.06 32 VAL B CA 1
ATOM 2650 C C . VAL B 1 32 ? -29.958 3.655 -45.424 1.00 35.01 32 VAL B C 1
ATOM 2651 O O . VAL B 1 32 ? -30.976 4.261 -45.059 1.00 35.00 32 VAL B O 1
ATOM 2655 N N . ARG B 1 33 ? -29.707 3.367 -46.699 1.00 34.68 33 ARG B N 1
ATOM 2656 C CA . ARG B 1 33 ? -30.623 3.744 -47.772 1.00 34.49 33 ARG B CA 1
ATOM 2657 C C . ARG B 1 33 ? -32.037 3.231 -47.451 1.00 34.26 33 ARG B C 1
ATOM 2658 O O . ARG B 1 33 ? -33.025 3.975 -47.554 1.00 33.78 33 ARG B O 1
ATOM 2666 N N . GLN B 1 34 ? -32.115 1.965 -47.043 1.00 33.78 34 GLN B N 1
ATOM 2667 C CA . GLN B 1 34 ? -33.389 1.347 -46.687 1.00 33.70 34 GLN B CA 1
ATOM 2668 C C . GLN B 1 34 ? -34.057 2.064 -45.491 1.00 33.81 34 GLN B C 1
ATOM 2669 O O . GLN B 1 34 ? -35.258 2.344 -45.537 1.00 34.18 34 GLN B O 1
ATOM 2675 N N . CYS B 1 35 ? -33.285 2.381 -44.449 1.00 33.53 35 CYS B N 1
ATOM 2676 C CA . CYS B 1 35 ? -33.813 3.148 -43.321 1.00 33.97 35 CYS B CA 1
ATOM 2677 C C . CYS B 1 35 ? -34.291 4.539 -43.735 1.00 34.47 35 CYS B C 1
ATOM 2678 O O . CYS B 1 35 ? -35.363 4.976 -43.289 1.00 34.54 35 CYS B O 1
ATOM 2681 N N . ALA B 1 36 ? -33.506 5.213 -44.590 1.00 34.41 36 ALA B N 1
ATOM 2682 C CA . ALA B 1 36 ? -33.833 6.559 -45.085 1.00 34.76 36 ALA B CA 1
ATOM 2683 C C . ALA B 1 36 ? -35.180 6.596 -45.794 1.00 35.18 36 ALA B C 1
ATOM 2684 O O . ALA B 1 36 ? -35.978 7.527 -45.609 1.00 35.18 36 ALA B O 1
ATOM 2686 N N . GLN B 1 37 ? -35.415 5.557 -46.594 1.00 35.55 37 GLN B N 1
ATOM 2687 C CA . GLN B 1 37 ? -36.634 5.388 -47.372 1.00 36.04 37 GLN B CA 1
ATOM 2688 C C . GLN B 1 37 ? -37.835 5.362 -46.417 1.00 35.37 37 GLN B C 1
ATOM 2689 O O . GLN B 1 37 ? -38.831 6.040 -46.659 1.00 35.52 37 GLN B O 1
ATOM 2695 N N . LEU B 1 38 ? -37.709 4.621 -45.314 1.00 34.51 38 LEU B N 1
ATOM 2696 C CA . LEU B 1 38 ? -38.763 4.544 -44.291 1.00 33.98 38 LEU B CA 1
ATOM 2697 C C . LEU B 1 38 ? -38.919 5.840 -43.500 1.00 33.80 38 LEU B C 1
ATOM 2698 O O . LEU B 1 38 ? -40.028 6.260 -43.178 1.00 33.51 38 LEU B O 1
ATOM 2703 N N . HIS B 1 39 ? -37.792 6.463 -43.185 1.00 33.49 39 HIS B N 1
ATOM 2704 C CA . HIS B 1 39 ? -37.768 7.774 -42.566 1.00 33.39 39 HIS B CA 1
ATOM 2705 C C . HIS B 1 39 ? -38.502 8.794 -43.440 1.00 33.90 39 HIS B C 1
ATOM 2706 O O . HIS B 1 39 ? -39.399 9.499 -42.962 1.00 34.39 39 HIS B O 1
ATOM 2713 N N . ALA B 1 40 ? -38.149 8.860 -44.724 1.00 33.79 40 ALA B N 1
ATOM 2714 C CA . ALA B 1 40 ? -38.761 9.843 -45.612 1.00 33.43 40 ALA B CA 1
ATOM 2715 C C . ALA B 1 40 ? -40.264 9.620 -45.692 1.00 33.44 40 ALA B C 1
ATOM 2716 O O . ALA B 1 40 ? -41.031 10.546 -45.951 1.00 33.58 40 ALA B O 1
ATOM 2718 N N . ALA B 1 41 ? -40.685 8.386 -45.451 1.00 33.40 41 ALA B N 1
ATOM 2719 C CA . ALA B 1 41 ? -42.106 8.053 -45.521 1.00 33.69 41 ALA B CA 1
ATOM 2720 C C . ALA B 1 41 ? -42.867 8.346 -44.238 1.00 33.86 41 ALA B C 1
ATOM 2721 O O . ALA B 1 41 ? -44.051 8.068 -44.174 1.00 34.02 41 ALA B O 1
ATOM 2723 N N . GLY B 1 42 ? -42.187 8.884 -43.223 1.00 34.59 42 GLY B N 1
ATOM 2724 C CA . GLY B 1 42 ? -42.824 9.268 -41.957 1.00 34.89 42 GLY B CA 1
ATOM 2725 C C . GLY B 1 42 ? -42.596 8.320 -40.787 1.00 35.65 42 GLY B C 1
ATOM 2726 O O . GLY B 1 42 ? -43.085 8.572 -39.677 1.00 36.41 42 GLY B O 1
ATOM 2727 N N . HIS B 1 43 ? -41.850 7.239 -41.015 1.00 35.48 43 HIS B N 1
ATOM 2728 C CA . HIS B 1 43 ? -41.525 6.275 -39.956 1.00 35.55 43 HIS B CA 1
ATOM 2729 C C . HIS B 1 43 ? -40.342 6.690 -39.075 1.00 35.37 43 HIS B C 1
ATOM 2730 O O . HIS B 1 43 ? -39.480 7.479 -39.479 1.00 35.18 43 HIS B O 1
ATOM 2737 N N . ARG B 1 44 ? -40.315 6.152 -37.864 1.00 35.17 44 ARG B N 1
ATOM 2738 C CA . ARG B 1 44 ? -39.265 6.471 -36.910 1.00 35.08 44 ARG B CA 1
ATOM 2739 C C . ARG B 1 44 ? -38.270 5.319 -36.835 1.00 34.59 44 ARG B C 1
ATOM 2740 O O . ARG B 1 44 ? -38.653 4.173 -36.622 1.00 34.77 44 ARG B O 1
ATOM 2748 N N . ILE B 1 45 ? -36.996 5.638 -37.013 1.00 34.19 45 ILE B N 1
ATOM 2749 C CA . ILE B 1 45 ? -35.936 4.653 -37.077 1.00 33.88 45 ILE B CA 1
ATOM 2750 C C . ILE B 1 45 ? -34.946 4.806 -35.930 1.00 34.21 45 ILE B C 1
ATOM 2751 O O . ILE B 1 45 ? -34.452 5.901 -35.659 1.00 34.83 45 ILE B O 1
ATOM 2756 N N . VAL B 1 46 ? -34.652 3.699 -35.263 1.00 34.17 46 VAL B N 1
ATOM 2757 C CA . VAL B 1 46 ? -33.631 3.672 -34.229 1.00 33.95 46 VAL B CA 1
ATOM 2758 C C . VAL B 1 46 ? -32.565 2.662 -34.635 1.00 34.89 46 VAL B C 1
ATOM 2759 O O . VAL B 1 46 ? -32.885 1.530 -35.017 1.00 35.65 46 VAL B O 1
ATOM 2763 N N . ILE B 1 47 ? -31.302 3.067 -34.555 1.00 35.04 47 ILE B N 1
ATOM 2764 C CA . ILE B 1 47 ? -30.184 2.186 -34.871 1.00 35.00 47 ILE B CA 1
ATOM 2765 C C . ILE B 1 47 ? -29.487 1.784 -33.573 1.00 35.12 47 ILE B C 1
ATOM 2766 O O . ILE B 1 47 ? -29.161 2.646 -32.735 1.00 35.29 47 ILE B O 1
ATOM 2771 N N . VAL B 1 48 ? -29.285 0.478 -33.409 1.00 34.30 48 VAL B N 1
ATOM 2772 C CA . VAL B 1 48 ? -28.393 -0.042 -32.403 1.00 33.69 48 VAL B CA 1
ATOM 2773 C C . VAL B 1 48 ? -27.169 -0.662 -33.107 1.00 33.91 48 VAL B C 1
ATOM 2774 O O . VAL B 1 48 ? -27.287 -1.648 -33.841 1.00 33.78 48 VAL B O 1
ATOM 2778 N N . THR B 1 49 ? -25.995 -0.092 -32.870 1.00 33.90 49 THR B N 1
ATOM 2779 C CA . THR B 1 49 ? -24.825 -0.472 -33.651 1.00 34.37 49 THR B CA 1
ATOM 2780 C C . THR B 1 49 ? -23.729 -1.098 -32.830 1.00 34.46 49 THR B C 1
ATOM 2781 O O . THR B 1 49 ? -23.461 -0.641 -31.727 1.00 35.03 49 THR B O 1
ATOM 2785 N N . SER B 1 50 ? -23.107 -2.144 -33.363 1.00 33.99 50 SER B N 1
ATOM 2786 C CA . SER B 1 50 ? -21.849 -2.648 -32.816 1.00 33.98 50 SER B CA 1
ATOM 2787 C C . SER B 1 50 ? -20.679 -1.947 -33.555 1.00 34.25 50 SER B C 1
ATOM 2788 O O . SER B 1 50 ? -20.836 -0.810 -34.072 1.00 34.52 50 SER B O 1
ATOM 2791 N N . GLY B 1 51 ? -19.515 -2.596 -33.599 1.00 33.48 51 GLY B N 1
ATOM 2792 C CA . GLY B 1 51 ? -18.401 -2.128 -34.421 1.00 34.01 51 GLY B CA 1
ATOM 2793 C C . GLY B 1 51 ? -17.354 -1.165 -33.854 1.00 34.31 51 GLY B C 1
ATOM 2794 O O . GLY B 1 51 ? -16.337 -0.926 -34.514 1.00 34.37 51 GLY B O 1
ATOM 2795 N N . ALA B 1 52 ? -17.575 -0.626 -32.650 1.00 34.34 52 ALA B N 1
ATOM 2796 C CA . ALA B 1 52 ? -16.625 0.303 -32.005 1.00 35.00 52 ALA B CA 1
ATOM 2797 C C . ALA B 1 52 ? -15.188 -0.244 -31.953 1.00 35.76 52 ALA B C 1
ATOM 2798 O O . ALA B 1 52 ? -14.254 0.394 -32.425 1.00 36.20 52 ALA B O 1
ATOM 2800 N N . ILE B 1 53 ? -15.019 -1.446 -31.417 1.00 36.27 53 ILE B N 1
ATOM 2801 C CA . ILE B 1 53 ? -13.713 -2.087 -31.329 1.00 36.65 53 ILE B CA 1
ATOM 2802 C C . ILE B 1 53 ? -13.117 -2.414 -32.698 1.00 36.70 53 ILE B C 1
ATOM 2803 O O . ILE B 1 53 ? -11.927 -2.148 -32.940 1.00 36.61 53 ILE B O 1
ATOM 2808 N N . ALA B 1 54 ? -13.925 -2.971 -33.599 1.00 36.56 54 ALA B N 1
ATOM 2809 C CA . ALA B 1 54 ? -13.432 -3.225 -34.958 1.00 36.23 54 ALA B CA 1
ATOM 2810 C C . ALA B 1 54 ? -12.989 -1.926 -35.634 1.00 36.01 54 ALA B C 1
ATOM 2811 O O . ALA B 1 54 ? -11.895 -1.872 -36.196 1.00 35.95 54 ALA B O 1
ATOM 2813 N N . ALA B 1 55 ? -13.815 -0.878 -35.537 1.00 35.83 55 ALA B N 1
ATOM 2814 C CA . ALA B 1 55 ? -13.454 0.463 -36.050 1.00 35.51 55 ALA B CA 1
ATOM 2815 C C . ALA B 1 55 ? -12.138 0.978 -35.457 1.00 35.41 55 ALA B C 1
ATOM 2816 O O . ALA B 1 55 ? -11.292 1.525 -36.176 1.00 36.14 55 ALA B O 1
ATOM 2818 N N . GLY B 1 56 ? -11.954 0.783 -34.155 1.00 35.15 56 GLY B N 1
ATOM 2819 C CA . GLY B 1 56 ? -10.731 1.231 -33.476 1.00 35.00 56 GLY B CA 1
ATOM 2820 C C . GLY B 1 56 ? -9.484 0.477 -33.882 1.00 34.62 56 GLY B C 1
ATOM 2821 O O . GLY B 1 56 ? -8.479 1.096 -34.239 1.00 34.64 56 GLY B O 1
ATOM 2822 N N . ARG B 1 57 ? -9.554 -0.855 -33.813 1.00 34.65 57 ARG B N 1
ATOM 2823 C CA . ARG B 1 57 ? -8.487 -1.737 -34.311 1.00 35.11 57 ARG B CA 1
ATOM 2824 C C . ARG B 1 57 ? -8.021 -1.287 -35.695 1.00 34.69 57 ARG B C 1
ATOM 2825 O O . ARG B 1 57 ? -6.829 -1.067 -35.898 1.00 34.94 57 ARG B O 1
ATOM 2833 N N . GLU B 1 58 ? -8.962 -1.121 -36.629 1.00 34.48 58 GLU B N 1
ATOM 2834 C CA . GLU B 1 58 ? -8.646 -0.610 -37.980 1.00 34.46 58 GLU B CA 1
ATOM 2835 C C . GLU B 1 58 ? -7.936 0.762 -38.001 1.00 33.77 58 GLU B C 1
ATOM 2836 O O . GLU B 1 58 ? -6.901 0.913 -38.628 1.00 32.74 58 GLU B O 1
ATOM 2842 N N . HIS B 1 59 ? -8.523 1.753 -37.330 1.00 33.77 59 HIS B N 1
ATOM 2843 C CA . HIS B 1 59 ? -7.984 3.114 -37.311 1.00 33.79 59 HIS B CA 1
ATOM 2844 C C . HIS B 1 59 ? -6.585 3.232 -36.676 1.00 33.55 59 HIS B C 1
ATOM 2845 O O . HIS B 1 59 ? -5.805 4.095 -37.076 1.00 33.58 59 HIS B O 1
ATOM 2852 N N . LEU B 1 60 ? -6.260 2.362 -35.716 1.00 33.13 60 LEU B N 1
ATOM 2853 C CA . LEU B 1 60 ? -4.953 2.408 -35.053 1.00 32.90 60 LEU B CA 1
ATOM 2854 C C . LEU B 1 60 ? -3.893 1.535 -35.722 1.00 33.09 60 LEU B C 1
ATOM 2855 O O . LEU B 1 60 ? -2.741 1.470 -35.260 1.00 33.10 60 LEU B O 1
ATOM 2860 N N . GLY B 1 61 ? -4.285 0.862 -36.803 1.00 33.22 61 GLY B N 1
ATOM 2861 C CA . GLY B 1 61 ? -3.390 -0.035 -37.539 1.00 32.98 61 GLY B CA 1
ATOM 2862 C C . GLY B 1 61 ? -3.104 -1.342 -36.825 1.00 33.25 61 GLY B C 1
ATOM 2863 O O . GLY B 1 61 ? -1.962 -1.785 -36.799 1.00 33.03 61 GLY B O 1
ATOM 2864 N N . TYR B 1 62 ? -4.137 -1.954 -36.244 1.00 33.71 62 TYR B N 1
ATOM 2865 C CA . TYR B 1 62 ? -4.038 -3.297 -35.617 1.00 34.53 62 TYR B CA 1
ATOM 2866 C C . TYR B 1 62 ? -2.803 -3.465 -34.710 1.00 35.06 62 TYR B C 1
ATOM 2867 O O . TYR B 1 62 ? -1.921 -4.281 -34.986 1.00 35.06 62 TYR B O 1
ATOM 2876 N N . PRO B 1 63 ? -2.750 -2.695 -33.607 1.00 35.70 63 PRO B N 1
ATOM 2877 C CA . PRO B 1 63 ? -1.535 -2.664 -32.789 1.00 35.83 63 PRO B CA 1
ATOM 2878 C C . PRO B 1 63 ? -1.489 -3.789 -31.743 1.00 36.05 63 PRO B C 1
ATOM 2879 O O . PRO B 1 63 ? -2.544 -4.266 -31.301 1.00 35.84 63 PRO B O 1
ATOM 2883 N N . GLU B 1 64 ? -0.276 -4.202 -31.364 1.00 36.33 64 GLU B N 1
ATOM 2884 C CA . GLU B 1 64 ? -0.082 -5.162 -30.269 1.00 36.91 64 GLU B CA 1
ATOM 2885 C C . GLU B 1 64 ? -0.514 -4.530 -28.946 1.00 36.71 64 GLU B C 1
ATOM 2886 O O . GLU B 1 64 ? -0.034 -3.456 -28.583 1.00 36.59 64 GLU B O 1
ATOM 2892 N N . LEU B 1 65 ? -1.424 -5.192 -28.234 1.00 36.44 65 LEU B N 1
ATOM 2893 C CA . LEU B 1 65 ? -1.967 -4.643 -26.985 1.00 36.19 65 LEU B CA 1
ATOM 2894 C C . LEU B 1 65 ? -2.037 -5.689 -25.882 1.00 36.28 65 LEU B C 1
ATOM 2895 O O . LEU B 1 65 ? -2.281 -6.859 -26.166 1.00 36.16 65 LEU B O 1
ATOM 2900 N N . PRO B 1 66 ? -1.832 -5.271 -24.616 1.00 36.52 66 PRO B N 1
ATOM 2901 C CA . PRO B 1 66 ? -2.002 -6.202 -23.508 1.00 36.53 66 PRO B CA 1
ATOM 2902 C C . PRO B 1 66 ? -3.397 -6.805 -23.551 1.00 36.88 66 PRO B C 1
ATOM 2903 O O . PRO B 1 66 ? -4.374 -6.096 -23.811 1.00 36.42 66 PRO B O 1
ATOM 2907 N N . ALA B 1 67 ? -3.479 -8.111 -23.329 1.00 37.09 67 ALA B N 1
ATOM 2908 C CA . ALA B 1 67 ? -4.752 -8.804 -23.322 1.00 37.39 67 ALA B CA 1
ATOM 2909 C C . ALA B 1 67 ? -5.535 -8.400 -22.064 1.00 37.59 67 ALA B C 1
ATOM 2910 O O . ALA B 1 67 ? -5.701 -9.197 -21.136 1.00 37.70 67 ALA B O 1
ATOM 2912 N N . THR B 1 68 ? -5.998 -7.150 -22.029 1.00 37.74 68 THR B N 1
ATOM 2913 C CA . THR B 1 68 ? -6.693 -6.612 -20.854 1.00 37.82 68 THR B CA 1
ATOM 2914 C C . THR B 1 68 ? -7.943 -5.838 -21.220 1.00 38.06 68 THR B C 1
ATOM 2915 O O . THR B 1 68 ? -8.134 -5.455 -22.370 1.00 38.59 68 THR B O 1
ATOM 2919 N N . ILE B 1 69 ? -8.791 -5.592 -20.227 1.00 38.03 69 ILE B N 1
ATOM 2920 C CA . ILE B 1 69 ? -9.994 -4.823 -20.451 1.00 38.31 69 ILE B CA 1
ATOM 2921 C C . ILE B 1 69 ? -9.657 -3.362 -20.823 1.00 38.08 69 ILE B C 1
ATOM 2922 O O . ILE B 1 69 ? -10.361 -2.741 -21.628 1.00 38.26 69 ILE B O 1
ATOM 2927 N N . ALA B 1 70 ? -8.565 -2.835 -20.272 1.00 37.62 70 ALA B N 1
ATOM 2928 C CA . ALA B 1 70 ? -8.120 -1.488 -20.628 1.00 37.33 70 ALA B CA 1
ATOM 2929 C C . ALA B 1 70 ? -7.917 -1.384 -22.140 1.00 37.20 70 ALA B C 1
ATOM 2930 O O . ALA B 1 70 ? -8.307 -0.389 -22.745 1.00 36.93 70 ALA B O 1
ATOM 2932 N N . SER B 1 71 ? -7.340 -2.435 -22.735 1.00 37.24 71 SER B N 1
ATOM 2933 C CA . SER B 1 71 ? -7.104 -2.500 -24.173 1.00 37.05 71 SER B CA 1
ATOM 2934 C C . SER B 1 71 ? -8.389 -2.356 -24.964 1.00 37.22 71 SER B C 1
ATOM 2935 O O . SER B 1 71 ? -8.475 -1.515 -25.858 1.00 37.46 71 SER B O 1
ATOM 2938 N N . LYS B 1 72 ? -9.385 -3.166 -24.621 1.00 37.66 72 LYS B N 1
ATOM 2939 C CA . LYS B 1 72 ? -10.685 -3.115 -25.271 1.00 38.29 72 LYS B CA 1
ATOM 2940 C C . LYS B 1 72 ? -11.327 -1.751 -25.103 1.00 37.49 72 LYS B C 1
ATOM 2941 O O . LYS B 1 72 ? -11.925 -1.215 -26.039 1.00 37.82 72 LYS B O 1
ATOM 2947 N N . GLN B 1 73 ? -11.211 -1.176 -23.916 1.00 37.07 73 GLN B N 1
ATOM 2948 C CA . GLN B 1 73 ? -11.841 0.123 -23.684 1.00 36.91 73 GLN B CA 1
ATOM 2949 C C . GLN B 1 73 ? -11.137 1.254 -24.454 1.00 35.67 73 GLN B C 1
ATOM 2950 O O . GLN B 1 73 ? -11.788 2.182 -24.952 1.00 34.83 73 GLN B O 1
ATOM 2956 N N . LEU B 1 74 ? -9.807 1.171 -24.557 1.00 34.68 74 LEU B N 1
ATOM 2957 C CA . LEU B 1 74 ? -9.053 2.148 -25.335 1.00 33.65 74 LEU B CA 1
ATOM 2958 C C . LEU B 1 74 ? -9.441 2.056 -26.812 1.00 33.43 74 LEU B C 1
ATOM 2959 O O . LEU B 1 74 ? -9.657 3.075 -27.462 1.00 33.43 74 LEU B O 1
ATOM 2964 N N . LEU B 1 75 ? -9.563 0.834 -27.326 1.00 33.01 75 LEU B N 1
ATOM 2965 C CA . LEU B 1 75 ? -10.018 0.631 -28.695 1.00 32.84 75 LEU B CA 1
ATOM 2966 C C . LEU B 1 75 ? -11.449 1.145 -28.907 1.00 33.37 75 LEU B C 1
ATOM 2967 O O . LEU B 1 75 ? -11.732 1.779 -29.935 1.00 34.29 75 LEU B O 1
ATOM 2972 N N . ALA B 1 76 ? -12.349 0.889 -27.959 1.00 32.89 76 ALA B N 1
ATOM 2973 C CA . ALA B 1 76 ? -13.721 1.405 -28.083 1.00 33.03 76 ALA B CA 1
ATOM 2974 C C . ALA B 1 76 ? -13.795 2.935 -28.037 1.00 33.12 76 ALA B C 1
ATOM 2975 O O . ALA B 1 76 ? -14.640 3.525 -28.720 1.00 33.51 76 ALA B O 1
ATOM 2977 N N . ALA B 1 77 ? -12.938 3.567 -27.225 1.00 32.98 77 ALA B N 1
ATOM 2978 C CA . ALA B 1 77 ? -12.885 5.034 -27.145 1.00 32.92 77 ALA B CA 1
ATOM 2979 C C . ALA B 1 77 ? -12.519 5.609 -28.511 1.00 33.07 77 ALA B C 1
ATOM 2980 O O . ALA B 1 77 ? -13.135 6.572 -28.965 1.00 33.32 77 ALA B O 1
ATOM 2982 N N . VAL B 1 78 ? -11.530 4.998 -29.169 1.00 32.77 78 VAL B N 1
ATOM 2983 C CA . VAL B 1 78 ? -11.112 5.426 -30.505 1.00 32.24 78 VAL B CA 1
ATOM 2984 C C . VAL B 1 78 ? -12.132 5.035 -31.577 1.00 32.71 78 VAL B C 1
ATOM 2985 O O . VAL B 1 78 ? -12.529 5.876 -32.410 1.00 32.45 78 VAL B O 1
ATOM 2989 N N . GLY B 1 79 ? -12.549 3.764 -31.549 1.00 32.79 79 GLY B N 1
ATOM 2990 C CA . GLY B 1 79 ? -13.510 3.238 -32.506 1.00 33.20 79 GLY B CA 1
ATOM 2991 C C . GLY B 1 79 ? -14.875 3.897 -32.476 1.00 34.13 79 GLY B C 1
ATOM 2992 O O . GLY B 1 79 ? -15.479 4.130 -33.534 1.00 34.35 79 GLY B O 1
ATOM 2993 N N . GLN B 1 80 ? -15.370 4.204 -31.279 1.00 34.46 80 GLN B N 1
ATOM 2994 C CA . GLN B 1 80 ? -16.690 4.804 -31.156 1.00 35.73 80 GLN B CA 1
ATOM 2995 C C . GLN B 1 80 ? -16.708 6.204 -31.790 1.00 36.16 80 GLN B C 1
ATOM 2996 O O . GLN B 1 80 ? -17.706 6.617 -32.387 1.00 35.81 80 GLN B O 1
ATOM 3002 N N . SER B 1 81 ? -15.597 6.916 -31.674 1.00 36.88 81 SER B N 1
ATOM 3003 C CA . SER B 1 81 ? -15.434 8.187 -32.397 1.00 38.12 81 SER B CA 1
ATOM 3004 C C . SER B 1 81 ? -15.617 7.984 -33.917 1.00 37.98 81 SER B C 1
ATOM 3005 O O . SER B 1 81 ? -16.395 8.677 -34.571 1.00 38.52 81 SER B O 1
ATOM 3008 N N . ARG B 1 82 ? -14.917 7.009 -34.465 1.00 37.88 82 ARG B N 1
ATOM 3009 C CA . ARG B 1 82 ? -15.013 6.690 -35.880 1.00 38.10 82 ARG B CA 1
ATOM 3010 C C . ARG B 1 82 ? -16.360 6.135 -36.283 1.00 37.82 82 ARG B C 1
ATOM 3011 O O . ARG B 1 82 ? -16.835 6.414 -37.372 1.00 38.10 82 ARG B O 1
ATOM 3019 N N . LEU B 1 83 ? -16.958 5.329 -35.412 1.00 37.46 83 LEU B N 1
ATOM 3020 C CA . LEU B 1 83 ? -18.207 4.675 -35.719 1.00 36.94 83 LEU B CA 1
ATOM 3021 C C . LEU B 1 83 ? -19.342 5.691 -35.883 1.00 36.95 83 LEU B C 1
ATOM 3022 O O . LEU B 1 83 ? -20.060 5.670 -36.885 1.00 37.14 83 LEU B O 1
ATOM 3027 N N . ILE B 1 84 ? -19.503 6.573 -34.902 1.00 36.50 84 ILE B N 1
ATOM 3028 C CA . ILE B 1 84 ? -20.558 7.582 -34.967 1.00 35.95 84 ILE B CA 1
ATOM 3029 C C . ILE B 1 84 ? -20.382 8.511 -36.183 1.00 36.25 84 ILE B C 1
ATOM 3030 O O . ILE B 1 84 ? -21.370 8.856 -36.837 1.00 36.19 84 ILE B O 1
ATOM 3035 N N . GLN B 1 85 ? -19.137 8.873 -36.501 1.00 36.45 85 GLN B N 1
ATOM 3036 C CA . GLN B 1 85 ? -18.823 9.598 -37.740 1.00 37.05 85 GLN B CA 1
ATOM 3037 C C . GLN B 1 85 ? -19.384 8.920 -39.000 1.00 37.18 85 GLN B C 1
ATOM 3038 O O . GLN B 1 85 ? -19.978 9.584 -39.881 1.00 36.69 85 GLN B O 1
ATOM 3044 N N . LEU B 1 86 ? -19.178 7.602 -39.072 1.00 36.66 86 LEU B N 1
ATOM 3045 C CA . LEU B 1 86 ? -19.556 6.802 -40.226 1.00 36.54 86 LEU B CA 1
ATOM 3046 C C . LEU B 1 86 ? -21.068 6.827 -40.411 1.00 36.34 86 LEU B C 1
ATOM 3047 O O . LEU B 1 86 ? -21.564 7.069 -41.518 1.00 36.52 86 LEU B O 1
ATOM 3052 N N . TRP B 1 87 ? -21.787 6.578 -39.325 1.00 36.03 87 TRP B N 1
ATOM 3053 C CA . TRP B 1 87 ? -23.237 6.679 -39.317 1.00 36.47 87 TRP B CA 1
ATOM 3054 C C . TRP B 1 87 ? -23.718 8.094 -39.670 1.00 36.92 87 TRP B C 1
ATOM 3055 O O . TRP B 1 87 ? -24.669 8.255 -40.443 1.00 36.29 87 TRP B O 1
ATOM 3066 N N . GLU B 1 88 ? -23.058 9.108 -39.103 1.00 37.18 88 GLU B N 1
ATOM 3067 C CA . GLU B 1 88 ? -23.424 10.488 -39.384 1.00 38.16 88 GLU B CA 1
ATOM 3068 C C . GLU B 1 88 ? -23.297 10.769 -40.870 1.00 37.96 88 GLU B C 1
ATOM 3069 O O . GLU B 1 88 ? -24.229 11.283 -41.480 1.00 38.62 88 GLU B O 1
ATOM 3075 N N . GLN B 1 89 ? -22.151 10.410 -41.441 1.00 37.59 89 GLN B N 1
ATOM 3076 C CA . GLN B 1 89 ? -21.813 10.745 -42.819 1.00 37.87 89 GLN B CA 1
ATOM 3077 C C . GLN B 1 89 ? -22.726 10.017 -43.778 1.00 37.27 89 GLN B C 1
ATOM 3078 O O . GLN B 1 89 ? -23.221 10.610 -44.748 1.00 37.57 89 GLN B O 1
ATOM 3084 N N . LEU B 1 90 ? -22.959 8.736 -43.499 1.00 36.26 90 LEU B N 1
ATOM 3085 C CA . LEU B 1 90 ? -23.800 7.934 -44.360 1.00 35.55 90 LEU B CA 1
ATOM 3086 C C . LEU B 1 90 ? -25.257 8.380 -44.338 1.00 35.03 90 LEU B C 1
ATOM 3087 O O . LEU B 1 90 ? -25.863 8.490 -45.397 1.00 34.86 90 LEU B O 1
ATOM 3092 N N . PHE B 1 91 ? -25.815 8.639 -43.155 1.00 34.22 91 PHE B N 1
ATOM 3093 C CA . PHE B 1 91 ? -27.176 9.160 -43.088 1.00 33.96 91 PHE B CA 1
ATOM 3094 C C . PHE B 1 91 ? -27.271 10.545 -43.705 1.00 34.02 91 PHE B C 1
ATOM 3095 O O . PHE B 1 91 ? -28.309 10.907 -44.256 1.00 34.42 91 PHE B O 1
ATOM 3103 N N . SER B 1 92 ? -26.190 11.314 -43.659 1.00 33.34 92 SER B N 1
ATOM 3104 C CA . SER B 1 92 ? -26.282 12.643 -44.222 1.00 33.26 92 SER B CA 1
ATOM 3105 C C . SER B 1 92 ? -26.447 12.645 -45.766 1.00 32.78 92 SER B C 1
ATOM 3106 O O . SER B 1 92 ? -27.056 13.564 -46.319 1.00 32.22 92 SER B O 1
ATOM 3109 N N . ILE B 1 93 ? -25.959 11.598 -46.435 1.00 32.27 93 ILE B N 1
ATOM 3110 C CA . ILE B 1 93 ? -26.264 11.374 -47.848 1.00 31.99 93 ILE B CA 1
ATOM 3111 C C . ILE B 1 93 ? -27.771 11.560 -48.135 1.00 32.87 93 ILE B C 1
ATOM 3112 O O . ILE B 1 93 ? -28.158 12.079 -49.187 1.00 32.74 93 ILE B O 1
ATOM 3117 N N . TYR B 1 94 ? -28.606 11.168 -47.177 1.00 33.56 94 TYR B N 1
ATOM 3118 C CA . TYR B 1 94 ? -30.052 11.152 -47.354 1.00 34.18 94 TYR B CA 1
ATOM 3119 C C . TYR B 1 94 ? -30.728 12.316 -46.611 1.00 34.78 94 TYR B C 1
ATOM 3120 O O . TYR B 1 94 ? -31.967 12.346 -46.496 1.00 35.00 94 TYR B O 1
ATOM 3129 N N . GLY B 1 95 ? -29.912 13.265 -46.130 1.00 34.40 95 GLY B N 1
ATOM 3130 C CA . GLY B 1 95 ? -30.393 14.446 -45.411 1.00 34.36 95 GLY B CA 1
ATOM 3131 C C . GLY B 1 95 ? -30.917 14.163 -44.008 1.00 35.00 95 GLY B C 1
ATOM 3132 O O . GLY B 1 95 ? -31.731 14.920 -43.470 1.00 35.14 95 GLY B O 1
ATOM 3133 N N . ILE B 1 96 ? -30.439 13.081 -43.401 1.00 34.87 96 ILE B N 1
ATOM 3134 C CA . ILE B 1 96 ? -30.896 12.679 -42.088 1.00 34.59 96 ILE B CA 1
ATOM 3135 C C . ILE B 1 96 ? -29.779 12.876 -41.061 1.00 35.13 96 ILE B C 1
ATOM 3136 O O . ILE B 1 96 ? -28.603 12.530 -41.310 1.00 35.04 96 ILE B O 1
ATOM 3141 N N . HIS B 1 97 ? -30.159 13.471 -39.927 1.00 34.97 97 HIS B N 1
ATOM 3142 C CA . HIS B 1 97 ? -29.255 13.725 -38.814 1.00 35.18 97 HIS B CA 1
ATOM 3143 C C . HIS B 1 97 ? -29.296 12.534 -37.852 1.00 35.10 97 HIS B C 1
ATOM 3144 O O . HIS B 1 97 ? -30.315 11.834 -37.757 1.00 35.22 97 HIS B O 1
ATOM 3151 N N . VAL B 1 98 ? -28.188 12.308 -37.145 1.00 34.69 98 VAL B N 1
ATOM 3152 C CA . VAL B 1 98 ? -28.112 11.245 -36.156 1.00 34.10 98 VAL B CA 1
ATOM 3153 C C . VAL B 1 98 ? -27.716 11.824 -34.812 1.00 34.46 98 VAL B C 1
ATOM 3154 O O . VAL B 1 98 ? -27.210 12.956 -34.741 1.00 33.83 98 VAL B O 1
ATOM 3158 N N . GLY B 1 99 ? -27.962 11.049 -33.754 1.00 34.40 99 GLY B N 1
ATOM 3159 C CA . GLY B 1 99 ? -27.636 11.458 -32.397 1.00 34.92 99 GLY B CA 1
ATOM 3160 C C . GLY B 1 99 ? -27.050 10.259 -31.678 1.00 35.65 99 GLY B C 1
ATOM 3161 O O . GLY B 1 99 ? -27.621 9.170 -31.731 1.00 35.75 99 GLY B O 1
ATOM 3162 N N . GLN B 1 100 ? -25.907 10.459 -31.009 1.00 35.70 100 GLN B N 1
ATOM 3163 C CA . GLN B 1 100 ? -25.227 9.402 -30.265 1.00 34.94 100 GLN B CA 1
ATOM 3164 C C . GLN B 1 100 ? -25.808 9.213 -28.879 1.00 35.10 100 GLN B C 1
ATOM 3165 O O . GLN B 1 100 ? -25.900 10.188 -28.104 1.00 34.61 100 GLN B O 1
ATOM 3171 N N . MET B 1 101 ? -26.142 7.956 -28.553 1.00 34.91 101 MET B N 1
ATOM 3172 C CA . MET B 1 101 ? -26.436 7.558 -27.170 1.00 35.37 101 MET B CA 1
ATOM 3173 C C . MET B 1 101 ? -25.611 6.329 -26.772 1.00 35.35 101 MET B C 1
ATOM 3174 O O . MET B 1 101 ? -25.634 5.291 -27.457 1.00 35.04 101 MET B O 1
ATOM 3179 N N . LEU B 1 102 ? -24.889 6.459 -25.663 1.00 35.20 102 LEU B N 1
ATOM 3180 C CA . LEU B 1 102 ? -24.090 5.369 -25.117 1.00 35.68 102 LEU B CA 1
ATOM 3181 C C . LEU B 1 102 ? -24.550 5.114 -23.715 1.00 35.86 102 LEU B C 1
ATOM 3182 O O . LEU B 1 102 ? -24.576 6.024 -22.883 1.00 35.36 102 LEU B O 1
ATOM 3187 N N . LEU B 1 103 ? -24.885 3.865 -23.445 1.00 36.17 103 LEU B N 1
ATOM 3188 C CA . LEU B 1 103 ? -25.458 3.506 -22.155 1.00 36.94 103 LEU B CA 1
ATOM 3189 C C . LEU B 1 103 ? -25.026 2.116 -21.653 1.00 36.30 103 LEU B C 1
ATOM 3190 O O . LEU B 1 103 ? -24.407 1.340 -22.391 1.00 36.45 103 LEU B O 1
ATOM 3195 N N . THR B 1 104 ? -25.319 1.836 -20.386 1.00 34.95 104 THR B N 1
ATOM 3196 C CA . THR B 1 104 ? -25.111 0.534 -19.822 1.00 34.39 104 THR B CA 1
ATOM 3197 C C . THR B 1 104 ? -26.320 0.224 -18.950 1.00 34.34 104 THR B C 1
ATOM 3198 O O . THR B 1 104 ? -27.294 0.980 -18.942 1.00 33.65 104 THR B O 1
ATOM 3202 N N . ARG B 1 105 ? -26.248 -0.878 -18.207 1.00 33.73 105 ARG B N 1
ATOM 3203 C CA . ARG B 1 105 ? -27.327 -1.255 -17.325 1.00 33.64 105 ARG B CA 1
ATOM 3204 C C . ARG B 1 105 ? -27.499 -0.227 -16.194 1.00 34.18 105 ARG B C 1
ATOM 3205 O O . ARG B 1 105 ? -28.609 -0.057 -15.671 1.00 34.14 105 ARG B O 1
ATOM 3213 N N . ALA B 1 106 ? -26.405 0.462 -15.850 1.00 34.10 106 ALA B N 1
ATOM 3214 C CA . ALA B 1 106 ? -26.399 1.493 -14.814 1.00 34.60 106 ALA B CA 1
ATOM 3215 C C . ALA B 1 106 ? -27.436 2.574 -15.096 1.00 34.75 106 ALA B C 1
ATOM 3216 O O . ALA B 1 106 ? -28.081 3.066 -14.176 1.00 34.37 106 ALA B O 1
ATOM 3218 N N . ASP B 1 107 ? -27.573 2.923 -16.378 1.00 35.09 107 ASP B N 1
ATOM 3219 C CA . ASP B 1 107 ? -28.503 3.945 -16.841 1.00 35.66 107 ASP B CA 1
ATOM 3220 C C . ASP B 1 107 ? -29.949 3.465 -16.813 1.00 35.90 107 ASP B C 1
ATOM 3221 O O . ASP B 1 107 ? -30.859 4.203 -17.201 1.00 35.47 107 ASP B O 1
ATOM 3226 N N . MET B 1 108 ? -30.145 2.229 -16.350 1.00 36.50 108 MET B N 1
ATOM 3227 C CA . MET B 1 108 ? -31.471 1.659 -16.157 1.00 37.26 108 MET B CA 1
ATOM 3228 C C . MET B 1 108 ? -31.623 1.008 -14.771 1.00 37.66 108 MET B C 1
ATOM 3229 O O . MET B 1 108 ? -32.518 0.180 -14.560 1.00 37.99 108 MET B O 1
ATOM 3234 N N . GLU B 1 109 ? -30.774 1.397 -13.816 1.00 38.01 109 GLU B N 1
ATOM 3235 C CA . GLU B 1 109 ? -30.862 0.843 -12.453 1.00 39.00 109 GLU B CA 1
ATOM 3236 C C . GLU B 1 109 ? -32.020 1.444 -11.637 1.00 38.68 109 GLU B C 1
ATOM 3237 O O . GLU B 1 109 ? -32.286 1.009 -10.535 1.00 38.78 109 GLU B O 1
ATOM 3243 N N . ASP B 1 110 ? -32.687 2.434 -12.217 1.00 39.20 110 ASP B N 1
ATOM 3244 C CA . ASP B 1 110 ? -33.723 3.253 -11.595 1.00 40.18 110 ASP B CA 1
ATOM 3245 C C . ASP B 1 110 ? -34.857 3.286 -12.574 1.00 39.80 110 ASP B C 1
ATOM 3246 O O . ASP B 1 110 ? -34.610 3.196 -13.768 1.00 40.02 110 ASP B O 1
ATOM 3251 N N . ARG B 1 111 ? -36.072 3.531 -12.099 1.00 39.33 111 ARG B N 1
ATOM 3252 C CA . ARG B 1 111 ? -37.114 4.005 -13.001 1.00 39.34 111 ARG B CA 1
ATOM 3253 C C . ARG B 1 111 ? -36.708 5.375 -13.565 1.00 38.56 111 ARG B C 1
ATOM 3254 O O . ARG B 1 111 ? -36.844 5.625 -14.778 1.00 38.34 111 ARG B O 1
ATOM 3262 N N . GLU B 1 112 ? -36.191 6.242 -12.696 1.00 37.66 112 GLU B N 1
ATOM 3263 C CA . GLU B 1 112 ? -35.837 7.605 -13.086 1.00 38.08 112 GLU B CA 1
ATOM 3264 C C . GLU B 1 112 ? -34.777 7.706 -14.206 1.00 37.01 112 GLU B C 1
ATOM 3265 O O . GLU B 1 112 ? -34.984 8.434 -15.184 1.00 36.86 112 GLU B O 1
ATOM 3271 N N . ARG B 1 113 ? -33.666 6.974 -14.092 1.00 35.83 113 ARG B N 1
ATOM 3272 C CA . ARG B 1 113 ? -32.659 6.981 -15.170 1.00 34.56 113 ARG B CA 1
ATOM 3273 C C . ARG B 1 113 ? -33.155 6.299 -16.454 1.00 34.32 113 ARG B C 1
ATOM 3274 O O . ARG B 1 113 ? -32.733 6.631 -17.560 1.00 34.07 113 ARG B O 1
ATOM 3282 N N . PHE B 1 114 ? -34.041 5.327 -16.298 1.00 34.09 114 PHE B N 1
ATOM 3283 C CA . PHE B 1 114 ? -34.668 4.691 -17.430 1.00 34.03 114 PHE B CA 1
ATOM 3284 C C . PHE B 1 114 ? -35.574 5.696 -18.141 1.00 34.00 114 PHE B C 1
ATOM 3285 O O . PHE B 1 114 ? -35.451 5.897 -19.327 1.00 34.33 114 PHE B O 1
ATOM 3293 N N . LEU B 1 115 ? -36.475 6.340 -17.410 1.00 34.15 115 LEU B N 1
ATOM 3294 C CA . LEU B 1 115 ? -37.308 7.403 -17.988 1.00 34.17 115 LEU B CA 1
ATOM 3295 C C . LEU B 1 115 ? -36.484 8.495 -18.694 1.00 34.16 115 LEU B C 1
ATOM 3296 O O . LEU B 1 115 ? -36.864 8.987 -19.768 1.00 33.98 115 LEU B O 1
ATOM 3301 N N . ASN B 1 116 ? -35.353 8.855 -18.090 1.00 34.24 116 ASN B N 1
ATOM 3302 C CA . ASN B 1 116 ? -34.454 9.847 -18.658 1.00 34.89 116 ASN B CA 1
ATOM 3303 C C . ASN B 1 116 ? -33.919 9.426 -20.032 1.00 34.90 116 ASN B C 1
ATOM 3304 O O . ASN B 1 116 ? -33.909 10.223 -20.964 1.00 35.38 116 ASN B O 1
ATOM 3309 N N . ALA B 1 117 ? -33.501 8.177 -20.160 1.00 34.83 117 ALA B N 1
ATOM 3310 C CA . ALA B 1 117 ? -32.990 7.692 -21.426 1.00 35.32 117 ALA B CA 1
ATOM 3311 C C . ALA B 1 117 ? -34.124 7.631 -22.449 1.00 35.80 117 ALA B C 1
ATOM 3312 O O . ALA B 1 117 ? -33.923 8.018 -23.607 1.00 35.80 117 ALA B O 1
ATOM 3314 N N . ARG B 1 118 ? -35.303 7.163 -22.010 1.00 35.80 118 ARG B N 1
ATOM 3315 C CA . ARG B 1 118 ? -36.511 7.108 -22.844 1.00 36.19 118 ARG B CA 1
ATOM 3316 C C . ARG B 1 118 ? -36.851 8.469 -23.430 1.00 36.25 118 ARG B C 1
ATOM 3317 O O . ARG B 1 118 ? -37.187 8.567 -24.614 1.00 36.51 118 ARG B O 1
ATOM 3325 N N . ASP B 1 119 ? -36.782 9.503 -22.589 1.00 35.79 119 ASP B N 1
ATOM 3326 C CA . ASP B 1 119 ? -37.090 10.860 -22.997 1.00 35.51 119 ASP B CA 1
ATOM 3327 C C . ASP B 1 119 ? -36.151 11.382 -24.063 1.00 35.92 119 ASP B C 1
ATOM 3328 O O . ASP B 1 119 ? -36.613 11.969 -25.054 1.00 36.12 119 ASP B O 1
ATOM 3333 N N . THR B 1 120 ? -34.846 11.164 -23.871 1.00 35.67 120 THR B N 1
ATOM 3334 C CA . THR B 1 120 ? -33.860 11.624 -24.823 1.00 35.69 120 THR B CA 1
ATOM 3335 C C . THR B 1 120 ? -34.177 11.017 -26.189 1.00 35.99 120 THR B C 1
ATOM 3336 O O . THR B 1 120 ? -34.342 11.728 -27.180 1.00 35.42 120 THR B O 1
ATOM 3340 N N . LEU B 1 121 ? -34.313 9.698 -26.199 1.00 36.54 121 LEU B N 1
ATOM 3341 C CA . LEU B 1 121 ? -34.605 8.926 -27.397 1.00 37.36 121 LEU B CA 1
ATOM 3342 C C . LEU B 1 121 ? -35.921 9.359 -28.119 1.00 37.41 121 LEU B C 1
ATOM 3343 O O . LEU B 1 121 ? -35.919 9.564 -29.342 1.00 37.34 121 LEU B O 1
ATOM 3348 N N . ARG B 1 122 ? -37.009 9.547 -27.374 1.00 37.35 122 ARG B N 1
ATOM 3349 C CA . ARG B 1 122 ? -38.253 10.013 -27.990 1.00 37.97 122 ARG B CA 1
ATOM 3350 C C . ARG B 1 122 ? -38.141 11.452 -28.488 1.00 37.44 122 ARG B C 1
ATOM 3351 O O . ARG B 1 122 ? -38.786 11.819 -29.470 1.00 38.18 122 ARG B O 1
ATOM 3359 N N . ALA B 1 123 ? -37.360 12.272 -27.797 1.00 36.60 123 ALA B N 1
ATOM 3360 C CA . ALA B 1 123 ? -37.125 13.649 -28.236 1.00 36.10 123 ALA B CA 1
ATOM 3361 C C . ALA B 1 123 ? -36.365 13.681 -29.582 1.00 35.76 123 ALA B C 1
ATOM 3362 O O . ALA B 1 123 ? -36.596 14.562 -30.431 1.00 36.04 123 ALA B O 1
ATOM 3364 N N . LEU B 1 124 ? -35.468 12.720 -29.758 1.00 35.15 124 LEU B N 1
ATOM 3365 C CA . LEU B 1 124 ? -34.714 12.576 -30.984 1.00 35.12 124 LEU B CA 1
ATOM 3366 C C . LEU B 1 124 ? -35.660 12.204 -32.127 1.00 35.04 124 LEU B C 1
ATOM 3367 O O . LEU B 1 124 ? -35.754 12.926 -33.133 1.00 35.33 124 LEU B O 1
ATOM 3372 N N . LEU B 1 125 ? -36.383 11.101 -31.952 1.00 34.67 125 LEU B N 1
ATOM 3373 C CA . LEU B 1 125 ? -37.374 10.659 -32.931 1.00 34.08 125 LEU B CA 1
ATOM 3374 C C . LEU B 1 125 ? -38.389 11.740 -33.275 1.00 34.06 125 LEU B C 1
ATOM 3375 O O . LEU B 1 125 ? -38.644 11.966 -34.452 1.00 34.17 125 LEU B O 1
ATOM 3380 N N . ASP B 1 126 ? -38.942 12.413 -32.259 1.00 34.12 126 ASP B N 1
ATOM 3381 C CA . ASP B 1 126 ? -39.925 13.516 -32.444 1.00 34.09 126 ASP B CA 1
ATOM 3382 C C . ASP B 1 126 ? -39.442 14.674 -33.316 1.00 33.68 126 ASP B C 1
ATOM 3383 O O . ASP B 1 126 ? -40.251 15.421 -33.848 1.00 33.70 126 ASP B O 1
ATOM 3388 N N . ASN B 1 127 ? -38.124 14.837 -33.407 1.00 33.18 127 ASN B N 1
ATOM 3389 C CA . ASN B 1 127 ? -37.494 15.886 -34.187 1.00 32.90 127 ASN B CA 1
ATOM 3390 C C . ASN B 1 127 ? -36.736 15.311 -35.369 1.00 33.14 127 ASN B C 1
ATOM 3391 O O . ASN B 1 127 ? -35.791 15.926 -35.897 1.00 32.40 127 ASN B O 1
ATOM 3396 N N . ASN B 1 128 ? -37.138 14.098 -35.748 1.00 32.89 128 ASN B N 1
ATOM 3397 C CA . ASN B 1 128 ? -36.700 13.488 -36.985 1.00 33.18 128 ASN B CA 1
ATOM 3398 C C . ASN B 1 128 ? -35.230 13.132 -37.047 1.00 32.97 128 ASN B C 1
ATOM 3399 O O . ASN B 1 128 ? -34.685 12.917 -38.129 1.00 33.07 128 ASN B O 1
ATOM 3404 N N . VAL B 1 129 ? -34.607 13.055 -35.872 1.00 32.80 129 VAL B N 1
ATOM 3405 C CA . VAL B 1 129 ? -33.240 12.587 -35.739 1.00 32.55 129 VAL B CA 1
ATOM 3406 C C . VAL B 1 129 ? -33.234 11.070 -35.454 1.00 33.36 129 VAL B C 1
ATOM 3407 O O . VAL B 1 129 ? -34.050 10.570 -34.677 1.00 33.57 129 VAL B O 1
ATOM 3411 N N . VAL B 1 130 ? -32.328 10.344 -36.102 1.00 33.89 130 VAL B N 1
ATOM 3412 C CA . VAL B 1 130 ? -32.126 8.909 -35.844 1.00 34.31 130 VAL B CA 1
ATOM 3413 C C . VAL B 1 130 ? -31.126 8.674 -34.688 1.00 34.65 130 VAL B C 1
ATOM 3414 O O . VAL B 1 130 ? -29.953 9.006 -34.813 1.00 34.63 130 VAL B O 1
ATOM 3418 N N . PRO B 1 131 ? -31.577 8.068 -33.575 1.00 35.21 131 PRO B N 1
ATOM 3419 C CA . PRO B 1 131 ? -30.616 7.726 -32.516 1.00 35.44 131 PRO B CA 1
ATOM 3420 C C . PRO B 1 131 ? -29.719 6.565 -32.959 1.00 35.91 131 PRO B C 1
ATOM 3421 O O . PRO B 1 131 ? -30.187 5.601 -33.598 1.00 36.11 131 PRO B O 1
ATOM 3425 N N . VAL B 1 132 ? -28.438 6.676 -32.639 1.00 35.40 132 VAL B N 1
ATOM 3426 C CA . VAL B 1 132 ? -27.481 5.647 -32.961 1.00 35.17 132 VAL B CA 1
ATOM 3427 C C . VAL B 1 132 ? -26.950 5.222 -31.612 1.00 35.30 132 VAL B C 1
ATOM 3428 O O . VAL B 1 132 ? -26.205 5.963 -30.950 1.00 35.48 132 VAL B O 1
ATOM 3432 N N . ILE B 1 133 ? -27.389 4.034 -31.206 1.00 34.90 133 ILE B N 1
ATOM 3433 C CA . ILE B 1 133 ? -27.188 3.520 -29.862 1.00 34.35 133 ILE B CA 1
ATOM 3434 C C . ILE B 1 133 ? -26.167 2.386 -29.820 1.00 34.69 133 ILE B C 1
ATOM 3435 O O . ILE B 1 133 ? -26.122 1.527 -30.703 1.00 34.65 133 ILE B O 1
ATOM 3440 N N . ASN B 1 134 ? -25.346 2.416 -28.779 1.00 34.77 134 ASN B N 1
ATOM 3441 C CA . ASN B 1 134 ? -24.365 1.401 -28.508 1.00 34.79 134 ASN B CA 1
ATOM 3442 C C . ASN B 1 134 ? -24.095 1.350 -26.996 1.00 35.29 134 ASN B C 1
ATOM 3443 O O . ASN B 1 134 ? -24.468 2.273 -26.253 1.00 34.78 134 ASN B O 1
ATOM 3448 N N . GLU B 1 135 ? -23.457 0.270 -26.542 1.00 35.83 135 GLU B N 1
ATOM 3449 C CA . GLU B 1 135 ? -23.036 0.157 -25.153 1.00 36.83 135 GLU B CA 1
ATOM 3450 C C . GLU B 1 135 ? -21.931 1.179 -24.974 1.00 37.05 135 GLU B C 1
ATOM 3451 O O . GLU B 1 135 ? -21.176 1.429 -25.927 1.00 37.18 135 GLU B O 1
ATOM 3457 N N . ASN B 1 136 ? -21.827 1.779 -23.783 1.00 37.15 136 ASN B N 1
ATOM 3458 C CA . ASN B 1 136 ? -20.711 2.688 -23.513 1.00 37.31 136 ASN B CA 1
ATOM 3459 C C . ASN B 1 136 ? -19.464 1.903 -23.140 1.00 37.46 136 ASN B C 1
ATOM 3460 O O . ASN B 1 136 ? -19.094 1.836 -21.965 1.00 37.64 136 ASN B O 1
ATOM 3465 N N . ASP B 1 137 ? -18.822 1.307 -24.144 1.00 37.70 137 ASP B N 1
ATOM 3466 C CA . ASP B 1 137 ? -17.663 0.436 -23.927 1.00 38.08 137 ASP B CA 1
ATOM 3467 C C . ASP B 1 137 ? -16.414 1.142 -23.379 1.00 37.50 137 ASP B C 1
ATOM 3468 O O . ASP B 1 137 ? -15.667 0.553 -22.614 1.00 38.15 137 ASP B O 1
ATOM 3473 N N . ALA B 1 138 ? -16.173 2.383 -23.778 1.00 36.49 138 ALA B N 1
ATOM 3474 C CA . ALA B 1 138 ? -15.002 3.102 -23.322 1.00 36.10 138 ALA B CA 1
ATOM 3475 C C . ALA B 1 138 ? -15.043 3.363 -21.819 1.00 35.76 138 ALA B C 1
ATOM 3476 O O . ALA B 1 138 ? -14.006 3.374 -21.159 1.00 35.60 138 ALA B O 1
ATOM 3478 N N . VAL B 1 139 ? -16.250 3.552 -21.289 1.00 35.38 139 VAL B N 1
ATOM 3479 C CA . VAL B 1 139 ? -16.447 3.914 -19.884 1.00 35.06 139 VAL B CA 1
ATOM 3480 C C . VAL B 1 139 ? -17.459 2.973 -19.221 1.00 35.09 139 VAL B C 1
ATOM 3481 O O . VAL B 1 139 ? -18.655 3.276 -19.161 1.00 35.45 139 VAL B O 1
ATOM 3485 N N . ALA B 1 140 ? -16.976 1.833 -18.741 1.00 34.88 140 ALA B N 1
ATOM 3486 C CA . ALA B 1 140 ? -17.831 0.823 -18.090 1.00 35.12 140 ALA B CA 1
ATOM 3487 C C . ALA B 1 140 ? -17.002 -0.319 -17.510 1.00 35.24 140 ALA B C 1
ATOM 3488 O O . ALA B 1 140 ? -15.977 -0.693 -18.087 1.00 35.59 140 ALA B O 1
ATOM 3490 N N . THR B 1 141 ? -17.425 -0.845 -16.356 1.00 35.04 141 THR B N 1
ATOM 3491 C CA . THR B 1 141 ? -16.872 -2.097 -15.833 1.00 34.53 141 THR B CA 1
ATOM 3492 C C . THR B 1 141 ? -17.715 -3.231 -16.411 1.00 34.82 141 THR B C 1
ATOM 3493 O O . THR B 1 141 ? -18.863 -3.013 -16.795 1.00 34.42 141 THR B O 1
ATOM 3497 N N . ALA B 1 142 ? -17.160 -4.439 -16.469 1.00 35.17 142 ALA B N 1
ATOM 3498 C CA . ALA B 1 142 ? -17.909 -5.582 -16.996 1.00 35.35 142 ALA B CA 1
ATOM 3499 C C . ALA B 1 142 ? -19.230 -5.733 -16.236 1.00 35.53 142 ALA B C 1
ATOM 3500 O O . ALA B 1 142 ? -20.271 -6.062 -16.829 1.00 35.41 142 ALA B O 1
ATOM 3502 N N . GLU B 1 143 ? -19.178 -5.453 -14.929 1.00 35.59 143 GLU B N 1
ATOM 3503 C CA . GLU B 1 143 ? -20.335 -5.566 -14.033 1.00 36.10 143 GLU B CA 1
ATOM 3504 C C . GLU B 1 143 ? -21.597 -4.773 -14.460 1.00 35.45 143 GLU B C 1
ATOM 3505 O O . GLU B 1 143 ? -22.702 -5.249 -14.275 1.00 35.08 143 GLU B O 1
ATOM 3511 N N . ILE B 1 144 ? -21.441 -3.579 -15.032 1.00 34.86 144 ILE B N 1
ATOM 3512 C CA . ILE B 1 144 ? -22.612 -2.759 -15.360 1.00 34.20 144 ILE B CA 1
ATOM 3513 C C . ILE B 1 144 ? -23.104 -2.909 -16.800 1.00 34.29 144 ILE B C 1
ATOM 3514 O O . ILE B 1 144 ? -24.113 -2.323 -17.172 1.00 34.01 144 ILE B O 1
ATOM 3519 N N . LYS B 1 145 ? -22.386 -3.685 -17.609 1.00 34.69 145 LYS B N 1
ATOM 3520 C CA . LYS B 1 145 ? -22.677 -3.799 -19.049 1.00 34.73 145 LYS B CA 1
ATOM 3521 C C . LYS B 1 145 ? -23.851 -4.731 -19.348 1.00 34.65 145 LYS B C 1
ATOM 3522 O O . LYS B 1 145 ? -24.085 -5.706 -18.630 1.00 35.05 145 LYS B O 1
ATOM 3528 N N . VAL B 1 146 ? -24.580 -4.455 -20.425 1.00 34.78 146 VAL B N 1
ATOM 3529 C CA . VAL B 1 146 ? -25.539 -5.421 -20.953 1.00 34.43 146 VAL B CA 1
ATOM 3530 C C . VAL B 1 146 ? -24.770 -6.666 -21.473 1.00 35.28 146 VAL B C 1
ATOM 3531 O O . VAL B 1 146 ? -25.181 -7.810 -21.244 1.00 35.24 146 VAL B O 1
ATOM 3535 N N . GLY B 1 147 ? -23.644 -6.440 -22.144 1.00 35.41 147 GLY B N 1
ATOM 3536 C CA . GLY B 1 147 ? -22.762 -7.536 -22.481 1.00 36.04 147 GLY B CA 1
ATOM 3537 C C . GLY B 1 147 ? -22.964 -8.095 -23.872 1.00 36.91 147 GLY B C 1
ATOM 3538 O O . GLY B 1 147 ? -22.114 -8.813 -24.356 1.00 37.53 147 GLY B O 1
ATOM 3539 N N . ASP B 1 148 ? -24.092 -7.791 -24.509 1.00 37.13 148 ASP B N 1
ATOM 3540 C CA . ASP B 1 148 ? -24.292 -8.138 -25.906 1.00 37.48 148 ASP B CA 1
ATOM 3541 C C . ASP B 1 148 ? -25.311 -7.193 -26.510 1.00 37.00 148 ASP B C 1
ATOM 3542 O O . ASP B 1 148 ? -26.268 -6.796 -25.832 1.00 36.83 148 ASP B O 1
ATOM 3547 N N . ASN B 1 149 ? -25.116 -6.845 -27.781 1.00 36.01 149 ASN B N 1
ATOM 3548 C CA . ASN B 1 149 ? -26.010 -5.886 -28.410 1.00 36.02 149 ASN B CA 1
ATOM 3549 C C . ASN B 1 149 ? -27.414 -6.376 -28.793 1.00 35.72 149 ASN B C 1
ATOM 3550 O O . ASN B 1 149 ? -28.322 -5.539 -29.015 1.00 35.33 149 ASN B O 1
ATOM 3555 N N . ASP B 1 150 ? -27.597 -7.702 -28.840 1.00 34.73 150 ASP B N 1
ATOM 3556 C CA . ASP B 1 150 ? -28.919 -8.269 -29.086 1.00 34.49 150 ASP B CA 1
ATOM 3557 C C . ASP B 1 150 ? -29.860 -7.846 -27.967 1.00 34.31 150 ASP B C 1
ATOM 3558 O O . ASP B 1 150 ? -30.850 -7.137 -28.198 1.00 34.01 150 ASP B O 1
ATOM 3563 N N . ASN B 1 151 ? -29.511 -8.234 -26.748 1.00 34.57 151 ASN B N 1
ATOM 3564 C CA . ASN B 1 151 ? -30.206 -7.763 -25.553 1.00 34.94 151 ASN B CA 1
ATOM 3565 C C . ASN B 1 151 ? -30.314 -6.243 -25.430 1.00 34.95 151 ASN B C 1
ATOM 3566 O O . ASN B 1 151 ? -31.392 -5.713 -25.112 1.00 34.86 151 ASN B O 1
ATOM 3571 N N . LEU B 1 152 ? -29.236 -5.526 -25.735 1.00 34.87 152 LEU B N 1
ATOM 3572 C CA . LEU B 1 152 ? -29.311 -4.066 -25.705 1.00 34.76 152 LEU B CA 1
ATOM 3573 C C . LEU B 1 152 ? -30.396 -3.503 -26.634 1.00 34.66 152 LEU B C 1
ATOM 3574 O O . LEU B 1 152 ? -31.138 -2.581 -26.264 1.00 34.66 152 LEU B O 1
ATOM 3579 N N . SER B 1 153 ? -30.498 -4.054 -27.837 1.00 34.63 153 SER B N 1
ATOM 3580 C CA . SER B 1 153 ? -31.485 -3.560 -28.801 1.00 34.62 153 SER B CA 1
ATOM 3581 C C . SER B 1 153 ? -32.917 -3.791 -28.309 1.00 34.38 153 SER B C 1
ATOM 3582 O O . SER B 1 153 ? -33.787 -2.960 -28.549 1.00 34.26 153 SER B O 1
ATOM 3585 N N . ALA B 1 154 ? -33.165 -4.912 -27.630 1.00 34.25 154 ALA B N 1
ATOM 3586 C CA . ALA B 1 154 ? -34.474 -5.117 -26.986 1.00 34.51 154 ALA B CA 1
ATOM 3587 C C . ALA B 1 154 ? -34.766 -4.004 -25.966 1.00 34.93 154 ALA B C 1
ATOM 3588 O O . ALA B 1 154 ? -35.869 -3.438 -25.958 1.00 35.92 154 ALA B O 1
ATOM 3590 N N . LEU B 1 155 ? -33.791 -3.690 -25.114 1.00 34.77 155 LEU B N 1
ATOM 3591 C CA . LEU B 1 155 ? -33.953 -2.611 -24.151 1.00 35.03 155 LEU B CA 1
ATOM 3592 C C . LEU B 1 155 ? -34.227 -1.275 -24.858 1.00 35.26 155 LEU B C 1
ATOM 3593 O O . LEU B 1 155 ? -35.062 -0.486 -24.402 1.00 35.80 155 LEU B O 1
ATOM 3598 N N . ALA B 1 156 ? -33.543 -1.049 -25.981 1.00 35.51 156 ALA B N 1
ATOM 3599 C CA . ALA B 1 156 ? -33.687 0.180 -26.775 1.00 35.27 156 ALA B CA 1
ATOM 3600 C C . ALA B 1 156 ? -35.062 0.234 -27.391 1.00 35.28 156 ALA B C 1
ATOM 3601 O O . ALA B 1 156 ? -35.679 1.294 -27.417 1.00 36.25 156 ALA B O 1
ATOM 3603 N N . ALA B 1 157 ? -35.551 -0.919 -27.845 1.00 34.79 157 ALA B N 1
ATOM 3604 C CA . ALA B 1 157 ? -36.916 -1.072 -28.344 1.00 34.49 157 ALA B CA 1
ATOM 3605 C C . ALA B 1 157 ? -37.934 -0.688 -27.300 1.00 34.73 157 ALA B C 1
ATOM 3606 O O . ALA B 1 157 ? -38.952 -0.070 -27.622 1.00 34.93 157 ALA B O 1
ATOM 3608 N N . ILE B 1 158 ? -37.677 -1.079 -26.052 1.00 34.64 158 ILE B N 1
ATOM 3609 C CA . ILE B 1 158 ? -38.566 -0.735 -24.962 1.00 34.61 158 ILE B CA 1
ATOM 3610 C C . ILE B 1 158 ? -38.499 0.767 -24.713 1.00 35.19 158 ILE B C 1
ATOM 3611 O O . ILE B 1 158 ? -39.541 1.436 -24.658 1.00 35.17 158 ILE B O 1
ATOM 3616 N N . LEU B 1 159 ? -37.274 1.299 -24.621 1.00 35.27 159 LEU B N 1
ATOM 3617 C CA . LEU B 1 159 ? -37.064 2.738 -24.450 1.00 35.18 159 LEU B CA 1
ATOM 3618 C C . LEU B 1 159 ? -37.773 3.581 -25.530 1.00 35.38 159 LEU B C 1
ATOM 3619 O O . LEU B 1 159 ? -38.318 4.649 -25.225 1.00 35.66 159 LEU B O 1
ATOM 3624 N N . ALA B 1 160 ? -37.768 3.090 -26.771 1.00 35.02 160 ALA B N 1
ATOM 3625 C CA . ALA B 1 160 ? -38.275 3.849 -27.918 1.00 35.19 160 ALA B CA 1
ATOM 3626 C C . ALA B 1 160 ? -39.767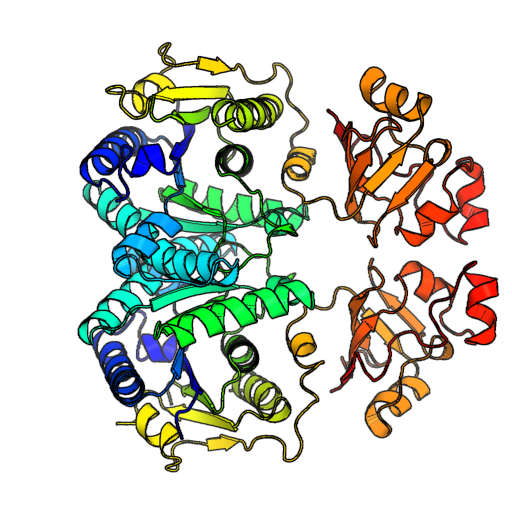 3.688 -28.127 1.00 35.41 160 ALA B C 1
ATOM 3627 O O . ALA B 1 160 ? -40.348 4.350 -28.982 1.00 35.96 160 ALA B O 1
ATOM 3629 N N . GLY B 1 161 ? -40.392 2.818 -27.343 1.00 35.70 161 GLY B N 1
ATOM 3630 C CA . GLY B 1 161 ? -41.794 2.477 -27.560 1.00 35.49 161 GLY B CA 1
ATOM 3631 C C . GLY B 1 161 ? -41.982 1.940 -28.967 1.00 35.79 161 GLY B C 1
ATOM 3632 O O . GLY B 1 161 ? -42.896 2.353 -29.684 1.00 35.63 161 GLY B O 1
ATOM 3633 N N . ALA B 1 162 ? -41.111 1.009 -29.347 1.00 35.47 162 ALA B N 1
ATOM 3634 C CA . ALA B 1 162 ? -41.065 0.473 -30.702 1.00 35.50 162 ALA B CA 1
ATOM 3635 C C . ALA B 1 162 ? -42.206 -0.481 -30.995 1.00 35.52 162 ALA B C 1
ATOM 3636 O O . ALA B 1 162 ? -42.693 -1.167 -30.094 1.00 35.76 162 ALA B O 1
ATOM 3638 N N . ASP B 1 163 ? -42.606 -0.537 -32.265 1.00 35.37 163 ASP B N 1
ATOM 3639 C CA . ASP B 1 163 ? -43.598 -1.499 -32.722 1.00 35.41 163 ASP B CA 1
ATOM 3640 C C . ASP B 1 163 ? -42.904 -2.753 -33.145 1.00 35.44 163 ASP B C 1
ATOM 3641 O O . ASP B 1 163 ? -43.441 -3.838 -32.967 1.00 35.30 163 ASP B O 1
ATOM 3646 N N . LYS B 1 164 ? -41.704 -2.604 -33.711 1.00 35.65 164 LYS B N 1
ATOM 3647 C CA . LYS B 1 164 ? -40.926 -3.762 -34.187 1.00 35.48 164 LYS B CA 1
ATOM 3648 C C . LYS B 1 164 ? -39.468 -3.681 -33.813 1.00 35.14 164 LYS B C 1
ATOM 3649 O O . LYS B 1 164 ? -38.896 -2.579 -33.665 1.00 35.35 164 LYS B O 1
ATOM 3655 N N . LEU B 1 165 ? -38.868 -4.861 -33.667 1.00 34.55 165 LEU B N 1
ATOM 3656 C CA . LEU B 1 165 ? -37.421 -4.993 -33.469 1.00 34.08 165 LEU B CA 1
ATOM 3657 C C . LEU B 1 165 ? -36.884 -5.900 -34.553 1.00 34.30 165 LEU B C 1
ATOM 3658 O O . LEU B 1 165 ? -37.364 -7.031 -34.723 1.00 34.40 165 LEU B O 1
ATOM 3663 N N . LEU B 1 166 ? -35.892 -5.405 -35.282 1.00 34.37 166 LEU B N 1
ATOM 3664 C CA . LEU B 1 166 ? -35.270 -6.172 -36.343 1.00 35.04 166 LEU B CA 1
ATOM 3665 C C . LEU B 1 166 ? -33.828 -6.535 -35.975 1.00 35.64 166 LEU B C 1
ATOM 3666 O O . LEU B 1 166 ? -32.962 -5.652 -35.815 1.00 35.72 166 LEU B O 1
ATOM 3671 N N . LEU B 1 167 ? -33.579 -7.833 -35.810 1.00 35.83 167 LEU B N 1
ATOM 3672 C CA . LEU B 1 167 ? -32.232 -8.297 -35.497 1.00 36.54 167 LEU B CA 1
ATOM 3673 C C . LEU B 1 167 ? -31.594 -8.858 -36.756 1.00 37.24 167 LEU B C 1
ATOM 3674 O O . LEU B 1 167 ? -31.961 -9.947 -37.222 1.00 37.21 167 LEU B O 1
ATOM 3679 N N . LEU B 1 168 ? -30.656 -8.101 -37.319 1.00 38.17 168 LEU B N 1
ATOM 3680 C CA . LEU B 1 168 ? -30.009 -8.507 -38.550 1.00 39.32 168 LEU B CA 1
ATOM 3681 C C . LEU B 1 168 ? -28.921 -9.516 -38.255 1.00 40.60 168 LEU B C 1
ATOM 3682 O O . LEU B 1 168 ? -28.239 -9.406 -37.244 1.00 40.93 168 LEU B O 1
ATOM 3687 N N . THR B 1 169 ? -28.795 -10.508 -39.132 1.00 42.11 169 THR B N 1
ATOM 3688 C CA . THR B 1 169 ? -27.816 -11.582 -39.008 1.00 43.58 169 THR B CA 1
ATOM 3689 C C . THR B 1 169 ? -26.914 -11.608 -40.235 1.00 44.96 169 THR B C 1
ATOM 3690 O O . THR B 1 169 ? -27.293 -11.117 -41.291 1.00 44.93 169 THR B O 1
ATOM 3694 N N . ASP B 1 170 ? -25.740 -12.221 -40.097 1.00 47.15 170 ASP B N 1
ATOM 3695 C CA . ASP B 1 170 ? -24.763 -12.336 -41.186 1.00 49.19 170 ASP B CA 1
ATOM 3696 C C . ASP B 1 170 ? -25.057 -13.522 -42.101 1.00 50.27 170 ASP B C 1
ATOM 3697 O O . ASP B 1 170 ? -24.307 -13.755 -43.041 1.00 50.58 170 ASP B O 1
ATOM 3702 N N . GLN B 1 171 ? -26.129 -14.270 -41.814 1.00 51.54 171 GLN B N 1
ATOM 3703 C CA . GLN B 1 171 ? -26.435 -15.540 -42.512 1.00 53.00 171 GLN B CA 1
ATOM 3704 C C . GLN B 1 171 ? -26.691 -15.419 -44.038 1.00 53.01 171 GLN B C 1
ATOM 3705 O O . GLN B 1 171 ? -26.683 -14.323 -44.618 1.00 52.92 171 GLN B O 1
ATOM 3711 N N . GLY B 1 212 ? -25.195 -19.977 -30.125 1.00 52.53 212 GLY B N 1
ATOM 3712 C CA . GLY B 1 212 ? -24.594 -18.997 -29.227 1.00 52.87 212 GLY B CA 1
ATOM 3713 C C . GLY B 1 212 ? -24.932 -17.588 -29.677 1.00 53.27 212 GLY B C 1
ATOM 3714 O O . GLY B 1 212 ? -25.371 -16.745 -28.864 1.00 53.01 212 GLY B O 1
ATOM 3715 N N . GLY B 1 213 ? -24.716 -17.335 -30.979 1.00 53.36 213 GLY B N 1
ATOM 3716 C CA . GLY B 1 213 ? -25.132 -16.081 -31.647 1.00 53.00 213 GLY B CA 1
ATOM 3717 C C . GLY B 1 213 ? -26.649 -16.044 -31.776 1.00 52.72 213 GLY B C 1
ATOM 3718 O O . GLY B 1 213 ? -27.290 -15.008 -31.533 1.00 52.84 213 GLY B O 1
ATOM 3719 N N . MET B 1 214 ? -27.207 -17.195 -32.161 1.00 52.14 214 MET B N 1
ATOM 3720 C CA . MET B 1 214 ? -28.648 -17.483 -32.077 1.00 51.31 214 MET B CA 1
ATOM 3721 C C . MET B 1 214 ? -29.233 -17.285 -30.640 1.00 50.20 214 MET B C 1
ATOM 3722 O O . MET B 1 214 ? -30.327 -16.714 -30.481 1.00 50.09 214 MET B O 1
ATOM 3727 N N . SER B 1 215 ? -28.503 -17.738 -29.614 1.00 48.59 215 SER B N 1
ATOM 3728 C CA . SER B 1 215 ? -28.996 -17.697 -28.222 1.00 47.19 215 SER B CA 1
ATOM 3729 C C . SER B 1 215 ? -29.323 -16.307 -27.676 1.00 45.99 215 SER B C 1
ATOM 3730 O O . SER B 1 215 ? -30.406 -16.124 -27.105 1.00 45.73 215 SER B O 1
ATOM 3733 N N . THR B 1 216 ? -28.404 -15.340 -27.842 1.00 43.92 216 THR B N 1
ATOM 3734 C CA . THR B 1 216 ? -28.653 -13.993 -27.340 1.00 41.96 216 THR B CA 1
ATOM 3735 C C . THR B 1 216 ? -29.788 -13.381 -28.127 1.00 41.54 216 THR B C 1
ATOM 3736 O O . THR B 1 216 ? -30.541 -12.567 -27.594 1.00 41.49 216 THR B O 1
ATOM 3740 N N . LYS B 1 217 ? -29.913 -13.784 -29.387 1.00 40.79 217 LYS B N 1
ATOM 3741 C CA . LYS B 1 217 ? -30.983 -13.302 -30.252 1.00 40.84 217 LYS B CA 1
ATOM 3742 C C . LYS B 1 217 ? -32.347 -13.780 -29.783 1.00 40.08 217 LYS B C 1
ATOM 3743 O O . LYS B 1 217 ? -33.321 -13.014 -29.829 1.00 39.86 217 LYS B O 1
ATOM 3749 N N . LEU B 1 218 ? -32.409 -15.030 -29.324 1.00 39.35 218 LEU B N 1
ATOM 3750 C CA . LEU B 1 218 ? -33.646 -15.588 -28.794 1.00 39.07 218 LEU B CA 1
ATOM 3751 C C . LEU B 1 218 ? -34.037 -14.928 -27.480 1.00 38.41 218 LEU B C 1
ATOM 3752 O O . LEU B 1 218 ? -35.222 -14.753 -27.209 1.00 38.06 218 LEU B O 1
ATOM 3757 N N . GLN B 1 219 ? -33.044 -14.572 -26.668 1.00 37.81 219 GLN B N 1
ATOM 3758 C CA . GLN B 1 219 ? -33.303 -13.904 -25.393 1.00 37.80 219 GLN B CA 1
ATOM 3759 C C . GLN B 1 219 ? -33.851 -12.509 -25.637 1.00 37.61 219 GLN B C 1
ATOM 3760 O O . GLN B 1 219 ? -34.777 -12.056 -24.958 1.00 38.14 219 GLN B O 1
ATOM 3766 N N . ALA B 1 220 ? -33.264 -11.842 -26.620 1.00 37.35 220 ALA B N 1
ATOM 3767 C CA . ALA B 1 220 ? -33.664 -10.511 -27.024 1.00 37.11 220 ALA B CA 1
ATOM 3768 C C . ALA B 1 220 ? -35.106 -10.573 -27.534 1.00 37.05 220 ALA B C 1
ATOM 3769 O O . ALA B 1 220 ? -35.940 -9.729 -27.182 1.00 36.92 220 ALA B O 1
ATOM 3771 N N . ALA B 1 221 ? -35.406 -11.593 -28.335 1.00 36.78 221 ALA B N 1
ATOM 3772 C CA . ALA B 1 221 ? -36.743 -11.724 -28.904 1.00 37.02 221 ALA B CA 1
ATOM 3773 C C . ALA B 1 221 ? -37.752 -11.884 -27.787 1.00 37.01 221 ALA B C 1
ATOM 3774 O O . ALA B 1 221 ? -38.871 -11.368 -27.864 1.00 36.95 221 ALA B O 1
ATOM 3776 N N . ASP B 1 222 ? -37.325 -12.576 -26.737 1.00 36.93 222 ASP B N 1
ATOM 3777 C CA . ASP B 1 222 ? -38.180 -12.874 -25.595 1.00 37.05 222 ASP B CA 1
ATOM 3778 C C . ASP B 1 222 ? -38.430 -11.645 -24.730 1.00 36.60 222 ASP B C 1
ATOM 3779 O O . ASP B 1 222 ? -39.577 -11.383 -24.366 1.00 36.72 222 ASP B O 1
ATOM 3784 N N . VAL B 1 223 ? -37.361 -10.916 -24.392 1.00 35.67 223 VAL B N 1
ATOM 3785 C CA . VAL B 1 223 ? -37.475 -9.665 -23.652 1.00 34.96 223 VAL B CA 1
ATOM 3786 C C . VAL B 1 223 ? -38.403 -8.708 -24.408 1.00 35.00 223 VAL B C 1
ATOM 3787 O O . VAL B 1 223 ? -39.338 -8.155 -23.821 1.00 35.37 223 VAL B O 1
ATOM 3791 N N . ALA B 1 224 ? -38.155 -8.538 -25.708 1.00 34.32 224 ALA B N 1
ATOM 3792 C CA . ALA B 1 224 ? -38.939 -7.626 -26.544 1.00 34.22 224 ALA B CA 1
ATOM 3793 C C . ALA B 1 224 ? -40.421 -8.029 -26.680 1.00 34.64 224 ALA B C 1
ATOM 3794 O O . ALA B 1 224 ? -41.318 -7.189 -26.504 1.00 35.21 224 ALA B O 1
ATOM 3796 N N . CYS B 1 225 ? -40.679 -9.297 -26.995 1.00 34.18 225 CYS B N 1
ATOM 3797 C CA . CYS B 1 225 ? -42.052 -9.766 -27.161 1.00 34.72 225 CYS B CA 1
ATOM 3798 C C . CYS B 1 225 ? -42.872 -9.631 -25.890 1.00 34.09 225 CYS B C 1
ATOM 3799 O O . CYS B 1 225 ? -44.037 -9.301 -25.958 1.00 34.61 225 CYS B O 1
ATOM 380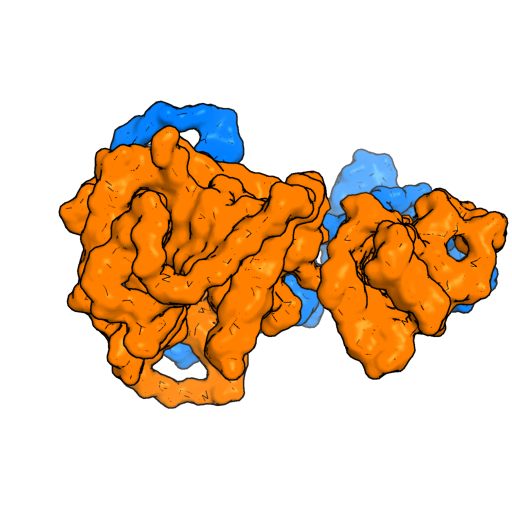2 N N . ARG B 1 226 ? -42.273 -9.891 -24.740 1.00 33.64 226 ARG B N 1
ATOM 3803 C CA . ARG B 1 226 ? -42.990 -9.742 -23.487 1.00 34.07 226 ARG B CA 1
ATOM 3804 C C . ARG B 1 226 ? -43.365 -8.280 -23.244 1.00 33.78 226 ARG B C 1
ATOM 3805 O O . ARG B 1 226 ? -44.418 -7.991 -22.665 1.00 33.43 226 ARG B O 1
ATOM 3813 N N . ALA B 1 227 ? -42.518 -7.366 -23.721 1.00 33.45 227 ALA B N 1
ATOM 3814 C CA . ALA B 1 227 ? -42.806 -5.935 -23.630 1.00 33.18 227 ALA B CA 1
ATOM 3815 C C . ALA B 1 227 ? -43.757 -5.464 -24.749 1.00 32.99 227 ALA B C 1
ATOM 3816 O O . ALA B 1 227 ? -44.063 -4.271 -24.865 1.00 32.99 227 ALA B O 1
ATOM 3818 N N . GLY B 1 228 ? -44.254 -6.411 -25.541 1.00 32.41 228 GLY B N 1
ATOM 3819 C CA . GLY B 1 228 ? -45.296 -6.119 -26.513 1.00 32.23 228 GLY B CA 1
ATOM 3820 C C . GLY B 1 228 ? -44.777 -5.694 -27.865 1.00 32.46 228 GLY B C 1
ATOM 3821 O O . GLY B 1 228 ? -45.526 -5.136 -28.660 1.00 32.55 228 GLY B O 1
ATOM 3822 N N . ILE B 1 229 ? -43.504 -5.991 -28.127 1.00 32.72 229 ILE B N 1
ATOM 3823 C CA . ILE B 1 229 ? -42.815 -5.639 -29.370 1.00 33.16 229 ILE B CA 1
ATOM 3824 C C . ILE B 1 229 ? -42.557 -6.875 -30.281 1.00 33.54 229 ILE B C 1
ATOM 3825 O O . ILE B 1 229 ? -41.885 -7.822 -29.868 1.00 33.86 229 ILE B O 1
ATOM 3830 N N . ASP B 1 230 ? -43.088 -6.867 -31.508 1.00 33.78 230 ASP B N 1
ATOM 3831 C CA . ASP B 1 230 ? -42.762 -7.904 -32.519 1.00 33.72 230 ASP B CA 1
ATOM 3832 C C . ASP B 1 230 ? -41.279 -7.949 -32.817 1.00 33.81 230 ASP B C 1
ATOM 3833 O O . ASP B 1 230 ? -40.637 -6.902 -32.962 1.00 33.52 230 ASP B O 1
ATOM 3838 N N . THR B 1 231 ? -40.728 -9.156 -32.918 1.00 34.08 231 THR B N 1
ATOM 3839 C CA . THR B 1 231 ? -39.290 -9.312 -33.203 1.00 34.12 231 THR B CA 1
ATOM 3840 C C . THR B 1 231 ? -39.059 -10.172 -34.440 1.00 34.36 231 THR B C 1
ATOM 3841 O O . THR B 1 231 ? -39.670 -11.248 -34.592 1.00 34.64 231 THR B O 1
ATOM 3845 N N . ILE B 1 232 ? -38.184 -9.692 -35.324 1.00 34.40 232 ILE B N 1
ATOM 3846 C CA . ILE B 1 232 ? -37.828 -10.419 -36.540 1.00 33.79 232 ILE B CA 1
ATOM 3847 C C . ILE B 1 232 ? -36.313 -10.605 -36.581 1.00 34.21 232 ILE B C 1
ATOM 3848 O O . ILE B 1 232 ? -35.546 -9.633 -36.405 1.00 34.61 232 ILE B O 1
ATOM 3853 N N . ILE B 1 233 ? -35.890 -11.853 -36.786 1.00 33.87 233 ILE B N 1
ATOM 3854 C CA . ILE B 1 233 ? -34.487 -12.177 -37.079 1.00 33.74 233 ILE B CA 1
ATOM 3855 C C . ILE B 1 233 ? -34.381 -12.479 -38.577 1.00 33.46 233 ILE B C 1
ATOM 3856 O O . ILE B 1 233 ? -35.058 -13.368 -39.090 1.00 33.01 233 ILE B O 1
ATOM 3861 N N . ALA B 1 234 ? -33.531 -11.727 -39.266 1.00 33.20 234 ALA B N 1
ATOM 3862 C CA . ALA B 1 234 ? -33.370 -11.847 -40.710 1.00 32.99 234 ALA B CA 1
ATOM 3863 C C . ALA B 1 234 ? -31.945 -11.453 -41.128 1.00 33.38 234 ALA B C 1
ATOM 3864 O O . ALA B 1 234 ? -31.232 -10.745 -40.385 1.00 33.30 234 ALA B O 1
ATOM 3866 N N . ALA B 1 235 ? -31.544 -11.935 -42.311 1.00 33.52 235 ALA B N 1
ATOM 3867 C CA . ALA B 1 235 ? -30.231 -11.666 -42.912 1.00 33.49 235 ALA B CA 1
ATOM 3868 C C . ALA B 1 235 ? -30.095 -10.209 -43.337 1.00 33.74 235 ALA B C 1
ATOM 3869 O O . ALA B 1 235 ? -30.969 -9.678 -44.032 1.00 34.08 235 ALA B O 1
ATOM 3871 N N . GLY B 1 236 ? -29.007 -9.561 -42.920 1.00 34.25 236 GLY B N 1
ATOM 3872 C CA . GLY B 1 236 ? -28.690 -8.183 -43.367 1.00 34.56 236 GLY B CA 1
ATOM 3873 C C . GLY B 1 236 ? -28.473 -8.087 -44.877 1.00 35.03 236 GLY B C 1
ATOM 3874 O O . GLY B 1 236 ? -28.689 -7.027 -45.490 1.00 35.01 236 GLY B O 1
ATOM 3875 N N . SER B 1 237 ? -28.064 -9.208 -45.479 1.00 34.85 237 SER B N 1
ATOM 3876 C CA . SER B 1 237 ? -27.750 -9.237 -46.890 1.00 35.09 237 SER B CA 1
ATOM 3877 C C . SER B 1 237 ? -28.976 -9.500 -47.784 1.00 35.26 237 SER B C 1
ATOM 3878 O O . SER B 1 237 ? -28.854 -9.568 -49.013 1.00 35.33 237 SER B O 1
ATOM 3881 N N . LYS B 1 238 ? -30.153 -9.632 -47.184 1.00 35.32 238 LYS B N 1
ATOM 3882 C CA . LYS B 1 238 ? -31.360 -9.890 -47.963 1.00 35.88 238 LYS B CA 1
ATOM 3883 C C . LYS B 1 238 ? -31.930 -8.602 -48.585 1.00 35.91 238 LYS B C 1
ATOM 3884 O O . LYS B 1 238 ? -32.264 -7.639 -47.875 1.00 36.45 238 LYS B O 1
ATOM 3890 N N . PRO B 1 239 ? -32.043 -8.576 -49.920 1.00 35.73 239 PRO B N 1
ATOM 3891 C CA . PRO B 1 239 ? -32.473 -7.338 -50.584 1.00 35.31 239 PRO B CA 1
ATOM 3892 C C . PRO B 1 239 ? -33.825 -6.859 -50.047 1.00 35.00 239 PRO B C 1
ATOM 3893 O O . PRO B 1 239 ? -34.744 -7.668 -49.883 1.00 34.49 239 PRO B O 1
ATOM 3897 N N . GLY B 1 240 ? -33.925 -5.560 -49.760 1.00 34.82 240 GLY B N 1
ATOM 3898 C CA . GLY B 1 240 ? -35.171 -4.951 -49.287 1.00 34.68 240 GLY B CA 1
ATOM 3899 C C . GLY B 1 240 ? -35.701 -5.466 -47.953 1.00 34.72 240 GLY B C 1
ATOM 3900 O O . GLY B 1 240 ? -36.898 -5.308 -47.646 1.00 34.93 240 GLY B O 1
ATOM 3901 N N . VAL B 1 241 ? -34.813 -6.058 -47.154 1.00 34.32 241 VAL B N 1
ATOM 3902 C CA . VAL B 1 241 ? -35.188 -6.686 -45.885 1.00 34.34 241 VAL B CA 1
ATOM 3903 C C . VAL B 1 241 ? -35.927 -5.762 -44.905 1.00 34.48 241 VAL B C 1
ATOM 3904 O O . VAL B 1 241 ? -36.964 -6.136 -44.348 1.00 34.33 241 VAL B O 1
ATOM 3908 N N . ILE B 1 242 ? -35.396 -4.557 -44.712 1.00 34.69 242 ILE B N 1
ATOM 3909 C CA . ILE B 1 242 ? -35.934 -3.637 -43.718 1.00 34.89 242 ILE B CA 1
ATOM 3910 C C . ILE B 1 242 ? -37.331 -3.124 -44.092 1.00 35.63 242 ILE B C 1
ATOM 3911 O O . ILE B 1 242 ? -38.219 -3.042 -43.224 1.00 35.77 242 ILE B O 1
ATOM 3916 N N . GLY B 1 243 ? -37.530 -2.806 -45.377 1.00 36.09 243 GLY B N 1
ATOM 3917 C CA . GLY B 1 243 ? -38.841 -2.398 -45.885 1.00 36.39 243 GLY B CA 1
ATOM 3918 C C . GLY B 1 243 ? -39.886 -3.503 -45.758 1.00 37.24 243 GLY B C 1
ATOM 3919 O O . GLY B 1 243 ? -41.043 -3.242 -45.350 1.00 37.09 243 GLY B O 1
ATOM 3920 N N . ASP B 1 244 ? -39.471 -4.730 -46.101 1.00 37.55 244 ASP B N 1
ATOM 3921 C CA . ASP B 1 244 ? -40.326 -5.913 -45.993 1.00 38.37 244 ASP B CA 1
ATOM 3922 C C . ASP B 1 244 ? -40.822 -6.154 -44.576 1.00 38.89 244 ASP B C 1
ATOM 3923 O O . ASP B 1 244 ? -42.005 -6.431 -44.372 1.00 39.32 244 ASP B O 1
ATOM 3928 N N . VAL B 1 245 ? -39.908 -6.055 -43.607 1.00 39.27 245 VAL B N 1
ATOM 3929 C CA . VAL B 1 245 ? -40.246 -6.212 -42.200 1.00 39.64 245 VAL B CA 1
ATOM 3930 C C . VAL B 1 245 ? -41.266 -5.153 -41.806 1.00 40.31 245 VAL B C 1
ATOM 3931 O O . VAL B 1 245 ? -42.246 -5.457 -41.127 1.00 40.33 245 VAL B O 1
ATOM 3935 N N . MET B 1 246 ? -41.030 -3.913 -42.235 1.00 41.36 246 MET B N 1
ATOM 3936 C CA . MET B 1 246 ? -41.882 -2.804 -41.828 1.00 42.53 246 MET B CA 1
ATOM 3937 C C . MET B 1 246 ? -43.286 -2.980 -42.388 1.00 42.76 246 MET B C 1
ATOM 3938 O O . MET B 1 246 ? -44.261 -2.733 -41.686 1.00 42.76 246 MET B O 1
ATOM 3943 N N . GLU B 1 247 ? -43.370 -3.467 -43.629 1.00 43.38 247 GLU B N 1
ATOM 3944 C CA . GLU B 1 247 ? -44.647 -3.688 -44.306 1.00 43.79 247 GLU B CA 1
ATOM 3945 C C . GLU B 1 247 ? -45.470 -4.840 -43.726 1.00 43.19 247 GLU B C 1
ATOM 3946 O O . GLU B 1 247 ? -46.697 -4.805 -43.769 1.00 43.64 247 GLU B O 1
ATOM 3952 N N . GLY B 1 248 ? -44.796 -5.857 -43.192 1.00 42.57 248 GLY B N 1
ATOM 3953 C CA . GLY B 1 248 ? -45.459 -7.062 -42.704 1.00 40.92 248 GLY B CA 1
ATOM 3954 C C . GLY B 1 248 ? -45.263 -8.242 -43.638 1.00 40.32 248 GLY B C 1
ATOM 3955 O O . GLY B 1 248 ? -45.911 -9.286 -43.469 1.00 39.82 248 GLY B O 1
ATOM 3956 N N . ILE B 1 249 ? -44.372 -8.092 -44.619 1.00 39.52 249 ILE B N 1
ATOM 3957 C CA . ILE B 1 249 ? -44.091 -9.192 -45.546 1.00 39.11 249 ILE B CA 1
ATOM 3958 C C . ILE B 1 249 ? -43.246 -10.249 -44.855 1.00 38.48 249 ILE B C 1
ATOM 3959 O O . ILE B 1 249 ? -42.186 -9.933 -44.292 1.00 38.74 249 ILE B O 1
ATOM 3964 N N . SER B 1 250 ? -43.710 -11.495 -44.911 1.00 37.28 250 SER B N 1
ATOM 3965 C CA . SER B 1 250 ? -43.023 -12.598 -44.261 1.00 36.37 250 SER B CA 1
ATOM 3966 C C . SER B 1 250 ? -41.608 -12.735 -44.798 1.00 36.25 250 SER B C 1
ATOM 3967 O O . SER B 1 250 ? -41.391 -13.105 -45.966 1.00 36.20 250 SER B O 1
ATOM 3970 N N . VAL B 1 251 ? -40.657 -12.418 -43.933 1.00 35.25 251 VAL B N 1
ATOM 3971 C CA . VAL B 1 251 ? -39.247 -12.516 -44.240 1.00 35.47 251 VAL B CA 1
ATOM 3972 C C . VAL B 1 251 ? -38.542 -12.779 -42.905 1.00 35.34 251 VAL B C 1
ATOM 3973 O O . VAL B 1 251 ? -38.986 -12.297 -41.855 1.00 36.02 251 VAL B O 1
ATOM 3977 N N . GLY B 1 252 ? -37.477 -13.571 -42.924 1.00 34.61 252 GLY B N 1
ATOM 3978 C CA . GLY B 1 252 ? -36.837 -13.992 -41.673 1.00 33.52 252 GLY B CA 1
ATOM 3979 C C . GLY B 1 252 ? -37.727 -14.756 -40.705 1.00 32.71 252 GLY B C 1
ATOM 3980 O O . GLY B 1 252 ? -38.723 -15.368 -41.090 1.00 32.64 252 GLY B O 1
ATOM 3981 N N . THR B 1 253 ? -37.353 -14.719 -39.438 1.00 32.07 253 THR B N 1
ATOM 3982 C CA . THR B 1 253 ? -38.054 -15.448 -38.396 1.00 31.56 253 THR B CA 1
ATOM 3983 C C . THR B 1 253 ? -38.925 -14.513 -37.551 1.00 31.19 253 THR B C 1
ATOM 3984 O O . THR B 1 253 ? -38.429 -13.597 -36.908 1.00 30.82 253 THR B O 1
ATOM 3988 N N . LEU B 1 254 ? -40.231 -14.757 -37.566 1.00 31.10 254 LEU B N 1
ATOM 3989 C CA . LEU B 1 254 ? -41.151 -13.901 -36.848 1.00 31.04 254 LEU B CA 1
ATOM 3990 C C . LEU B 1 254 ? -41.434 -14.391 -35.421 1.00 31.16 254 LEU B C 1
ATOM 3991 O O . LEU B 1 254 ? -41.727 -15.578 -35.192 1.00 30.58 254 LEU B O 1
ATOM 3996 N N . PHE B 1 255 ? -41.338 -13.457 -34.476 1.00 31.07 255 PHE B N 1
ATOM 3997 C CA . PHE B 1 255 ? -41.803 -13.668 -33.096 1.00 31.07 255 PHE B CA 1
ATOM 3998 C C . PHE B 1 255 ? -42.929 -12.686 -32.801 1.00 31.01 255 PHE B C 1
ATOM 3999 O O . PHE B 1 255 ? -42.705 -11.485 -32.789 1.00 31.62 255 PHE B O 1
ATOM 4007 N N . HIS B 1 256 ? -44.137 -13.194 -32.583 1.00 31.03 256 HIS B N 1
ATOM 4008 C CA . HIS B 1 256 ? -45.254 -12.362 -32.155 1.00 30.65 256 HIS B CA 1
ATOM 4009 C C . HIS B 1 256 ? -45.041 -11.781 -30.754 1.00 31.15 256 HIS B C 1
ATOM 4010 O O . HIS B 1 256 ? -44.689 -12.500 -29.809 1.00 30.75 256 HIS B O 1
ATOM 4017 N N . ALA B 1 257 ? -45.295 -10.479 -30.639 1.00 31.78 257 ALA B N 1
ATOM 4018 C CA . ALA B 1 257 ? -45.517 -9.812 -29.352 1.00 32.51 257 ALA B CA 1
ATOM 4019 C C . ALA B 1 257 ? -46.524 -10.567 -28.482 1.00 32.94 257 ALA B C 1
ATOM 4020 O O . ALA B 1 257 ? -47.466 -11.188 -28.979 1.00 31.97 257 ALA B O 1
ATOM 4022 N N . GLN B 1 258 ? -46.323 -10.490 -27.171 1.00 34.18 258 GLN B N 1
ATOM 4023 C CA . GLN B 1 258 ? -47.244 -11.101 -26.219 1.00 34.84 258 GLN B CA 1
ATOM 4024 C C . GLN B 1 258 ? -48.640 -10.503 -26.375 1.00 34.73 258 GLN B C 1
ATOM 4025 O O . GLN B 1 258 ? -48.787 -9.277 -26.446 1.00 34.98 258 GLN B O 1
ATOM 4031 N N . ALA B 1 259 ? -49.643 -11.380 -26.462 1.00 34.51 259 ALA B N 1
ATOM 4032 C CA . ALA B 1 259 ? -51.036 -10.973 -26.634 1.00 34.19 259 ALA B CA 1
ATOM 4033 C C . ALA B 1 259 ? -51.331 -9.879 -25.634 1.00 33.80 259 ALA B C 1
ATOM 4034 O O . ALA B 1 259 ? -51.743 -8.779 -25.997 1.00 33.26 259 ALA B O 1
ATOM 4036 N N . THR B 1 260 ? -51.085 -10.204 -24.371 1.00 33.54 260 THR B N 1
ATOM 4037 C CA . THR B 1 260 ? -51.248 -9.259 -23.290 1.00 33.58 260 THR B CA 1
ATOM 4038 C C . THR B 1 260 ? -49.867 -8.990 -22.658 1.00 33.53 260 THR B C 1
ATOM 4039 O O . THR B 1 260 ? -49.337 -9.810 -21.916 1.00 33.22 260 THR B O 1
ATOM 4043 N N . PRO B 1 261 ? -49.258 -7.847 -23.008 1.00 33.81 261 PRO B N 1
ATOM 4044 C CA . PRO B 1 261 ? -47.874 -7.646 -22.612 1.00 34.32 261 PRO B CA 1
ATOM 4045 C C . PRO B 1 261 ? -47.676 -7.323 -21.124 1.00 34.99 261 PRO B C 1
ATOM 4046 O O . PRO B 1 261 ? -48.604 -6.862 -20.435 1.00 34.87 261 PRO B O 1
ATOM 4050 N N . LEU B 1 262 ? -46.468 -7.597 -20.645 1.00 35.38 262 LEU B N 1
ATOM 4051 C CA . LEU B 1 262 ? -46.014 -7.159 -19.348 1.00 36.14 262 LEU B CA 1
ATOM 4052 C C . LEU B 1 262 ? -46.349 -5.680 -19.151 1.00 36.73 262 LEU B C 1
ATOM 4053 O O . LEU B 1 262 ? -46.084 -4.867 -20.045 1.00 36.55 262 LEU B O 1
ATOM 4058 N N . GLU B 1 263 ? -46.950 -5.358 -17.998 1.00 37.53 263 GLU B N 1
ATOM 4059 C CA . GLU B 1 263 ? -47.294 -3.983 -17.593 1.00 38.40 263 GLU B CA 1
ATOM 4060 C C . GLU B 1 263 ? -46.197 -2.985 -17.939 1.00 38.18 263 GLU B C 1
ATOM 4061 O O . GLU B 1 263 ? -45.030 -3.202 -17.608 1.00 37.96 263 GLU B O 1
ATOM 4067 N N . ASN B 1 264 ? -46.586 -1.884 -18.583 1.00 38.55 264 ASN B N 1
ATOM 4068 C CA . ASN B 1 264 ? -45.654 -0.834 -18.988 1.00 38.66 264 ASN B CA 1
ATOM 4069 C C . ASN B 1 264 ? -44.793 -0.298 -17.840 1.00 38.50 264 ASN B C 1
ATOM 4070 O O . ASN B 1 264 ? -43.593 -0.107 -17.992 1.00 37.98 264 ASN B O 1
ATOM 4075 N N . ARG B 1 265 ? -45.424 -0.070 -16.691 1.00 38.60 265 ARG B N 1
ATOM 4076 C CA . ARG B 1 265 ? -44.752 0.513 -15.533 1.00 38.94 265 ARG B CA 1
ATOM 4077 C C . ARG B 1 265 ? -43.611 -0.336 -14.977 1.00 38.16 265 ARG B C 1
ATOM 4078 O O . ARG B 1 265 ? -42.759 0.174 -14.263 1.00 38.40 265 ARG B O 1
ATOM 4086 N N . LYS B 1 266 ? -43.574 -1.622 -15.294 1.00 37.54 266 LYS B N 1
ATOM 4087 C CA . LYS B 1 266 ? -42.474 -2.427 -14.784 1.00 36.86 266 LYS B CA 1
ATOM 4088 C C . LYS B 1 266 ? -41.462 -2.923 -15.836 1.00 36.16 266 LYS B C 1
ATOM 4089 O O . LYS B 1 266 ? -40.506 -3.655 -15.508 1.00 35.89 266 LYS B O 1
ATOM 4095 N N . ARG B 1 267 ? -41.621 -2.465 -17.071 1.00 34.86 267 ARG B N 1
ATOM 4096 C CA . ARG B 1 267 ? -40.704 -2.871 -18.126 1.00 34.46 267 ARG B CA 1
ATOM 4097 C C . ARG B 1 267 ? -39.252 -2.441 -17.891 1.00 34.35 267 ARG B C 1
ATOM 4098 O O . ARG B 1 267 ? -38.329 -3.084 -18.393 1.00 34.67 267 ARG B O 1
ATOM 4106 N N . TRP B 1 268 ? -39.055 -1.397 -17.092 1.00 34.07 268 TRP B N 1
ATOM 4107 C CA . TRP B 1 268 ? -37.715 -0.883 -16.797 1.00 34.18 268 TRP B CA 1
ATOM 4108 C C . TRP B 1 268 ? -36.867 -1.872 -15.994 1.00 34.37 268 TRP B C 1
ATOM 4109 O O . TRP B 1 268 ? -35.632 -1.788 -16.008 1.00 34.25 268 TRP B O 1
ATOM 4120 N N . ILE B 1 269 ? -37.514 -2.808 -15.304 1.00 34.09 269 ILE B N 1
ATOM 4121 C CA . ILE B 1 269 ? -36.756 -3.794 -14.541 1.00 33.92 269 ILE B CA 1
ATOM 4122 C C . ILE B 1 269 ? -35.925 -4.689 -15.468 1.00 34.01 269 ILE B C 1
ATOM 4123 O O . ILE B 1 269 ? -34.865 -5.194 -15.070 1.00 34.38 269 ILE B O 1
ATOM 4128 N N . PHE B 1 270 ? -36.359 -4.851 -16.714 1.00 33.63 270 PHE B N 1
ATOM 4129 C CA . PHE B 1 270 ? -35.530 -5.591 -17.692 1.00 33.42 270 PHE B CA 1
ATOM 4130 C C . PHE B 1 270 ? -34.135 -4.975 -17.846 1.00 33.35 270 PHE B C 1
ATOM 4131 O O . PHE B 1 270 ? -33.187 -5.649 -18.197 1.00 33.42 270 PHE B O 1
ATOM 4139 N N . GLY B 1 271 ? -34.026 -3.677 -17.599 1.00 33.73 271 GLY B N 1
ATOM 4140 C CA . GLY B 1 271 ? -32.786 -2.947 -17.840 1.00 34.26 271 GLY B CA 1
ATOM 4141 C C . GLY B 1 271 ? -31.790 -3.000 -16.696 1.00 34.82 271 GLY B C 1
ATOM 4142 O O . GLY B 1 271 ? -30.567 -2.990 -16.925 1.00 35.05 271 GLY B O 1
ATOM 4143 N N . ALA B 1 272 ? -32.306 -3.082 -15.471 1.00 34.65 272 ALA B N 1
ATOM 4144 C CA . ALA B 1 272 ? -31.482 -2.974 -14.285 1.00 34.95 272 ALA B CA 1
ATOM 4145 C C . ALA B 1 272 ? -30.511 -4.136 -14.126 1.00 34.93 272 ALA B C 1
ATOM 4146 O O . ALA B 1 272 ? -30.857 -5.272 -14.454 1.00 35.09 272 ALA B O 1
ATOM 4148 N N . PRO B 1 273 ? -29.288 -3.838 -13.632 1.00 34.76 273 PRO B N 1
ATOM 4149 C CA . PRO B 1 273 ? -28.300 -4.831 -13.218 1.00 34.87 273 PRO B CA 1
ATOM 4150 C C . PRO B 1 273 ? -28.561 -5.208 -11.769 1.00 34.98 273 PRO B C 1
ATOM 4151 O O . PRO B 1 273 ? -28.528 -4.326 -10.899 1.00 35.29 273 PRO B O 1
ATOM 4155 N N . PRO B 1 274 ? -28.820 -6.494 -11.494 1.00 35.05 274 PRO B N 1
ATOM 4156 C CA . PRO B 1 274 ? -29.132 -6.873 -10.105 1.00 35.16 274 PRO B CA 1
ATOM 4157 C C . PRO B 1 274 ? -27.976 -6.512 -9.146 1.00 35.32 274 PRO B C 1
ATOM 4158 O O . PRO B 1 274 ? -26.825 -6.822 -9.440 1.00 35.47 274 PRO B O 1
ATOM 4162 N N . ALA B 1 275 ? -28.291 -5.842 -8.035 1.00 35.09 275 ALA B N 1
ATOM 4163 C CA . ALA B 1 275 ? -27.298 -5.336 -7.086 1.00 35.33 275 ALA B CA 1
ATOM 4164 C C . ALA B 1 275 ? -26.895 -6.366 -6.037 1.00 35.83 275 ALA B C 1
ATOM 4165 O O . ALA B 1 275 ? -25.963 -6.152 -5.253 1.00 35.25 275 ALA B O 1
ATOM 4167 N N . GLY B 1 276 ? -27.630 -7.470 -6.015 1.00 36.73 276 GLY B N 1
ATOM 4168 C CA . GLY B 1 276 ? -27.333 -8.602 -5.149 1.00 37.88 276 GLY B CA 1
ATOM 4169 C C . GLY B 1 276 ? -28.255 -9.742 -5.523 1.00 38.71 276 GLY B C 1
ATOM 4170 O O . GLY B 1 276 ? -29.135 -9.580 -6.386 1.00 38.50 276 GLY B O 1
ATOM 4171 N N . GLU B 1 277 ? -28.052 -10.894 -4.887 1.00 39.51 277 GLU B N 1
ATOM 4172 C CA . GLU B 1 277 ? -28.920 -12.048 -5.120 1.00 40.46 277 GLU B CA 1
ATOM 4173 C C . GLU B 1 277 ? -29.468 -12.707 -3.861 1.00 40.45 277 GLU B C 1
ATOM 4174 O O . GLU B 1 277 ? -28.792 -12.798 -2.838 1.00 40.81 277 GLU B O 1
ATOM 4180 N N . ILE B 1 278 ? -30.722 -13.136 -3.967 1.00 40.69 278 ILE B N 1
ATOM 4181 C CA . ILE B 1 278 ? -31.494 -13.738 -2.890 1.00 41.05 278 ILE B CA 1
ATOM 4182 C C . ILE B 1 278 ? -31.821 -15.166 -3.285 1.00 40.47 278 ILE B C 1
ATOM 4183 O O . ILE B 1 278 ? -32.304 -15.402 -4.390 1.00 40.83 278 ILE B O 1
ATOM 4188 N N . THR B 1 279 ? -31.562 -16.113 -2.391 1.00 40.09 279 THR B N 1
ATOM 4189 C CA . THR B 1 279 ? -31.864 -17.515 -2.661 1.00 39.83 279 THR B CA 1
ATOM 4190 C C . THR B 1 279 ? -33.057 -17.986 -1.840 1.00 39.62 279 THR B C 1
ATOM 4191 O O . THR B 1 279 ? -33.176 -17.658 -0.666 1.00 39.52 279 THR B O 1
ATOM 4195 N N . VAL B 1 280 ? -33.900 -18.801 -2.466 1.00 39.50 280 VAL B N 1
ATOM 4196 C CA . VAL B 1 280 ? -35.290 -18.929 -2.090 1.00 39.46 280 VAL B CA 1
ATOM 4197 C C . VAL B 1 280 ? -35.800 -20.372 -2.067 1.00 39.64 280 VAL B C 1
ATOM 4198 O O . VAL B 1 280 ? -35.233 -21.252 -2.712 1.00 39.75 280 VAL B O 1
ATOM 4202 N N . ASP B 1 281 ? -36.878 -20.588 -1.314 1.00 39.91 281 ASP B N 1
ATOM 4203 C CA . ASP B 1 281 ? -37.493 -21.908 -1.088 1.00 40.05 281 ASP B CA 1
ATOM 4204 C C . ASP B 1 281 ? -38.001 -22.636 -2.298 1.00 39.81 281 ASP B C 1
ATOM 4205 O O . ASP B 1 281 ? -38.309 -22.035 -3.314 1.00 39.98 281 ASP B O 1
ATOM 4210 N N . GLU B 1 282 ? -38.142 -23.946 -2.141 1.00 39.91 282 GLU B N 1
ATOM 4211 C CA . GLU B 1 282 ? -38.835 -24.779 -3.104 1.00 39.83 282 GLU B CA 1
ATOM 4212 C C . GLU B 1 282 ? -40.264 -24.258 -3.249 1.00 39.29 282 GLU B C 1
ATOM 4213 O O . GLU B 1 282 ? -40.767 -24.113 -4.363 1.00 39.36 282 GLU B O 1
ATOM 4219 N N . GLY B 1 283 ? -40.890 -23.940 -2.118 1.00 38.68 283 GLY B N 1
ATOM 4220 C CA . GLY B 1 283 ? -42.244 -23.394 -2.101 1.00 37.88 283 GLY B CA 1
ATOM 4221 C C . GLY B 1 283 ? -42.332 -21.977 -2.641 1.00 37.32 283 GLY B C 1
ATOM 4222 O O . GLY B 1 283 ? -43.224 -21.660 -3.426 1.00 37.15 283 GLY B O 1
ATOM 4223 N N . ALA B 1 284 ? -41.410 -21.122 -2.206 1.00 36.85 284 ALA B N 1
ATOM 4224 C CA . ALA B 1 284 ? -41.345 -19.733 -2.679 1.00 36.37 284 ALA B CA 1
ATOM 4225 C C . ALA B 1 284 ? -41.125 -19.655 -4.197 1.00 36.17 284 ALA B C 1
ATOM 4226 O O . ALA B 1 284 ? -41.799 -18.883 -4.886 1.00 35.71 284 ALA B O 1
ATOM 4228 N N . THR B 1 285 ? -40.196 -20.471 -4.697 1.00 36.25 285 THR B N 1
ATOM 4229 C CA . THR B 1 285 ? -39.965 -20.641 -6.132 1.00 36.61 285 THR B CA 1
ATOM 4230 C C . THR B 1 285 ? -41.282 -20.914 -6.859 1.00 36.90 285 THR B C 1
ATOM 4231 O O . THR B 1 285 ? -41.651 -20.178 -7.777 1.00 36.75 285 THR B O 1
ATOM 4235 N N . ALA B 1 286 ? -41.985 -21.963 -6.428 1.00 37.19 286 ALA B N 1
ATOM 4236 C CA . ALA B 1 286 ? -43.266 -22.341 -7.014 1.00 37.57 286 ALA B CA 1
ATOM 4237 C C . ALA B 1 286 ? -44.260 -21.187 -6.930 1.00 37.80 286 ALA B C 1
ATOM 4238 O O . ALA B 1 286 ? -44.913 -20.856 -7.916 1.00 37.77 286 ALA B O 1
ATOM 4240 N N . ALA B 1 287 ? -44.344 -20.568 -5.753 1.00 38.30 287 ALA B N 1
ATOM 4241 C CA . ALA B 1 287 ? -45.271 -19.472 -5.504 1.00 38.88 287 ALA B CA 1
ATOM 4242 C C . ALA B 1 287 ? -45.084 -18.339 -6.508 1.00 39.31 287 ALA B C 1
ATOM 4243 O O . ALA B 1 287 ? -46.058 -17.731 -6.950 1.00 39.59 287 ALA B O 1
ATOM 4245 N N . ILE B 1 288 ? -43.833 -18.074 -6.871 1.00 39.76 288 ILE B N 1
ATOM 4246 C CA . ILE B 1 288 ? -43.503 -16.982 -7.785 1.00 40.12 288 ILE B CA 1
ATOM 4247 C C . ILE B 1 288 ? -43.773 -17.360 -9.241 1.00 40.80 288 ILE B C 1
ATOM 4248 O O . ILE B 1 288 ? -44.385 -16.584 -9.973 1.00 40.92 288 ILE B O 1
ATOM 4253 N N . LEU B 1 289 ? -43.322 -18.549 -9.645 1.00 41.47 289 LEU B N 1
ATOM 42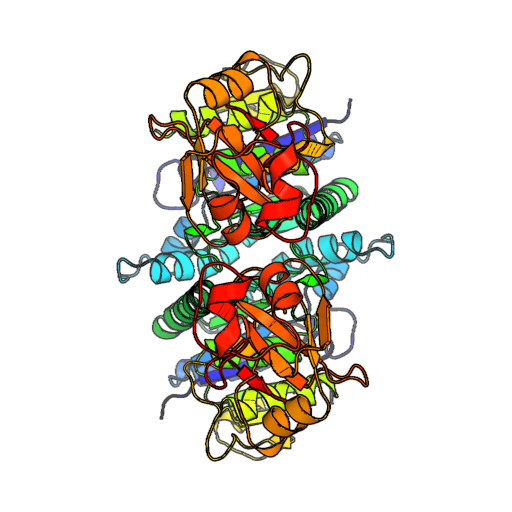54 C CA . LEU B 1 289 ? -43.431 -19.005 -11.036 1.00 42.22 289 LEU B CA 1
ATOM 4255 C C . LEU B 1 289 ? -44.853 -19.425 -11.414 1.00 42.61 289 LEU B C 1
ATOM 4256 O O . LEU B 1 289 ? -45.341 -19.075 -12.488 1.00 42.44 289 LEU B O 1
ATOM 4261 N N . GLU B 1 290 ? -45.514 -20.175 -10.537 1.00 43.02 290 GLU B N 1
ATOM 4262 C CA . GLU B 1 290 ? -46.880 -20.607 -10.805 1.00 43.83 290 GLU B CA 1
ATOM 4263 C C . GLU B 1 290 ? -47.907 -19.516 -10.486 1.00 44.11 290 GLU B C 1
ATOM 4264 O O . GLU B 1 290 ? -48.548 -18.990 -11.395 1.00 44.30 290 GLU B O 1
ATOM 4270 N N . ARG B 1 291 ? -48.047 -19.173 -9.204 1.00 44.41 291 ARG B N 1
ATOM 4271 C CA . ARG B 1 291 ? -49.086 -18.239 -8.737 1.00 44.35 291 ARG B CA 1
ATOM 4272 C C . ARG B 1 291 ? -48.816 -16.756 -9.072 1.00 43.98 291 ARG B C 1
ATOM 4273 O O . ARG B 1 291 ? -49.685 -15.907 -8.858 1.00 43.96 291 ARG B O 1
ATOM 4281 N N . GLY B 1 292 ? -47.628 -16.450 -9.590 1.00 43.35 292 GLY B N 1
ATOM 4282 C CA . GLY B 1 292 ? -47.213 -15.055 -9.799 1.00 43.00 292 GLY B CA 1
ATOM 4283 C C . GLY B 1 292 ? -47.190 -14.174 -8.545 1.00 42.63 292 GLY B C 1
ATOM 4284 O O . GLY B 1 292 ? -47.299 -12.948 -8.642 1.00 42.74 292 GLY B O 1
ATOM 4285 N N . SER B 1 293 ? -47.041 -14.799 -7.374 1.00 41.87 293 SER B N 1
ATOM 4286 C CA . SER B 1 293 ? -47.123 -14.116 -6.075 1.00 41.04 293 SER B CA 1
ATOM 4287 C C . SER B 1 293 ? -45.872 -13.319 -5.681 1.00 40.61 293 SER B C 1
ATOM 4288 O O . SER B 1 293 ? -44.806 -13.430 -6.316 1.00 40.50 293 SER B O 1
ATOM 4291 N N . SER B 1 294 ? -46.026 -12.511 -4.628 1.00 39.70 294 SER B N 1
ATOM 4292 C CA . SER B 1 294 ? -44.938 -11.731 -4.045 1.00 38.83 294 SER B CA 1
ATOM 4293 C C . SER B 1 294 ? -44.000 -12.678 -3.312 1.00 38.10 294 SER B C 1
ATOM 4294 O O . SER B 1 294 ? -44.330 -13.843 -3.138 1.00 38.07 294 SER B O 1
ATOM 4297 N N . LEU B 1 295 ? -42.836 -12.180 -2.897 1.00 37.36 295 LEU B N 1
ATOM 4298 C CA . LEU B 1 295 ? -41.880 -12.960 -2.116 1.00 36.61 295 LEU B CA 1
ATOM 4299 C C . LEU B 1 295 ? -41.916 -12.602 -0.627 1.00 36.51 295 LEU B C 1
ATOM 4300 O O . LEU B 1 295 ? -41.576 -11.475 -0.228 1.00 36.33 295 LEU B O 1
ATOM 4305 N N . LEU B 1 296 ? -42.316 -13.576 0.189 1.00 36.03 296 LEU B N 1
ATOM 4306 C CA . LEU B 1 296 ? -42.302 -13.405 1.633 1.00 35.62 296 LEU B CA 1
ATOM 4307 C C . LEU B 1 296 ? -40.919 -13.786 2.188 1.00 35.22 296 LEU B C 1
ATOM 4308 O O . LEU B 1 296 ? -40.258 -14.681 1.658 1.00 34.84 296 LEU B O 1
ATOM 4313 N N . PRO B 1 297 ? -40.457 -13.088 3.243 1.00 34.99 297 PRO B N 1
ATOM 4314 C CA . PRO B 1 297 ? -39.147 -13.447 3.814 1.00 34.76 297 PRO B CA 1
ATOM 4315 C C . PRO B 1 297 ? -39.126 -14.849 4.429 1.00 34.34 297 PRO B C 1
ATOM 4316 O O . PRO B 1 297 ? -38.053 -15.398 4.680 1.00 34.16 297 PRO B O 1
ATOM 4320 N N . LYS B 1 298 ? -40.306 -15.412 4.667 1.00 34.06 298 LYS B N 1
ATOM 4321 C CA . LYS B 1 298 ? -40.424 -16.786 5.118 1.00 34.27 298 LYS B CA 1
ATOM 4322 C C . LYS B 1 298 ? -39.600 -17.716 4.214 1.00 33.98 298 LYS B C 1
ATOM 4323 O O . LYS B 1 298 ? -38.886 -18.585 4.709 1.00 33.79 298 LYS B O 1
ATOM 4329 N N . GLY B 1 299 ? -39.666 -17.490 2.902 1.00 33.58 299 GLY B N 1
ATOM 4330 C CA . GLY B 1 299 ? -38.999 -18.347 1.933 1.00 33.29 299 GLY B CA 1
ATOM 4331 C C . GLY B 1 299 ? -37.527 -18.100 1.628 1.00 33.15 299 GLY B C 1
ATOM 4332 O O . GLY B 1 299 ? -36.924 -18.865 0.862 1.00 33.46 299 GLY B O 1
ATOM 4333 N N . ILE B 1 300 ? -36.935 -17.056 2.204 1.00 32.59 300 ILE B N 1
ATOM 4334 C CA . ILE B 1 300 ? -35.543 -16.723 1.890 1.00 32.42 300 ILE B CA 1
ATOM 4335 C C . ILE B 1 300 ? -34.580 -17.650 2.619 1.00 32.60 300 ILE B C 1
ATOM 4336 O O . ILE B 1 300 ? -34.681 -17.824 3.827 1.00 32.46 300 ILE B O 1
ATOM 4341 N N . LYS B 1 301 ? -33.653 -18.248 1.875 1.00 32.85 301 LYS B N 1
ATOM 4342 C CA . LYS B 1 301 ? -32.638 -19.122 2.460 1.00 33.15 301 LYS B CA 1
ATOM 4343 C C . LYS B 1 301 ? -31.330 -18.394 2.745 1.00 33.40 301 LYS B C 1
ATOM 4344 O O . LYS B 1 301 ? -30.715 -18.614 3.783 1.00 33.70 301 LYS B O 1
ATOM 4350 N N . SER B 1 302 ? -30.926 -17.509 1.837 1.00 33.55 302 SER B N 1
ATOM 4351 C CA . SER B 1 302 ? -29.681 -16.751 1.978 1.00 33.48 302 SER B CA 1
ATOM 4352 C C . SER B 1 302 ? -29.724 -15.465 1.143 1.00 33.64 302 SER B C 1
ATOM 4353 O O . SER B 1 302 ? -30.603 -15.301 0.292 1.00 33.47 302 SER B O 1
ATOM 4356 N N . VAL B 1 303 ? -28.776 -14.562 1.398 1.00 33.87 303 VAL B N 1
ATOM 4357 C CA . VAL B 1 303 ? -28.741 -13.250 0.750 1.00 34.40 303 VAL B CA 1
ATOM 4358 C C . VAL B 1 303 ? -27.296 -12.826 0.507 1.00 34.73 303 VAL B C 1
ATOM 4359 O O . VAL B 1 303 ? -26.549 -12.668 1.469 1.00 35.26 303 VAL B O 1
ATOM 4363 N N . THR B 1 304 ? -26.911 -12.621 -0.756 1.00 35.13 304 THR B N 1
ATOM 4364 C CA . THR B 1 304 ? -25.542 -12.157 -1.111 1.00 35.47 304 THR B CA 1
ATOM 4365 C C . THR B 1 304 ? -25.459 -10.697 -1.613 1.00 35.08 304 THR B C 1
ATOM 4366 O O . THR B 1 304 ? -26.309 -10.247 -2.393 1.00 34.71 304 THR B O 1
ATOM 4370 N N . GLY B 1 305 ? -24.421 -9.979 -1.174 1.00 34.77 305 GLY B N 1
ATOM 4371 C CA . GLY B 1 305 ? -24.170 -8.593 -1.599 1.00 34.27 305 GLY B CA 1
ATOM 4372 C C . GLY B 1 305 ? -24.628 -7.553 -0.588 1.00 34.14 305 GLY B C 1
ATOM 4373 O O . GLY B 1 305 ? -25.247 -7.905 0.414 1.00 33.75 305 GLY B O 1
ATOM 4374 N N . ASN B 1 306 ? -24.280 -6.283 -0.836 1.00 34.15 306 ASN B N 1
ATOM 4375 C CA . ASN B 1 306 ? -24.805 -5.142 -0.084 1.00 34.15 306 ASN B CA 1
ATOM 4376 C C . ASN B 1 306 ? -25.726 -4.398 -1.001 1.00 34.34 306 ASN B C 1
ATOM 4377 O O . ASN B 1 306 ? -25.284 -3.900 -2.027 1.00 34.59 306 ASN B O 1
ATOM 4382 N N . PHE B 1 307 ? -26.990 -4.267 -0.632 1.00 34.56 307 PHE B N 1
ATOM 4383 C CA . PHE B 1 307 ? -27.907 -3.484 -1.445 1.00 34.51 307 PHE B CA 1
ATOM 4384 C C . PHE B 1 307 ? -28.971 -2.854 -0.566 1.00 34.79 307 PHE B C 1
ATOM 4385 O O . PHE B 1 307 ? -29.203 -3.322 0.545 1.00 35.08 307 PHE B O 1
ATOM 4393 N N . SER B 1 308 ? -29.602 -1.798 -1.068 1.00 35.33 308 SER B N 1
ATOM 4394 C CA . SER B 1 308 ? -30.544 -1.000 -0.289 1.00 36.54 308 SER B CA 1
ATOM 4395 C C . SER B 1 308 ? -31.978 -1.261 -0.734 1.00 36.86 308 SER B C 1
ATOM 4396 O O . SER B 1 308 ? -32.208 -1.785 -1.835 1.00 37.25 308 SER B O 1
ATOM 4399 N N . ARG B 1 309 ? -32.939 -0.865 0.102 1.00 36.84 309 ARG B N 1
ATOM 4400 C CA . ARG B 1 309 ? -34.334 -0.834 -0.323 1.00 36.90 309 ARG B CA 1
ATOM 4401 C C . ARG B 1 309 ? -34.387 0.111 -1.517 1.00 36.75 309 ARG B C 1
ATOM 4402 O O . ARG B 1 309 ? -33.734 1.160 -1.513 1.00 36.33 309 ARG B O 1
ATOM 4410 N N . GLY B 1 310 ? -35.112 -0.298 -2.554 1.00 36.88 310 GLY B N 1
ATOM 4411 C CA . GLY B 1 310 ? -35.173 0.456 -3.805 1.00 36.77 310 GLY B CA 1
ATOM 4412 C C . GLY B 1 310 ? -34.351 -0.169 -4.924 1.00 37.16 310 GLY B C 1
ATOM 4413 O O . GLY B 1 310 ? -34.660 0.037 -6.092 1.00 37.56 310 GLY B O 1
ATOM 4414 N N . GLU B 1 311 ? -33.311 -0.935 -4.590 1.00 36.89 311 GLU B N 1
ATOM 4415 C CA . GLU B 1 311 ? -32.461 -1.535 -5.618 1.00 37.02 311 GLU B CA 1
ATOM 4416 C C . GLU B 1 311 ? -33.031 -2.837 -6.169 1.00 36.78 311 GLU B C 1
ATOM 4417 O O . GLU B 1 311 ? -33.697 -3.584 -5.446 1.00 37.02 311 GLU B O 1
ATOM 4423 N N . VAL B 1 312 ? -32.762 -3.095 -7.449 1.00 36.11 312 VAL B N 1
ATOM 4424 C CA . VAL B 1 312 ? -33.148 -4.349 -8.087 1.00 35.76 312 VAL B CA 1
ATOM 4425 C C . VAL B 1 312 ? -32.155 -5.469 -7.785 1.00 35.69 312 VAL B C 1
ATOM 4426 O O . VAL B 1 312 ? -30.941 -5.279 -7.891 1.00 35.13 312 VAL B O 1
ATOM 4430 N N . ILE B 1 313 ? -32.692 -6.641 -7.439 1.00 35.44 313 ILE B N 1
ATOM 4431 C CA . ILE B 1 313 ? -31.889 -7.799 -7.073 1.00 35.40 313 ILE B CA 1
ATOM 4432 C C . ILE B 1 313 ? -32.345 -9.025 -7.849 1.00 35.87 313 ILE B C 1
ATOM 4433 O O . ILE B 1 313 ? -33.447 -9.043 -8.399 1.00 35.92 313 ILE B O 1
ATOM 4438 N N . ARG B 1 314 ? -31.501 -10.055 -7.882 1.00 35.95 314 ARG B N 1
ATOM 4439 C CA . ARG B 1 314 ? -31.828 -11.297 -8.572 1.00 36.19 314 ARG B CA 1
ATOM 4440 C C . ARG B 1 314 ? -32.362 -12.303 -7.560 1.00 35.68 314 ARG B C 1
ATOM 4441 O O . ARG B 1 314 ? -31.892 -12.340 -6.424 1.00 35.47 314 ARG B O 1
ATOM 4449 N N . ILE B 1 315 ? -33.350 -13.100 -7.968 1.00 35.43 315 ILE B N 1
ATOM 4450 C CA . ILE B 1 315 ? -33.864 -14.189 -7.132 1.00 35.13 315 ILE B CA 1
ATOM 4451 C C . ILE B 1 315 ? -33.487 -15.548 -7.717 1.00 35.30 315 ILE B C 1
ATOM 4452 O O . ILE B 1 315 ? -33.780 -15.840 -8.883 1.00 35.24 315 ILE B O 1
ATOM 4457 N N . CYS B 1 316 ? -32.826 -16.372 -6.904 1.00 35.32 316 CYS B N 1
ATOM 4458 C CA . CYS B 1 316 ? -32.422 -17.715 -7.328 1.00 35.41 316 CYS B CA 1
ATOM 4459 C C . CYS B 1 316 ? -33.213 -18.778 -6.570 1.00 35.68 316 CYS B C 1
ATOM 4460 O O . CYS B 1 316 ? -33.610 -18.564 -5.420 1.00 35.69 316 CYS B O 1
ATOM 4463 N N . ASN B 1 317 ? -33.448 -19.916 -7.219 1.00 35.68 317 ASN B N 1
ATOM 4464 C CA . ASN B 1 317 ? -33.956 -21.098 -6.531 1.00 35.69 317 ASN B CA 1
ATOM 4465 C C . ASN B 1 317 ? -32.791 -21.875 -5.918 1.00 35.94 317 ASN B C 1
ATOM 4466 O O . ASN B 1 317 ? -31.626 -21.530 -6.152 1.00 35.78 317 ASN B O 1
ATOM 4471 N N . LEU B 1 318 ? -33.091 -22.902 -5.127 1.00 36.17 318 LEU B N 1
ATOM 4472 C CA . LEU B 1 318 ? -32.037 -23.690 -4.502 1.00 36.77 318 LEU B CA 1
ATOM 4473 C C . LEU B 1 318 ? -31.116 -24.306 -5.562 1.00 37.43 318 LEU B C 1
ATOM 4474 O O . LEU B 1 318 ? -29.912 -24.431 -5.347 1.00 37.32 318 LEU B O 1
ATOM 4479 N N . GLU B 1 319 ? -31.696 -24.658 -6.710 1.00 38.12 319 GLU B N 1
ATOM 4480 C CA . GLU B 1 319 ? -30.953 -25.113 -7.886 1.00 39.02 319 GLU B CA 1
ATOM 4481 C C . GLU B 1 319 ? -29.798 -24.167 -8.311 1.00 39.11 319 GLU B C 1
ATOM 4482 O O . GLU B 1 319 ? -28.741 -24.631 -8.737 1.00 39.34 319 GLU B O 1
ATOM 4488 N N . GLY B 1 320 ? -30.000 -22.856 -8.199 1.00 38.94 320 GLY B N 1
ATOM 4489 C CA . GLY B 1 320 ? -28.979 -21.873 -8.586 1.00 38.96 320 GLY B CA 1
ATOM 4490 C C . GLY B 1 320 ? -29.372 -21.047 -9.806 1.00 39.06 320 GLY B C 1
ATOM 4491 O O . GLY B 1 320 ? -28.617 -20.186 -10.266 1.00 38.87 320 GLY B O 1
ATOM 4492 N N . ARG B 1 321 ? -30.570 -21.323 -10.312 1.00 38.97 321 ARG B N 1
ATOM 4493 C CA . ARG B 1 321 ? -31.124 -20.702 -11.504 1.00 39.04 321 ARG B CA 1
ATOM 4494 C C . ARG B 1 321 ? -31.820 -19.366 -11.184 1.00 38.33 321 ARG B C 1
ATOM 4495 O O . ARG B 1 321 ? -32.501 -19.227 -10.162 1.00 38.66 321 ARG B O 1
ATOM 4503 N N . ASP B 1 322 ? -31.614 -18.387 -12.063 1.00 37.36 322 ASP B N 1
ATOM 4504 C CA . ASP B 1 322 ? -32.208 -17.059 -11.969 1.00 36.11 322 ASP B CA 1
ATOM 4505 C C . ASP B 1 322 ? -33.698 -17.119 -12.328 1.00 35.33 322 ASP B C 1
ATOM 4506 O O . ASP B 1 322 ? -34.053 -17.314 -13.485 1.00 34.96 322 ASP B O 1
ATOM 4511 N N . ILE B 1 323 ? -34.567 -16.930 -11.341 1.00 34.77 323 ILE B N 1
ATOM 4512 C CA . ILE B 1 323 ? -36.010 -17.093 -11.567 1.00 34.42 323 ILE B CA 1
ATOM 4513 C C . ILE B 1 323 ? -36.805 -15.787 -11.612 1.00 34.53 323 ILE B C 1
ATOM 4514 O O . ILE B 1 323 ? -37.983 -15.795 -11.970 1.00 34.95 323 ILE B O 1
ATOM 4519 N N . ALA B 1 324 ? -36.168 -14.680 -11.242 1.00 34.20 324 ALA B N 1
ATOM 4520 C CA . ALA B 1 324 ? -36.825 -13.375 -11.193 1.00 34.19 324 ALA B CA 1
ATOM 4521 C C . ALA B 1 324 ? -35.828 -12.269 -10.854 1.00 34.34 324 ALA B C 1
ATOM 4522 O O . ALA B 1 324 ? -34.771 -12.526 -10.259 1.00 34.28 324 ALA B O 1
ATOM 4524 N N . HIS B 1 325 ? -36.153 -11.052 -11.286 1.00 34.19 325 HIS B N 1
ATOM 4525 C CA . HIS B 1 325 ? -35.482 -9.844 -10.822 1.00 34.58 325 HIS B CA 1
ATOM 4526 C C . HIS B 1 325 ? -36.579 -8.955 -10.249 1.00 34.73 325 HIS B C 1
ATOM 4527 O O . HIS B 1 325 ? -37.696 -8.922 -10.767 1.00 35.29 325 HIS B O 1
ATOM 4534 N N . GLY B 1 326 ? -36.287 -8.253 -9.170 1.00 34.58 326 GLY B N 1
ATOM 4535 C CA . GLY B 1 326 ? -37.307 -7.429 -8.542 1.00 34.80 326 GLY B CA 1
ATOM 4536 C C . GLY B 1 326 ? -36.713 -6.442 -7.572 1.00 35.07 326 GLY B C 1
ATOM 4537 O O . GLY B 1 326 ? -35.575 -6.613 -7.137 1.00 35.32 326 GLY B O 1
ATOM 4538 N N . VAL B 1 327 ? -37.485 -5.403 -7.253 1.00 35.25 327 VAL B N 1
ATOM 4539 C CA . VAL B 1 327 ? -37.069 -4.349 -6.340 1.00 35.39 327 VAL B CA 1
ATOM 4540 C C . VAL B 1 327 ? -37.186 -4.793 -4.884 1.00 35.78 327 VAL B C 1
ATOM 4541 O O . VAL B 1 327 ? -38.254 -5.233 -4.426 1.00 36.15 327 VAL B O 1
ATOM 4545 N N . SER B 1 328 ? -36.075 -4.676 -4.164 1.00 35.86 328 SER B N 1
ATOM 4546 C CA . SER B 1 328 ? -36.025 -4.976 -2.740 1.00 35.91 328 SER B CA 1
ATOM 4547 C C . SER B 1 328 ? -36.721 -3.892 -1.885 1.00 35.98 328 SER B C 1
ATOM 4548 O O . SER B 1 328 ? -36.525 -2.683 -2.089 1.00 35.67 328 SER B O 1
ATOM 4551 N N . ARG B 1 329 ? -37.533 -4.356 -0.938 1.00 35.66 329 ARG B N 1
ATOM 4552 C CA . ARG B 1 329 ? -38.211 -3.505 0.017 1.00 35.89 329 ARG B CA 1
ATOM 4553 C C . ARG B 1 329 ? -37.348 -3.212 1.266 1.00 35.61 329 ARG B C 1
ATOM 4554 O O . ARG B 1 329 ? -37.628 -2.276 2.009 1.00 35.46 329 ARG B O 1
ATOM 4562 N N . TYR B 1 330 ? -36.309 -4.019 1.481 1.00 35.34 330 TYR B N 1
ATOM 4563 C CA . TYR B 1 330 ? -35.444 -3.928 2.656 1.00 35.18 330 TYR B CA 1
ATOM 4564 C C . TYR B 1 330 ? -33.988 -3.844 2.271 1.00 35.20 330 TYR B C 1
ATOM 4565 O O . TYR B 1 330 ? -33.580 -4.468 1.296 1.00 35.55 330 TYR B O 1
ATOM 4574 N N . ASN B 1 331 ? -33.202 -3.090 3.033 1.00 35.09 331 ASN B N 1
ATOM 4575 C CA . ASN B 1 331 ? -31.732 -3.188 2.979 1.00 35.59 331 ASN B CA 1
ATOM 4576 C C . ASN B 1 331 ? -31.245 -4.651 3.169 1.00 35.30 331 ASN B C 1
ATOM 4577 O O . ASN B 1 331 ? -31.869 -5.436 3.903 1.00 35.38 331 ASN B O 1
ATOM 4582 N N . SER B 1 332 ? -30.143 -5.008 2.504 1.00 34.62 332 SER B N 1
ATOM 4583 C CA . SER B 1 332 ? -29.635 -6.394 2.499 1.00 33.79 332 SER B CA 1
ATOM 4584 C C . SER B 1 332 ? -29.263 -6.957 3.861 1.00 33.65 332 SER B C 1
ATOM 4585 O O . SER B 1 332 ? -29.490 -8.136 4.096 1.00 33.96 332 SER B O 1
ATOM 4588 N N . ASP B 1 333 ? -28.708 -6.134 4.756 1.00 33.60 333 ASP B N 1
ATOM 4589 C CA . ASP B 1 333 ? -28.409 -6.578 6.130 1.00 33.52 333 ASP B CA 1
ATOM 4590 C C . ASP B 1 333 ? -29.687 -6.914 6.886 1.00 33.35 333 ASP B C 1
ATOM 4591 O O . ASP B 1 333 ? -29.695 -7.812 7.723 1.00 33.45 333 ASP B O 1
ATOM 4596 N N . ALA B 1 334 ? -30.762 -6.189 6.585 1.00 33.20 334 ALA B N 1
ATOM 4597 C CA . ALA B 1 334 ? -32.073 -6.449 7.171 1.00 33.15 334 ALA B CA 1
ATOM 4598 C C . ALA B 1 334 ? -32.740 -7.740 6.649 1.00 33.26 334 ALA B C 1
ATOM 4599 O O . ALA B 1 334 ? -33.484 -8.396 7.373 1.00 33.18 334 ALA B O 1
ATOM 4601 N N . LEU B 1 335 ? -32.475 -8.105 5.400 1.00 33.47 335 LEU B N 1
ATOM 4602 C CA . LEU B 1 335 ? -33.055 -9.317 4.845 1.00 33.77 335 LEU B CA 1
ATOM 4603 C C . LEU B 1 335 ? -32.447 -10.581 5.435 1.00 34.28 335 LEU B C 1
ATOM 4604 O O . LEU B 1 335 ? -33.164 -11.554 5.646 1.00 34.64 335 LEU B O 1
ATOM 4609 N N . ARG B 1 336 ? -31.137 -10.568 5.699 1.00 34.74 336 ARG B N 1
ATOM 4610 C CA . ARG B 1 336 ? -30.440 -11.721 6.306 1.00 35.23 336 ARG B CA 1
ATOM 4611 C C . ARG B 1 336 ? -30.974 -12.002 7.682 1.00 35.29 336 ARG B C 1
ATOM 4612 O O . ARG B 1 336 ? -30.750 -13.064 8.264 1.00 35.91 336 ARG B O 1
ATOM 4620 N N . ARG B 1 337 ? -31.680 -11.014 8.192 1.00 35.45 337 ARG B N 1
ATOM 4621 C CA . ARG B 1 337 ? -32.043 -10.921 9.573 1.00 35.57 337 ARG B CA 1
ATOM 4622 C C . ARG B 1 337 ? -33.479 -11.433 9.704 1.00 35.35 337 ARG B C 1
ATOM 4623 O O . ARG B 1 337 ? -33.847 -12.055 10.704 1.00 34.89 337 ARG B O 1
ATOM 4631 N N . ILE B 1 338 ? -34.278 -11.190 8.665 1.00 35.36 338 ILE B N 1
ATOM 4632 C CA . ILE B 1 338 ? -35.693 -11.573 8.674 1.00 35.47 338 ILE B CA 1
ATOM 4633 C C . ILE B 1 338 ? -35.973 -12.801 7.812 1.00 35.49 338 ILE B C 1
ATOM 4634 O O . ILE B 1 338 ? -37.094 -13.320 7.809 1.00 35.62 338 ILE B O 1
ATOM 4639 N N . ALA B 1 339 ? -34.950 -13.261 7.094 1.00 35.59 339 ALA B N 1
ATOM 4640 C CA . ALA B 1 339 ? -35.022 -14.521 6.337 1.00 35.97 339 ALA B CA 1
ATOM 4641 C C . ALA B 1 339 ? -35.467 -15.674 7.238 1.00 36.04 339 ALA B C 1
ATOM 4642 O O . ALA B 1 339 ? -34.904 -15.879 8.312 1.00 36.14 339 ALA B O 1
ATOM 4644 N N . GLY B 1 340 ? -36.496 -16.398 6.807 1.00 36.26 340 GLY B N 1
ATOM 4645 C CA . GLY B 1 340 ? -36.983 -17.550 7.553 1.00 36.84 340 GLY B CA 1
ATOM 4646 C C . GLY B 1 340 ? -38.115 -17.258 8.517 1.00 37.20 340 GLY B C 1
ATOM 4647 O O . GLY B 1 340 ? -38.818 -18.173 8.955 1.00 37.26 340 GLY B O 1
ATOM 4648 N N . HIS B 1 341 ? -38.304 -15.983 8.839 1.00 37.76 341 HIS B N 1
ATOM 4649 C CA . HIS B 1 341 ? -39.311 -15.575 9.822 1.00 38.31 341 HIS B CA 1
ATOM 4650 C C . HIS B 1 341 ? -40.607 -15.109 9.155 1.00 38.70 341 HIS B C 1
ATOM 4651 O O . HIS B 1 341 ? -40.596 -14.656 8.003 1.00 38.95 341 HIS B O 1
ATOM 4658 N N . HIS B 1 342 ? -41.714 -15.224 9.886 1.00 39.18 342 HIS B N 1
ATOM 4659 C CA . HIS B 1 342 ? -43.036 -14.852 9.385 1.00 39.75 342 HIS B CA 1
ATOM 4660 C C . HIS B 1 342 ? -43.153 -13.346 9.264 1.00 39.83 342 HIS B C 1
ATOM 4661 O O . HIS B 1 342 ? -42.323 -12.599 9.794 1.00 39.39 342 HIS B O 1
ATOM 4668 N N . SER B 1 343 ? -44.204 -12.917 8.570 1.00 40.40 343 SER B N 1
ATOM 4669 C CA . SER B 1 343 ? -44.488 -11.502 8.321 1.00 40.82 343 SER B CA 1
ATOM 4670 C C . SER B 1 343 ? -44.705 -10.679 9.603 1.00 40.88 343 SER B C 1
ATOM 4671 O O . SER B 1 343 ? -44.150 -9.582 9.738 1.00 40.72 343 SER B O 1
ATOM 4674 N N . GLN B 1 344 ? -45.489 -11.221 10.538 1.00 40.89 344 GLN B N 1
ATOM 4675 C CA . GLN B 1 344 ? -45.840 -10.501 11.761 1.00 40.95 344 GLN B CA 1
ATOM 4676 C C . GLN B 1 344 ? -44.618 -10.237 12.652 1.00 40.77 344 GLN B C 1
ATOM 4677 O O . GLN B 1 344 ? -44.653 -9.368 13.522 1.00 40.56 344 GLN B O 1
ATOM 4683 N N . GLU B 1 345 ? -43.540 -10.981 12.410 1.00 40.67 345 GLU B N 1
ATOM 4684 C CA . GLU B 1 345 ? -42.307 -10.887 13.198 1.00 40.84 345 GLU B CA 1
ATOM 4685 C C . GLU B 1 345 ? -41.357 -9.761 12.780 1.00 40.46 345 GLU B C 1
ATOM 4686 O O . GLU B 1 345 ? -40.447 -9.413 13.542 1.00 40.64 345 GLU B O 1
ATOM 4692 N N . ILE B 1 346 ? -41.526 -9.209 11.579 1.00 39.75 346 ILE B N 1
ATOM 4693 C CA . ILE B 1 346 ? -40.530 -8.258 11.078 1.00 39.41 346 ILE B CA 1
ATOM 4694 C C . ILE B 1 346 ? -40.352 -7.043 12.000 1.00 39.42 346 ILE B C 1
ATOM 4695 O O . ILE B 1 346 ? -39.217 -6.686 12.349 1.00 39.13 346 ILE B O 1
ATOM 4700 N N . ASP B 1 347 ? -41.470 -6.429 12.390 1.00 39.19 347 ASP B N 1
ATOM 4701 C CA . ASP B 1 347 ? -41.456 -5.284 13.284 1.00 39.38 347 ASP B CA 1
ATOM 4702 C C . ASP B 1 347 ? -40.473 -5.490 14.437 1.00 39.21 347 ASP B C 1
ATOM 4703 O O . ASP B 1 347 ? -39.597 -4.660 14.665 1.00 39.37 347 ASP B O 1
ATOM 4708 N N . ALA B 1 348 ? -40.602 -6.619 15.130 1.00 38.89 348 ALA B N 1
ATOM 4709 C CA . ALA B 1 348 ? -39.826 -6.894 16.339 1.00 38.68 348 ALA B CA 1
ATOM 4710 C C . ALA B 1 348 ? -38.352 -7.289 16.123 1.00 38.48 348 ALA B C 1
ATOM 4711 O O . ALA B 1 348 ? -37.523 -7.061 17.005 1.00 38.65 348 ALA B O 1
ATOM 4713 N N . ILE B 1 349 ? -38.016 -7.880 14.977 1.00 38.20 349 ILE B N 1
ATOM 4714 C CA . ILE B 1 349 ? -36.611 -8.221 14.696 1.00 37.85 349 ILE B CA 1
ATOM 4715 C C . ILE B 1 349 ? -35.762 -6.974 14.393 1.00 37.82 349 ILE B C 1
ATOM 4716 O O . ILE B 1 349 ? -34.644 -6.852 14.887 1.00 37.76 349 ILE B O 1
ATOM 4721 N N . LEU B 1 350 ? -36.312 -6.045 13.608 1.00 37.70 350 LEU B N 1
ATOM 4722 C CA . LEU B 1 350 ? -35.541 -4.921 13.064 1.00 37.40 350 LEU B CA 1
ATOM 4723 C C . LEU B 1 350 ? -35.679 -3.594 13.803 1.00 37.38 350 LEU B C 1
ATOM 4724 O O . LEU B 1 350 ? -34.794 -2.740 13.716 1.00 37.90 350 LEU B O 1
ATOM 4729 N N . GLY B 1 351 ? -36.787 -3.407 14.513 1.00 37.01 351 GLY B N 1
ATOM 4730 C CA . GLY B 1 351 ? -37.095 -2.108 15.104 1.00 36.20 351 GLY B CA 1
ATOM 4731 C C . GLY B 1 351 ? -37.886 -1.198 14.178 1.00 35.87 351 GLY B C 1
ATOM 4732 O O . GLY B 1 351 ? -38.178 -0.061 14.538 1.00 35.50 351 GLY B O 1
ATOM 4733 N N . TYR B 1 352 ? -38.222 -1.702 12.988 1.00 35.68 352 TYR B N 1
ATOM 4734 C CA . TYR B 1 352 ? -39.006 -0.979 11.971 1.00 35.85 352 TYR B CA 1
ATOM 4735 C C . TYR B 1 352 ? -39.614 -1.990 10.987 1.00 35.89 352 TYR B C 1
ATOM 4736 O O . TYR B 1 352 ? -39.273 -3.169 11.010 1.00 35.31 352 TYR B O 1
ATOM 4745 N N . GLU B 1 353 ? -40.504 -1.523 10.117 1.00 36.19 353 GLU B N 1
ATOM 4746 C CA . GLU B 1 353 ? -40.993 -2.353 9.025 1.00 36.28 353 GLU B CA 1
ATOM 4747 C C . GLU B 1 353 ? -41.233 -1.514 7.797 1.00 36.37 353 GLU B C 1
ATOM 4748 O O . GLU B 1 353 ? -41.602 -0.347 7.891 1.00 36.42 353 GLU B O 1
ATOM 4754 N N . TYR B 1 354 ? -41.016 -2.127 6.644 1.00 36.36 354 TYR B N 1
ATOM 4755 C CA . TYR B 1 354 ? -41.445 -1.567 5.389 1.00 36.60 354 TYR B CA 1
ATOM 4756 C C . TYR B 1 354 ? -42.413 -2.569 4.732 1.00 36.69 354 TYR B C 1
ATOM 4757 O O . TYR B 1 354 ? -42.206 -3.023 3.594 1.00 36.65 354 TYR B O 1
ATOM 4766 N N . GLY B 1 355 ? -43.462 -2.924 5.470 1.00 36.50 355 GLY B N 1
ATOM 4767 C CA . GLY B 1 355 ? -44.455 -3.891 4.994 1.00 36.24 355 GLY B CA 1
ATOM 4768 C C . GLY B 1 355 ? -44.012 -5.346 5.103 1.00 36.01 355 GLY B C 1
ATOM 4769 O O . GLY B 1 355 ? -42.856 -5.623 5.442 1.00 35.46 355 GLY B O 1
ATOM 4770 N N . PRO B 1 356 ? -44.929 -6.286 4.795 1.00 35.95 356 PRO B N 1
ATOM 4771 C CA . PRO B 1 356 ? -44.714 -7.708 5.111 1.00 35.84 356 PRO B CA 1
ATOM 4772 C C . PRO B 1 356 ? -43.974 -8.515 4.037 1.00 35.39 356 PRO B C 1
ATOM 4773 O O . PRO B 1 356 ? -43.689 -9.690 4.233 1.00 35.70 356 PRO B O 1
ATOM 4777 N N . VAL B 1 357 ? -43.644 -7.880 2.927 1.00 35.31 357 VAL B N 1
ATOM 4778 C CA . VAL B 1 357 ? -43.129 -8.581 1.746 1.00 34.99 357 VAL B CA 1
ATOM 4779 C C . VAL B 1 357 ? -41.672 -8.204 1.475 1.00 34.84 357 VAL B C 1
ATOM 4780 O O . VAL B 1 357 ? -41.294 -7.039 1.617 1.00 35.06 357 VAL B O 1
ATOM 4784 N N . ALA B 1 358 ? -40.846 -9.182 1.110 1.00 34.64 358 ALA B N 1
ATOM 4785 C CA . ALA B 1 358 ? -39.475 -8.874 0.711 1.00 34.57 358 ALA B CA 1
ATOM 4786 C C . ALA B 1 358 ? -39.412 -8.218 -0.675 1.00 34.79 358 ALA B C 1
ATOM 4787 O O . ALA B 1 358 ? -38.750 -7.185 -0.842 1.00 34.99 358 ALA B O 1
ATOM 4789 N N . VAL B 1 359 ? -40.087 -8.825 -1.657 1.00 34.69 359 VAL B N 1
ATOM 4790 C CA . VAL B 1 359 ? -40.213 -8.281 -3.029 1.00 34.44 359 VAL B CA 1
ATOM 4791 C C . VAL B 1 359 ? -41.667 -8.414 -3.507 1.00 34.42 359 VAL B C 1
ATOM 4792 O O . VAL B 1 359 ? -42.239 -9.511 -3.515 1.00 34.26 359 VAL B O 1
ATOM 4796 N N . HIS B 1 360 ? -42.268 -7.295 -3.891 1.00 34.35 360 HIS B N 1
ATOM 4797 C CA . HIS B 1 360 ? -43.669 -7.291 -4.285 1.00 34.59 360 HIS B CA 1
ATOM 4798 C C . HIS B 1 360 ? -43.794 -7.671 -5.755 1.00 35.15 360 HIS B C 1
ATOM 4799 O O . HIS B 1 360 ? -42.947 -7.293 -6.573 1.00 34.81 360 HIS B O 1
ATOM 4806 N N . ARG B 1 361 ? -44.849 -8.411 -6.091 1.00 35.73 361 ARG B N 1
ATOM 4807 C CA . ARG B 1 361 ? -45.033 -8.876 -7.464 1.00 36.64 361 ARG B CA 1
ATOM 4808 C C . ARG B 1 361 ? -45.117 -7.720 -8.464 1.00 36.89 361 ARG B C 1
ATOM 4809 O O . ARG B 1 361 ? -44.686 -7.848 -9.616 1.00 36.93 361 ARG B O 1
ATOM 4817 N N . ASP B 1 362 ? -45.646 -6.588 -8.017 1.00 37.08 362 ASP B N 1
ATOM 4818 C CA . ASP B 1 362 ? -45.715 -5.406 -8.866 1.00 37.49 362 ASP B CA 1
ATOM 4819 C C . ASP B 1 362 ? -44.357 -4.837 -9.241 1.00 37.42 362 ASP B C 1
ATOM 4820 O O . ASP B 1 362 ? -44.260 -4.099 -10.210 1.00 37.91 362 ASP B O 1
ATOM 4825 N N . ASP B 1 363 ? -43.317 -5.173 -8.481 1.00 37.56 363 ASP B N 1
ATOM 4826 C CA . ASP B 1 363 ? -41.945 -4.723 -8.778 1.00 37.80 363 ASP B CA 1
ATOM 4827 C C . ASP B 1 363 ? -41.054 -5.902 -9.160 1.00 38.18 363 ASP B C 1
ATOM 4828 O O . ASP B 1 363 ? -39.854 -5.923 -8.860 1.00 37.62 363 ASP B O 1
ATOM 4833 N N . MET B 1 364 ? -41.656 -6.880 -9.828 1.00 38.98 364 MET B N 1
ATOM 4834 C CA . MET B 1 364 ? -40.984 -8.136 -10.129 1.00 40.18 364 MET B CA 1
ATOM 4835 C C . MET B 1 364 ? -41.244 -8.612 -11.558 1.00 40.14 364 MET B C 1
ATOM 4836 O O . MET B 1 364 ? -42.363 -8.473 -12.082 1.00 40.11 364 MET B O 1
ATOM 4841 N N . ILE B 1 365 ? -40.200 -9.182 -12.164 1.00 40.13 365 ILE B N 1
ATOM 4842 C CA . ILE B 1 365 ? -40.292 -9.788 -13.473 1.00 40.72 365 ILE B CA 1
ATOM 4843 C C . ILE B 1 365 ? -39.768 -11.215 -13.387 1.00 41.37 365 ILE B C 1
ATOM 4844 O O . ILE B 1 365 ? -38.600 -11.449 -13.090 1.00 41.32 365 ILE B O 1
ATOM 4849 N N . THR B 1 366 ? -40.650 -12.166 -13.652 1.00 42.68 366 THR B N 1
ATOM 4850 C CA . THR B 1 366 ? -40.314 -13.579 -13.531 1.00 44.36 366 THR B CA 1
ATOM 4851 C C . THR B 1 366 ? -39.546 -14.095 -14.757 1.00 45.86 366 THR B C 1
ATOM 4852 O O . THR B 1 366 ? -39.436 -13.400 -15.768 1.00 45.82 366 THR B O 1
ATOM 4856 N N . ARG B 1 367 ? -38.994 -15.303 -14.632 1.00 48.17 367 ARG B N 1
ATOM 4857 C CA . ARG B 1 367 ? -38.670 -16.183 -15.773 1.00 50.46 367 ARG B CA 1
ATOM 4858 C C . ARG B 1 367 ? -37.284 -15.938 -16.354 1.00 50.84 367 ARG B C 1
ATOM 4859 O O . ARG B 1 367 ? -36.298 -16.513 -15.872 1.00 51.80 367 ARG B O 1
#

Nearest PDB structures (foldseek):
  2j5v-assembly1_A  TM=1.003E+00  e=7.688E-73  Escherichia coli
  2j5v-assembly1_B  TM=1.000E+00  e=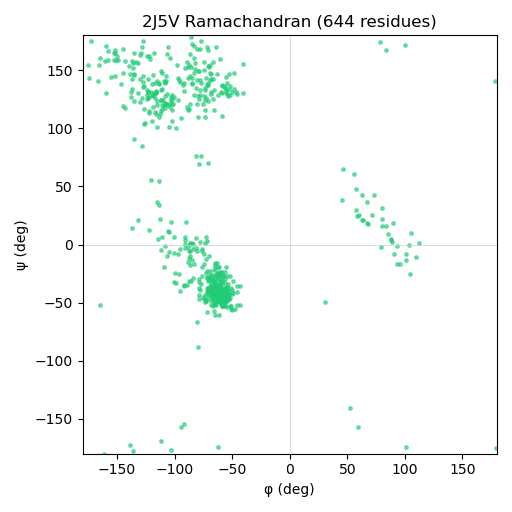8.721E-67  Escherichia coli
  2j5t-assembly4_H  TM=9.949E-01  e=6.973E-66  Escherichia coli
  2j5t-assembly3_A  TM=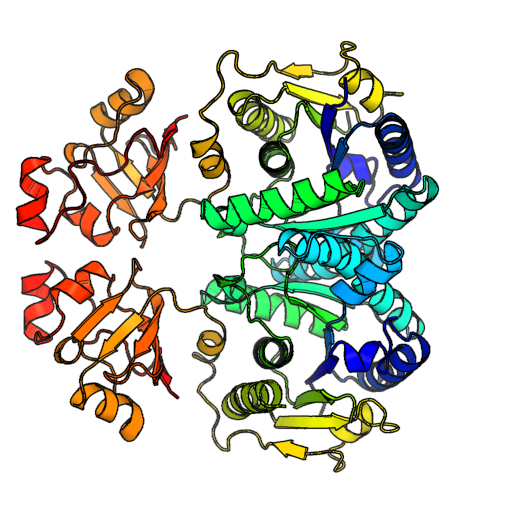9.951E-01  e=9.467E-66  Escherichia coli
  2j5t-assembly5_F  TM=9.930E-01  e=7.122E-65  Escherichia coli